Protein AF-A0A953AGN8-F1 (afdb_monomer)

Structure (mmCIF, N/CA/C/O backbone):
data_AF-A0A953AGN8-F1
#
_entry.id   AF-A0A953AGN8-F1
#
loop_
_atom_site.group_PDB
_atom_site.id
_atom_site.type_symbol
_atom_site.label_atom_id
_atom_site.label_alt_id
_atom_si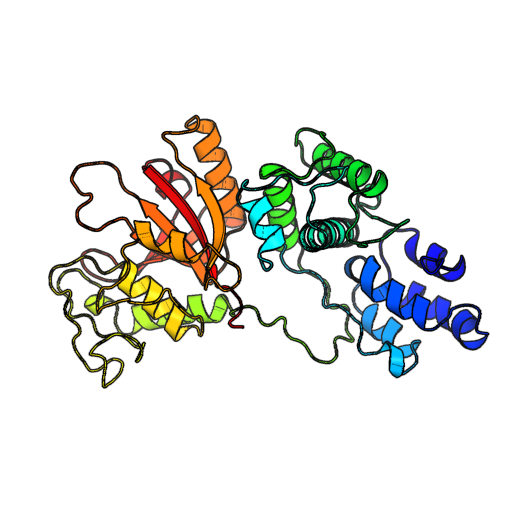te.label_comp_id
_atom_site.label_asym_id
_atom_site.label_entity_id
_atom_site.label_seq_id
_atom_site.pdbx_PDB_ins_code
_atom_site.Cartn_x
_atom_site.Cartn_y
_atom_site.Cartn_z
_atom_site.occupancy
_atom_site.B_iso_or_equiv
_atom_site.auth_seq_id
_atom_site.auth_comp_id
_atom_site.auth_asym_id
_atom_site.auth_atom_id
_atom_site.pdbx_PDB_model_num
ATOM 1 N N . MET A 1 1 ? 27.614 13.858 -16.419 1.00 34.38 1 MET A N 1
ATOM 2 C CA . MET A 1 1 ? 26.888 13.162 -17.506 1.00 34.38 1 MET A CA 1
ATOM 3 C C . MET A 1 1 ? 26.157 11.990 -16.873 1.00 34.38 1 MET A C 1
ATOM 5 O O . MET A 1 1 ? 26.824 11.285 -16.123 1.00 34.38 1 MET A O 1
ATOM 9 N N . PRO A 1 2 ? 24.846 11.779 -17.087 1.00 49.53 2 PRO A N 1
ATOM 10 C CA . PRO A 1 2 ? 24.235 10.515 -16.688 1.00 49.53 2 PRO A CA 1
ATOM 11 C C . PRO A 1 2 ? 25.002 9.386 -17.385 1.00 49.53 2 PRO A C 1
ATOM 13 O O . PRO A 1 2 ? 25.264 9.474 -18.588 1.00 49.53 2 PRO A O 1
ATOM 16 N N . THR A 1 3 ? 25.445 8.389 -16.622 1.00 54.91 3 THR A N 1
ATOM 17 C CA . THR A 1 3 ? 26.176 7.238 -17.157 1.00 54.91 3 THR A CA 1
ATOM 18 C C . THR A 1 3 ? 25.317 6.593 -18.239 1.00 54.91 3 THR A C 1
ATOM 20 O O . THR A 1 3 ? 24.208 6.138 -17.964 1.00 54.91 3 THR A O 1
ATOM 23 N N . ARG A 1 4 ? 25.786 6.622 -19.491 1.00 71.88 4 ARG A N 1
ATOM 24 C CA . ARG A 1 4 ? 25.093 5.956 -20.596 1.00 71.88 4 ARG A CA 1
ATOM 25 C C . ARG A 1 4 ? 25.187 4.450 -20.379 1.00 71.88 4 ARG A C 1
ATOM 27 O O . ARG A 1 4 ? 26.278 3.938 -20.166 1.00 71.88 4 ARG A O 1
ATOM 34 N N . ILE A 1 5 ? 24.048 3.777 -20.465 1.00 81.38 5 ILE A N 1
ATOM 35 C CA . ILE A 1 5 ? 23.957 2.318 -20.462 1.00 81.38 5 ILE A CA 1
ATOM 36 C C . ILE A 1 5 ? 24.435 1.795 -21.822 1.00 81.38 5 ILE A C 1
ATOM 38 O O . ILE A 1 5 ? 23.962 2.277 -22.862 1.00 81.38 5 ILE A O 1
ATOM 42 N N . SER A 1 6 ? 25.359 0.834 -21.805 1.00 84.00 6 SER A N 1
ATOM 43 C CA . SER A 1 6 ? 25.891 0.143 -22.985 1.00 84.00 6 SER A CA 1
ATOM 44 C C . SER A 1 6 ? 24.822 -0.658 -23.733 1.00 84.00 6 SER A C 1
ATOM 46 O O . SER A 1 6 ? 23.820 -1.093 -23.163 1.00 84.00 6 SER A O 1
ATOM 48 N N . ASP A 1 7 ? 25.053 -0.921 -25.022 1.00 84.12 7 ASP A N 1
ATOM 49 C CA . ASP A 1 7 ? 24.138 -1.728 -25.844 1.00 84.12 7 ASP A CA 1
ATOM 50 C C . ASP A 1 7 ? 23.975 -3.157 -25.309 1.00 84.12 7 ASP A C 1
ATOM 52 O O . ASP A 1 7 ? 22.917 -3.765 -25.467 1.00 84.12 7 ASP A O 1
ATOM 56 N N . ALA A 1 8 ? 25.006 -3.689 -24.643 1.00 83.50 8 ALA A N 1
ATOM 57 C CA . ALA A 1 8 ? 24.940 -4.982 -23.973 1.00 83.50 8 ALA A CA 1
ATOM 58 C C . ALA A 1 8 ? 23.869 -4.990 -22.877 1.00 83.50 8 ALA A C 1
ATOM 60 O O . ALA A 1 8 ? 23.022 -5.881 -22.857 1.00 83.50 8 ALA A O 1
ATOM 61 N N . VAL A 1 9 ? 23.861 -3.970 -22.017 1.00 84.88 9 VAL A N 1
ATOM 62 C CA . VAL A 1 9 ? 22.859 -3.842 -20.955 1.00 84.88 9 VAL A CA 1
ATOM 63 C C . VAL A 1 9 ? 21.486 -3.484 -21.533 1.00 84.88 9 VAL A C 1
ATOM 65 O O . VAL A 1 9 ? 20.491 -4.035 -21.080 1.00 84.88 9 VAL A O 1
ATOM 68 N N . ARG A 1 10 ? 21.399 -2.657 -22.586 1.00 85.31 10 ARG A N 1
ATOM 69 C CA . ARG A 1 10 ? 20.111 -2.370 -23.257 1.00 85.31 10 ARG A CA 1
ATOM 70 C C . ARG A 1 10 ? 19.438 -3.618 -23.817 1.00 85.31 10 ARG A C 1
ATOM 72 O O . ARG A 1 10 ? 18.224 -3.738 -23.710 1.00 85.31 10 ARG A O 1
ATOM 79 N N . ARG A 1 11 ? 20.201 -4.556 -24.390 1.00 84.38 11 ARG A N 1
ATOM 80 C CA . ARG A 1 11 ? 19.644 -5.837 -24.860 1.00 84.38 11 ARG A CA 1
ATOM 81 C C . ARG A 1 11 ? 19.001 -6.626 -23.721 1.00 84.38 11 ARG A C 1
ATOM 83 O O . ARG A 1 11 ? 17.912 -7.151 -23.908 1.00 84.38 11 ARG A O 1
ATOM 90 N N . ALA A 1 12 ? 19.620 -6.632 -22.540 1.00 82.31 12 ALA A N 1
ATOM 91 C CA . ALA A 1 12 ? 19.063 -7.273 -21.348 1.00 82.31 12 ALA A CA 1
ATOM 92 C C . ALA A 1 12 ? 17.796 -6.582 -20.798 1.00 82.31 12 ALA A C 1
ATOM 94 O O . ALA A 1 12 ? 17.136 -7.141 -19.933 1.00 82.31 12 ALA A O 1
ATOM 95 N N . LEU A 1 13 ? 17.460 -5.373 -21.268 1.00 84.75 13 LEU A N 1
ATOM 96 C CA . LEU A 1 13 ? 16.248 -4.639 -20.887 1.00 84.75 13 LEU A CA 1
ATOM 97 C C . LEU A 1 13 ? 15.088 -4.828 -21.880 1.00 84.75 13 LEU A C 1
ATOM 99 O O . LEU A 1 13 ? 13.997 -4.333 -21.617 1.00 84.75 13 LEU A O 1
ATOM 103 N N . SER A 1 14 ? 15.307 -5.494 -23.018 1.00 77.50 14 SER A N 1
ATOM 104 C CA . SER A 1 14 ? 14.412 -5.412 -24.185 1.00 77.50 14 SER A CA 1
ATOM 105 C C . SER A 1 14 ? 12.975 -5.894 -23.946 1.00 77.50 14 SER A C 1
ATOM 107 O O . SER A 1 14 ? 12.051 -5.262 -24.454 1.00 77.50 14 SER A O 1
ATOM 109 N N . ASP A 1 15 ? 12.779 -6.914 -23.108 1.00 82.69 15 ASP A N 1
ATOM 110 C CA . ASP A 1 15 ? 11.464 -7.529 -22.878 1.00 82.69 15 ASP A CA 1
ATOM 111 C C . ASP A 1 15 ? 10.816 -7.129 -21.539 1.00 82.69 15 ASP A C 1
ATOM 113 O O . ASP A 1 15 ? 9.882 -7.784 -21.071 1.00 82.69 15 ASP A O 1
ATOM 117 N N . ALA A 1 16 ? 11.315 -6.074 -20.879 1.00 88.06 16 ALA A N 1
ATOM 118 C CA . ALA A 1 16 ? 10.839 -5.622 -19.561 1.00 88.06 16 ALA A CA 1
ATOM 119 C C . ALA A 1 16 ? 10.870 -6.697 -18.451 1.00 88.06 16 ALA A C 1
ATOM 121 O O . ALA A 1 16 ? 10.263 -6.545 -17.390 1.00 88.06 16 ALA A O 1
ATOM 122 N N . LYS A 1 17 ? 11.600 -7.789 -18.673 1.00 91.44 17 LYS A N 1
ATOM 123 C CA . LYS A 1 17 ? 11.790 -8.890 -17.737 1.00 91.44 17 LYS A CA 1
ATOM 124 C C . LYS A 1 17 ? 13.250 -9.262 -17.766 1.00 91.44 17 LYS A C 1
ATOM 126 O O . LYS A 1 17 ? 13.725 -9.746 -18.774 1.00 91.44 17 LYS A O 1
ATOM 131 N N . ILE A 1 18 ? 13.940 -9.051 -16.655 1.00 91.88 18 ILE A N 1
ATOM 132 C CA . ILE A 1 18 ? 15.375 -9.307 -16.575 1.00 91.88 18 ILE A CA 1
ATOM 133 C C . ILE A 1 18 ? 15.577 -10.644 -15.870 1.00 91.88 18 ILE A C 1
ATOM 135 O O . ILE A 1 18 ? 15.400 -10.769 -14.657 1.00 91.88 18 ILE A O 1
ATOM 139 N N . THR A 1 19 ? 15.904 -11.666 -16.642 1.00 93.06 19 THR A N 1
ATOM 140 C CA . THR A 1 19 ? 16.103 -13.048 -16.212 1.00 93.06 19 THR A CA 1
ATOM 141 C C . THR A 1 19 ? 17.544 -13.309 -15.763 1.00 93.06 19 THR A C 1
ATOM 143 O O . THR A 1 19 ? 18.476 -12.595 -16.148 1.00 93.06 19 THR A O 1
ATOM 146 N N . PRO A 1 20 ? 17.792 -14.394 -15.004 1.00 92.31 20 PRO A N 1
ATOM 147 C CA . PRO A 1 20 ? 19.156 -14.845 -14.737 1.00 92.31 20 PRO A CA 1
ATOM 148 C C . PRO A 1 20 ? 19.976 -15.097 -16.012 1.00 92.31 20 PRO A C 1
ATOM 150 O O . PRO A 1 20 ? 21.194 -14.927 -15.993 1.00 92.31 20 PRO A O 1
ATOM 153 N N . ALA A 1 21 ? 19.339 -15.519 -17.109 1.00 93.00 21 ALA A N 1
ATOM 154 C CA . ALA A 1 21 ? 20.015 -15.801 -18.373 1.00 93.00 21 ALA A CA 1
ATOM 155 C C . ALA A 1 21 ? 20.532 -14.516 -19.035 1.00 93.00 21 ALA A C 1
ATOM 157 O O . ALA A 1 21 ? 21.704 -14.457 -19.407 1.00 93.00 21 ALA A O 1
ATOM 158 N N . GLU A 1 22 ? 19.704 -13.472 -19.101 1.00 92.75 22 GLU A N 1
ATOM 159 C CA . GLU A 1 22 ? 20.096 -12.166 -19.650 1.00 92.75 22 GLU A CA 1
ATOM 160 C C . GLU A 1 22 ? 21.213 -11.521 -18.833 1.00 92.75 22 GLU A C 1
ATOM 162 O O . GLU A 1 22 ? 22.174 -11.009 -19.403 1.00 92.75 22 GLU A O 1
ATOM 167 N N . ILE A 1 23 ? 21.153 -11.624 -17.502 1.00 91.75 23 ILE A N 1
ATOM 168 C CA . ILE A 1 23 ? 22.245 -11.163 -16.639 1.00 91.75 23 ILE A CA 1
ATOM 169 C C . ILE A 1 23 ? 23.529 -11.954 -16.909 1.00 91.75 23 ILE A C 1
ATOM 171 O O . ILE A 1 23 ? 24.594 -11.370 -17.098 1.00 91.75 23 ILE A O 1
ATOM 175 N N . ASN A 1 24 ? 23.460 -13.286 -16.969 1.00 92.38 24 ASN A N 1
ATOM 176 C CA . ASN A 1 24 ? 24.645 -14.107 -17.221 1.00 92.38 24 ASN A CA 1
ATOM 177 C C . ASN A 1 24 ? 25.259 -13.862 -18.607 1.00 92.38 24 ASN A C 1
ATOM 179 O O . ASN A 1 24 ? 26.478 -13.976 -18.746 1.00 92.38 24 ASN A O 1
ATOM 183 N N . ALA A 1 25 ? 24.462 -13.470 -19.604 1.00 92.31 25 ALA A N 1
ATOM 184 C CA . ALA A 1 25 ? 24.962 -13.086 -20.922 1.00 92.31 25 ALA A CA 1
ATOM 185 C C . ALA A 1 25 ? 25.889 -11.853 -20.871 1.00 92.31 25 ALA A C 1
ATOM 187 O O . ALA A 1 25 ? 26.777 -11.715 -21.715 1.00 92.31 25 ALA A O 1
ATOM 188 N N . LEU A 1 26 ? 25.764 -10.998 -19.847 1.00 91.44 26 LEU A N 1
ATOM 189 C CA . LEU A 1 26 ? 26.656 -9.852 -19.639 1.00 91.44 26 LEU A CA 1
ATOM 190 C C . LEU A 1 26 ? 28.055 -10.262 -19.160 1.00 91.44 26 LEU A C 1
ATOM 192 O O . LEU A 1 26 ? 28.992 -9.481 -19.311 1.00 91.44 26 LEU A O 1
ATOM 196 N N . ARG A 1 27 ? 28.241 -11.478 -18.621 1.00 91.44 27 ARG A N 1
ATOM 197 C CA . ARG A 1 27 ? 29.499 -11.920 -17.987 1.00 91.44 27 ARG A CA 1
ATOM 198 C C . ARG A 1 27 ? 30.718 -11.720 -18.886 1.00 91.44 27 ARG A C 1
ATOM 200 O O . ARG A 1 27 ? 31.722 -11.183 -18.435 1.00 91.44 27 ARG A O 1
ATOM 207 N N . GLY A 1 28 ? 30.619 -12.107 -20.159 1.00 89.81 28 GLY A N 1
ATOM 208 C CA . GLY A 1 28 ? 31.718 -11.938 -21.112 1.00 89.81 28 GLY A CA 1
ATOM 209 C C . GLY A 1 28 ? 32.065 -10.468 -21.363 1.00 89.81 28 GLY A C 1
ATOM 210 O O . GLY A 1 28 ? 33.241 -10.121 -21.422 1.00 89.81 28 GLY A O 1
ATOM 211 N N . ALA A 1 29 ? 31.052 -9.602 -21.464 1.00 89.75 29 ALA A N 1
ATOM 212 C CA . ALA A 1 29 ? 31.237 -8.164 -21.654 1.00 89.75 29 ALA A CA 1
ATOM 213 C C . ALA A 1 29 ? 31.835 -7.499 -20.401 1.00 89.75 29 ALA A C 1
ATOM 215 O O . ALA A 1 29 ? 32.721 -6.655 -20.516 1.00 89.75 29 ALA A O 1
ATOM 216 N N . VAL A 1 30 ? 31.433 -7.940 -19.204 1.00 89.25 30 VAL A N 1
ATOM 217 C CA . VAL A 1 30 ? 32.043 -7.517 -17.933 1.00 89.25 30 VAL A CA 1
ATOM 218 C C . VAL A 1 30 ? 33.518 -7.920 -17.880 1.00 89.25 30 VAL A C 1
ATOM 220 O O . VAL A 1 30 ? 34.369 -7.081 -17.600 1.00 89.25 30 VAL A O 1
ATOM 223 N N . SER A 1 31 ? 33.854 -9.173 -18.210 1.00 88.50 31 SER A N 1
ATOM 224 C CA . SER A 1 31 ? 35.247 -9.649 -18.215 1.00 88.50 31 SER A CA 1
ATOM 225 C C . SER A 1 31 ? 36.142 -8.902 -19.208 1.00 88.50 31 SER A C 1
ATOM 227 O O . SER A 1 31 ? 37.338 -8.776 -18.965 1.00 88.50 31 SER A O 1
ATOM 229 N N . ARG A 1 32 ? 35.576 -8.393 -20.310 1.00 91.12 32 ARG A N 1
ATOM 230 C CA . ARG A 1 32 ? 36.290 -7.567 -21.299 1.00 91.12 32 ARG A CA 1
ATOM 231 C C . ARG A 1 32 ? 36.296 -6.068 -20.968 1.00 91.12 32 ARG A C 1
ATOM 233 O O . ARG A 1 32 ? 36.909 -5.300 -21.700 1.00 91.12 32 ARG A O 1
ATOM 240 N N . GLY A 1 33 ? 35.629 -5.641 -19.893 1.00 87.62 33 GLY A N 1
ATOM 241 C CA . GLY A 1 33 ? 35.509 -4.227 -19.517 1.00 87.62 33 GLY A CA 1
ATOM 242 C C . GLY A 1 33 ? 34.559 -3.408 -20.401 1.00 87.62 33 GLY A C 1
ATOM 243 O O . GLY A 1 33 ? 34.562 -2.182 -20.327 1.00 87.62 33 GLY A O 1
ATOM 244 N N . GLU A 1 34 ? 33.745 -4.068 -21.228 1.00 89.81 34 GLU A N 1
ATOM 245 C CA . GLU A 1 34 ? 32.721 -3.438 -22.076 1.00 89.81 34 GLU A CA 1
ATOM 246 C C . GLU A 1 34 ? 31.493 -3.007 -21.264 1.00 89.81 34 GLU A C 1
ATOM 248 O O . GLU A 1 34 ? 30.816 -2.053 -21.640 1.00 89.81 34 GLU A O 1
ATOM 253 N N . VAL A 1 35 ? 31.218 -3.710 -20.159 1.00 89.75 35 VAL A N 1
ATOM 254 C CA . VAL A 1 35 ? 30.205 -3.343 -19.162 1.00 89.75 35 VAL A CA 1
ATOM 255 C C . VAL A 1 35 ? 30.922 -2.997 -17.873 1.00 89.75 35 VAL A C 1
ATOM 257 O O . VAL A 1 35 ? 31.590 -3.844 -17.272 1.00 89.75 35 VAL A O 1
ATOM 260 N N . LYS A 1 36 ? 30.785 -1.747 -17.443 1.00 88.06 36 LYS A N 1
ATOM 261 C CA . LYS A 1 36 ? 31.489 -1.253 -16.262 1.00 88.06 36 LYS A CA 1
ATOM 262 C C . LYS A 1 36 ? 30.723 -1.557 -14.967 1.00 88.06 36 LYS A C 1
ATOM 264 O O . LYS A 1 36 ? 29.495 -1.672 -14.991 1.00 88.06 36 LYS A O 1
ATOM 269 N N . PRO A 1 37 ? 31.399 -1.641 -13.806 1.00 84.44 37 PRO A N 1
ATOM 270 C CA . PRO A 1 37 ? 30.738 -1.875 -12.519 1.00 84.44 37 PRO A CA 1
ATOM 271 C C . PRO A 1 37 ? 29.619 -0.873 -12.196 1.00 84.44 37 PRO A C 1
ATOM 273 O O . PRO A 1 37 ? 28.595 -1.250 -11.627 1.00 84.44 37 PRO A O 1
ATOM 276 N N . GLU A 1 38 ? 29.773 0.393 -12.590 1.00 84.75 38 GLU A N 1
ATOM 277 C CA . GLU A 1 38 ? 28.743 1.420 -12.421 1.00 84.75 38 GLU A CA 1
ATOM 278 C C . GLU A 1 38 ? 27.472 1.154 -13.239 1.00 84.75 38 GLU A C 1
ATOM 280 O O . GLU A 1 38 ? 26.391 1.568 -12.824 1.00 84.75 38 GLU A O 1
ATOM 285 N N . GLU A 1 39 ? 27.564 0.440 -14.363 1.00 87.88 39 GLU A N 1
ATOM 286 C CA . GLU A 1 39 ? 26.395 0.049 -15.155 1.00 87.88 39 GLU A CA 1
ATOM 287 C C . GLU A 1 39 ? 25.625 -1.085 -14.479 1.00 87.88 39 GLU A C 1
ATOM 289 O O . GLU A 1 39 ? 24.398 -1.060 -14.464 1.00 87.88 39 GLU A O 1
ATOM 294 N N . LEU A 1 40 ? 26.327 -2.040 -13.859 1.00 87.19 40 LEU A N 1
ATOM 295 C CA . LEU A 1 40 ? 25.704 -3.107 -13.066 1.00 87.19 40 LEU A CA 1
ATOM 296 C C . LEU A 1 40 ? 24.996 -2.536 -11.830 1.00 87.19 40 LEU A C 1
ATOM 298 O O . LEU A 1 40 ? 23.884 -2.947 -11.495 1.00 87.19 40 LEU A O 1
ATOM 302 N N . LYS A 1 41 ? 25.607 -1.527 -11.198 1.00 85.50 41 LYS A N 1
ATOM 303 C CA . LYS A 1 41 ? 24.984 -0.753 -10.120 1.00 85.50 41 LYS A CA 1
ATOM 304 C C . LYS A 1 41 ? 23.709 -0.055 -10.605 1.00 85.50 41 LYS A C 1
ATOM 306 O O . LYS A 1 41 ? 22.656 -0.197 -9.988 1.00 85.50 41 LYS A O 1
ATOM 311 N N . LEU A 1 42 ? 23.792 0.656 -11.730 1.00 86.50 42 LEU A N 1
ATOM 312 C CA . LEU A 1 42 ? 22.662 1.374 -12.321 1.00 86.50 42 LEU A CA 1
ATOM 313 C C . LEU A 1 42 ? 21.519 0.429 -12.715 1.00 86.50 42 LEU A C 1
ATOM 315 O O . LEU A 1 42 ? 20.351 0.763 -12.508 1.00 86.50 42 LEU A O 1
ATOM 319 N N . LEU A 1 43 ? 21.856 -0.753 -13.246 1.00 87.69 43 LEU A N 1
ATOM 320 C CA . LEU A 1 43 ? 20.902 -1.807 -13.580 1.00 87.69 43 LEU A CA 1
ATOM 321 C C . LEU A 1 43 ? 20.067 -2.174 -12.352 1.00 87.69 43 LEU A C 1
ATOM 323 O O . LEU A 1 43 ? 18.842 -2.212 -12.418 1.00 87.69 43 LEU A O 1
ATOM 327 N N . SER A 1 44 ? 20.719 -2.345 -11.206 1.00 86.12 44 SER A N 1
ATOM 328 C CA . SER A 1 44 ? 20.013 -2.626 -9.966 1.00 86.12 44 SER A CA 1
ATOM 329 C C . SER A 1 44 ? 19.202 -1.441 -9.433 1.00 86.12 44 SER A C 1
ATOM 331 O O . SER A 1 44 ? 18.065 -1.636 -9.010 1.00 86.12 44 SER A O 1
ATOM 333 N N . GLU A 1 45 ? 19.764 -0.230 -9.414 1.00 87.00 45 GLU A N 1
ATOM 334 C CA . GLU A 1 45 ? 19.123 0.942 -8.793 1.00 87.00 45 GLU A CA 1
ATOM 335 C C . GLU A 1 45 ? 17.899 1.440 -9.570 1.00 87.00 45 GLU A C 1
ATOM 337 O O . GLU A 1 45 ? 16.963 1.968 -8.970 1.00 87.00 45 GLU A O 1
ATOM 342 N N . ARG A 1 46 ? 17.908 1.300 -10.901 1.00 90.75 46 ARG A N 1
ATOM 343 C CA . ARG A 1 46 ? 16.867 1.857 -11.778 1.00 90.75 46 ARG A CA 1
ATOM 344 C C . ARG A 1 46 ? 15.943 0.814 -12.394 1.00 90.75 46 ARG A C 1
ATOM 346 O O . ARG A 1 46 ? 14.802 1.145 -12.711 1.00 90.75 46 ARG A O 1
ATOM 353 N N . TYR A 1 47 ? 16.422 -0.416 -12.560 1.00 92.31 47 TYR A N 1
ATOM 354 C CA . TYR A 1 47 ? 15.708 -1.481 -13.271 1.00 92.31 47 TYR A CA 1
ATOM 355 C C . TYR A 1 47 ? 15.523 -2.742 -12.426 1.00 92.31 47 TYR A C 1
ATOM 357 O O . TYR A 1 47 ? 14.944 -3.707 -12.914 1.00 92.31 47 TYR A O 1
ATOM 365 N N . GLY A 1 48 ? 15.963 -2.747 -11.162 1.00 90.62 48 GLY A N 1
ATOM 366 C CA . GLY A 1 48 ? 15.868 -3.914 -10.281 1.00 90.62 48 GLY A CA 1
ATOM 367 C C . GLY A 1 48 ? 14.444 -4.452 -10.117 1.00 90.62 48 GLY A C 1
ATOM 368 O O . GLY A 1 48 ? 14.259 -5.644 -9.912 1.00 90.62 48 GLY A O 1
ATOM 369 N N . ASP A 1 49 ? 13.421 -3.611 -10.280 1.00 93.12 49 ASP A N 1
ATOM 370 C CA . ASP A 1 49 ? 12.021 -4.045 -10.225 1.00 93.12 49 ASP A CA 1
ATOM 371 C C . ASP A 1 49 ? 11.550 -4.805 -11.483 1.00 93.12 49 ASP A C 1
ATOM 373 O O . ASP A 1 49 ? 10.508 -5.452 -11.437 1.00 93.12 49 ASP A O 1
ATOM 377 N N . LEU A 1 50 ? 12.339 -4.818 -12.567 1.00 94.38 50 LEU A N 1
ATOM 378 C CA . LEU A 1 50 ? 12.126 -5.690 -13.733 1.00 94.38 50 LEU A CA 1
ATOM 379 C C . LEU A 1 50 ? 12.703 -7.107 -13.525 1.00 94.38 50 LEU A C 1
ATOM 381 O O . LEU A 1 50 ? 12.515 -7.990 -14.368 1.00 94.38 50 LEU A O 1
ATOM 385 N N . PHE A 1 51 ? 13.438 -7.341 -12.430 1.00 92.75 51 PHE A N 1
ATOM 386 C CA . PHE A 1 51 ? 14.149 -8.597 -12.193 1.00 92.75 51 PHE A CA 1
ATOM 387 C C . PHE A 1 51 ? 13.188 -9.754 -11.935 1.00 92.75 51 PHE A C 1
ATOM 389 O O . PHE A 1 51 ? 12.267 -9.675 -11.123 1.00 92.75 51 PHE A O 1
ATOM 396 N N . GLN A 1 52 ? 13.471 -10.875 -12.587 1.00 91.56 52 GLN A N 1
ATOM 397 C CA . GLN A 1 52 ? 12.812 -12.149 -12.346 1.00 91.56 52 GLN A CA 1
ATOM 398 C C . GLN A 1 52 ? 13.486 -12.908 -11.197 1.00 91.56 52 GLN A C 1
ATOM 400 O O . GLN A 1 52 ? 14.556 -12.536 -10.697 1.00 91.56 52 GLN A O 1
ATOM 405 N N . ALA A 1 53 ? 12.858 -14.004 -10.767 1.00 90.31 53 ALA A N 1
ATOM 406 C CA . ALA A 1 53 ? 13.403 -14.859 -9.720 1.00 90.31 53 ALA A CA 1
ATOM 407 C C . ALA A 1 53 ? 14.854 -15.279 -10.036 1.00 90.31 53 ALA A C 1
ATOM 409 O O . ALA A 1 53 ? 15.171 -15.716 -11.142 1.00 90.31 53 ALA A O 1
ATOM 410 N N . GLY A 1 54 ? 15.750 -15.108 -9.062 1.00 88.12 54 GLY A N 1
ATOM 411 C CA . GLY A 1 54 ? 17.180 -15.404 -9.192 1.00 88.12 54 GLY A CA 1
ATOM 412 C C . GLY A 1 54 ? 18.030 -14.394 -9.981 1.00 88.12 54 GLY A C 1
ATOM 413 O O . GLY A 1 54 ? 19.255 -14.539 -9.983 1.00 88.12 54 GLY A O 1
ATOM 414 N N . ALA A 1 55 ? 17.449 -13.382 -10.638 1.00 90.06 55 ALA A N 1
ATOM 415 C CA . ALA A 1 55 ? 18.220 -12.433 -11.449 1.00 90.06 55 ALA A CA 1
ATOM 416 C C . ALA A 1 55 ? 19.146 -11.551 -10.597 1.00 90.06 55 ALA A C 1
ATOM 418 O O . ALA A 1 55 ? 20.279 -11.283 -10.993 1.00 90.06 55 ALA A O 1
ATOM 419 N N . GLY A 1 56 ? 18.723 -11.195 -9.381 1.00 87.88 56 GLY A N 1
ATOM 420 C CA . GLY A 1 56 ? 19.568 -10.478 -8.428 1.00 87.88 56 GLY A CA 1
ATOM 421 C C . GLY A 1 56 ? 20.783 -11.301 -7.994 1.00 87.88 56 GLY A C 1
ATOM 422 O O . GLY A 1 56 ? 21.907 -10.807 -8.004 1.00 87.88 56 GLY A O 1
ATOM 423 N N . LYS A 1 57 ? 20.597 -12.603 -7.735 1.00 87.38 57 LYS A N 1
ATOM 424 C CA . LYS A 1 57 ? 21.707 -13.531 -7.449 1.00 87.38 57 LYS A CA 1
ATOM 425 C C . LYS A 1 57 ? 22.680 -13.628 -8.629 1.00 87.38 57 LYS A C 1
ATOM 427 O O . LYS A 1 57 ? 23.893 -13.656 -8.421 1.00 87.38 57 LYS A O 1
ATOM 432 N N . ALA A 1 58 ? 22.161 -13.685 -9.857 1.00 90.56 58 ALA A N 1
ATOM 433 C CA . ALA A 1 58 ? 22.991 -13.680 -11.059 1.00 90.56 58 ALA A CA 1
ATOM 434 C C . ALA A 1 58 ? 23.784 -12.370 -11.186 1.00 90.56 58 ALA A C 1
ATOM 436 O O . ALA A 1 58 ? 24.970 -12.415 -11.514 1.00 90.56 58 ALA A O 1
ATOM 437 N N . LEU A 1 59 ? 23.168 -11.229 -10.852 1.00 89.12 59 LEU A N 1
ATOM 438 C CA . LEU A 1 59 ? 23.826 -9.925 -10.889 1.00 89.12 59 LEU A CA 1
ATOM 439 C C . LEU A 1 59 ? 24.975 -9.871 -9.885 1.00 89.12 59 LEU A C 1
ATOM 441 O O . LEU A 1 59 ? 26.086 -9.490 -10.254 1.00 89.12 59 LEU A O 1
ATOM 445 N N . THR A 1 60 ? 24.753 -10.322 -8.648 1.00 87.44 60 THR A N 1
ATOM 446 C CA . THR A 1 60 ? 25.812 -10.433 -7.633 1.00 87.44 60 THR A CA 1
ATOM 447 C C . THR A 1 60 ? 26.979 -11.289 -8.138 1.00 87.44 60 THR A C 1
ATOM 449 O O . THR A 1 60 ? 28.134 -10.920 -7.959 1.00 87.44 60 THR A O 1
ATOM 452 N N . ALA A 1 61 ? 26.699 -12.396 -8.834 1.00 88.88 61 ALA A N 1
ATOM 453 C CA . ALA A 1 61 ? 27.718 -13.325 -9.330 1.00 88.88 61 ALA A CA 1
ATOM 454 C C . ALA A 1 61 ? 28.562 -12.808 -10.515 1.00 88.88 61 ALA A C 1
ATOM 456 O O . ALA A 1 61 ? 29.571 -13.434 -10.856 1.00 88.88 61 ALA A O 1
ATOM 457 N N . ILE A 1 62 ? 28.143 -11.731 -11.186 1.00 89.25 62 ILE A N 1
ATOM 458 C CA . ILE A 1 62 ? 28.931 -11.061 -12.240 1.00 89.25 62 ILE A CA 1
ATOM 459 C C . ILE A 1 62 ? 29.480 -9.704 -11.794 1.00 89.25 62 ILE A C 1
ATOM 461 O O . ILE A 1 62 ? 30.340 -9.144 -12.466 1.00 89.25 62 ILE A O 1
ATOM 465 N N . SER A 1 63 ? 28.978 -9.168 -10.682 1.00 86.81 63 SER A N 1
ATOM 466 C CA . SER A 1 63 ? 29.384 -7.870 -10.157 1.00 86.81 63 SER A CA 1
ATOM 467 C C . SER A 1 63 ? 30.660 -7.997 -9.323 1.00 86.81 63 SER A C 1
ATOM 469 O O . SER A 1 63 ? 30.813 -8.979 -8.593 1.00 86.81 63 SER A O 1
ATOM 471 N N . PRO A 1 64 ? 31.571 -7.012 -9.365 1.00 82.56 64 PRO A N 1
ATOM 472 C CA . PRO A 1 64 ? 32.671 -6.955 -8.410 1.00 82.56 64 PRO A CA 1
ATOM 473 C C . PRO A 1 64 ? 32.143 -6.664 -6.989 1.00 82.56 64 PRO A C 1
ATOM 475 O O . PRO A 1 64 ? 31.073 -6.063 -6.857 1.00 82.56 64 PRO A O 1
ATOM 478 N N . PRO A 1 65 ? 32.885 -7.021 -5.920 1.00 79.88 65 PRO A N 1
ATOM 479 C CA . PRO A 1 65 ? 32.432 -6.865 -4.530 1.00 79.88 65 PRO A CA 1
ATOM 480 C C . PRO A 1 65 ? 31.936 -5.458 -4.168 1.00 79.88 65 PRO A C 1
ATOM 482 O O . PRO A 1 65 ? 30.970 -5.303 -3.428 1.00 79.88 65 PRO A O 1
ATOM 485 N N . GLN A 1 66 ? 32.548 -4.416 -4.737 1.00 73.12 66 GLN A N 1
ATOM 486 C CA . GLN A 1 66 ? 32.188 -3.015 -4.491 1.00 73.12 66 GLN A CA 1
ATOM 487 C C . GLN A 1 66 ? 30.803 -2.636 -5.049 1.00 73.12 66 GLN A C 1
ATOM 489 O O . GLN A 1 66 ? 30.256 -1.602 -4.677 1.00 73.12 66 GLN A O 1
ATOM 494 N N . ALA A 1 67 ? 30.231 -3.462 -5.930 1.00 68.12 67 ALA A N 1
ATOM 495 C CA . ALA A 1 67 ? 28.893 -3.291 -6.490 1.00 68.12 67 ALA A CA 1
ATOM 496 C C . ALA A 1 67 ? 27.831 -4.183 -5.805 1.00 68.12 67 ALA A C 1
ATOM 498 O O . ALA A 1 67 ? 26.654 -4.087 -6.142 1.00 68.12 67 ALA A O 1
ATOM 499 N N . HIS A 1 68 ? 28.205 -5.030 -4.832 1.00 68.38 68 HIS A N 1
ATOM 500 C CA . HIS A 1 68 ? 27.278 -5.961 -4.158 1.00 68.38 68 HIS A CA 1
ATOM 501 C C . HIS A 1 68 ? 26.332 -5.285 -3.154 1.00 68.38 68 HIS A C 1
ATOM 503 O O . HIS A 1 68 ? 25.274 -5.829 -2.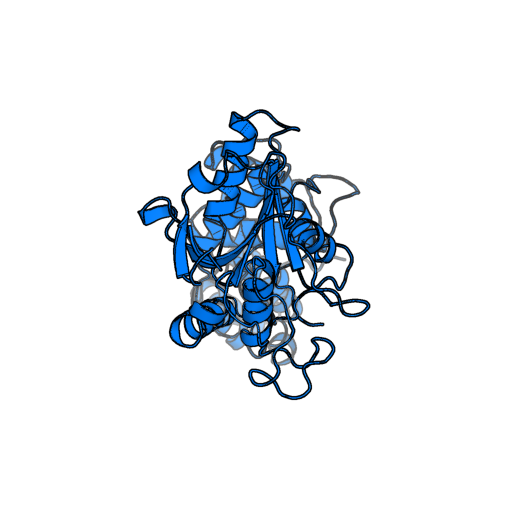855 1.00 68.38 68 HIS A O 1
ATOM 509 N N . THR A 1 69 ? 26.674 -4.099 -2.647 1.00 57.78 69 THR A N 1
ATOM 510 C CA . THR A 1 69 ? 25.933 -3.395 -1.581 1.00 57.78 69 THR A CA 1
ATOM 511 C C . THR A 1 69 ? 24.770 -2.527 -2.073 1.00 57.78 69 THR A C 1
ATOM 513 O O . THR A 1 69 ? 24.156 -1.825 -1.275 1.00 57.78 69 THR A O 1
ATOM 516 N N . VAL A 1 70 ? 24.449 -2.549 -3.371 1.00 57.34 70 VAL A N 1
ATOM 517 C CA . VAL A 1 70 ? 23.522 -1.578 -3.988 1.00 57.34 70 VAL A CA 1
ATOM 518 C C . VAL A 1 70 ? 22.235 -2.215 -4.527 1.00 57.34 70 VAL A C 1
ATOM 520 O O . VAL A 1 70 ? 21.454 -1.565 -5.223 1.00 57.34 70 VAL A O 1
ATOM 523 N N . MET A 1 71 ? 21.972 -3.487 -4.217 1.00 67.44 71 MET A N 1
ATOM 524 C CA . MET A 1 71 ? 20.737 -4.106 -4.684 1.00 67.44 71 MET A CA 1
ATOM 525 C C . MET A 1 71 ? 19.541 -3.686 -3.839 1.00 67.44 71 MET A C 1
ATOM 527 O O . MET A 1 71 ? 19.355 -4.170 -2.722 1.00 67.44 71 MET A O 1
ATOM 531 N N . LEU A 1 72 ? 18.723 -2.782 -4.388 1.00 74.50 72 LEU A N 1
ATOM 532 C CA . LEU A 1 72 ? 17.455 -2.407 -3.775 1.00 74.50 72 LEU A CA 1
ATOM 533 C C . LEU A 1 72 ? 16.560 -3.650 -3.665 1.00 74.50 72 LEU A C 1
ATOM 535 O O . LEU A 1 72 ? 16.427 -4.394 -4.641 1.00 74.50 72 LEU A O 1
ATOM 539 N N . PRO A 1 73 ? 15.917 -3.887 -2.507 1.00 78.69 73 PRO A N 1
ATOM 540 C CA . PRO A 1 73 ? 14.926 -4.942 -2.414 1.00 78.69 73 PRO A CA 1
ATOM 541 C C . PRO A 1 73 ? 13.778 -4.643 -3.392 1.00 78.69 73 PRO A C 1
ATOM 543 O O . PRO A 1 73 ? 13.399 -3.470 -3.532 1.00 78.69 73 PRO A O 1
ATOM 546 N N . PRO A 1 74 ? 13.197 -5.672 -4.038 1.00 84.19 74 PRO A N 1
ATOM 547 C CA . PRO A 1 74 ? 12.030 -5.494 -4.892 1.00 84.19 74 PRO A CA 1
ATOM 548 C C . PRO A 1 74 ? 10.931 -4.712 -4.178 1.00 84.19 74 PRO A C 1
ATOM 550 O O . PRO A 1 74 ? 10.635 -4.978 -3.008 1.00 84.19 74 PRO A O 1
ATOM 553 N N . LEU A 1 75 ? 10.317 -3.757 -4.873 1.00 88.19 75 LEU A N 1
ATOM 554 C CA . LEU A 1 75 ? 9.226 -2.968 -4.319 1.00 88.19 75 LEU A CA 1
ATOM 555 C C . LEU A 1 75 ? 8.040 -3.891 -4.023 1.00 88.19 75 LEU A C 1
ATOM 557 O O . LEU A 1 75 ? 7.584 -4.620 -4.900 1.00 88.19 75 LEU A O 1
ATOM 561 N N . ARG A 1 76 ? 7.530 -3.885 -2.792 1.00 85.56 76 ARG A N 1
ATOM 562 C CA . ARG A 1 76 ? 6.372 -4.713 -2.404 1.00 85.56 76 ARG A CA 1
ATOM 563 C C . ARG A 1 76 ? 5.080 -3.912 -2.311 1.00 85.56 76 ARG A C 1
ATOM 565 O O . ARG A 1 76 ? 4.025 -4.451 -2.597 1.00 85.56 76 ARG A O 1
ATOM 572 N N . SER A 1 77 ? 5.192 -2.651 -1.916 1.00 87.31 77 SER A N 1
ATOM 573 C CA . SER A 1 77 ? 4.090 -1.731 -1.650 1.00 87.31 77 SER A CA 1
ATOM 574 C C . SER A 1 77 ? 4.579 -0.310 -1.927 1.00 87.31 77 SER A C 1
ATOM 576 O O . SER A 1 77 ? 5.734 0.024 -1.644 1.00 87.31 77 SER A O 1
ATOM 578 N N . ILE A 1 78 ? 3.709 0.504 -2.510 1.00 90.50 78 ILE A N 1
ATOM 579 C CA . ILE A 1 78 ? 3.879 1.936 -2.753 1.00 90.50 78 ILE A CA 1
ATOM 580 C C . ILE A 1 78 ? 3.648 2.697 -1.444 1.00 90.50 78 ILE A C 1
ATOM 582 O O . ILE A 1 78 ? 4.406 3.612 -1.126 1.00 90.50 78 ILE A O 1
ATOM 586 N N . GLY A 1 79 ? 2.642 2.297 -0.6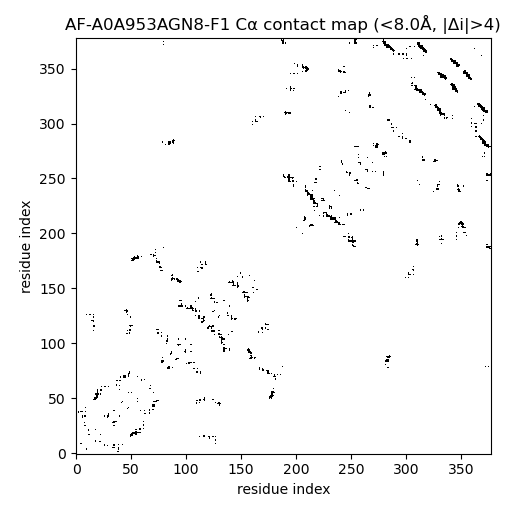57 1.00 84.31 79 GLY A N 1
ATOM 587 C CA . GLY A 1 79 ? 2.197 3.012 0.547 1.00 84.31 79 GLY A CA 1
ATOM 588 C C . GLY A 1 79 ? 3.132 2.936 1.752 1.00 84.31 79 GLY A C 1
ATOM 589 O O . GLY A 1 79 ? 2.812 3.468 2.813 1.00 84.31 79 GLY A O 1
ATOM 590 N N . ASP A 1 80 ? 4.285 2.283 1.612 1.00 80.69 80 ASP A N 1
ATOM 591 C CA . ASP A 1 80 ? 5.272 2.137 2.686 1.00 80.69 80 ASP A CA 1
ATOM 592 C C . ASP A 1 80 ? 6.196 3.360 2.814 1.00 80.69 80 ASP A C 1
ATOM 594 O O . ASP A 1 80 ? 6.901 3.494 3.815 1.00 80.69 80 ASP A O 1
ATOM 598 N N . THR A 1 81 ? 6.187 4.274 1.833 1.00 79.38 81 THR A N 1
ATOM 599 C CA . THR A 1 81 ? 6.906 5.554 1.909 1.00 79.38 81 THR A CA 1
ATOM 600 C C . THR A 1 81 ? 5.938 6.720 2.061 1.00 79.38 81 THR A C 1
ATOM 602 O O . THR A 1 81 ? 4.859 6.766 1.468 1.00 79.38 81 THR A O 1
ATOM 605 N N . ARG A 1 82 ? 6.345 7.721 2.845 1.00 83.81 82 ARG A N 1
ATOM 606 C CA . ARG A 1 82 ? 5.517 8.899 3.126 1.00 83.81 82 ARG A CA 1
ATOM 607 C C . ARG A 1 82 ? 5.259 9.736 1.873 1.00 83.81 82 ARG A C 1
ATOM 609 O O . ARG A 1 82 ? 4.139 10.183 1.655 1.00 83.81 82 ARG A O 1
ATOM 616 N N . ALA A 1 83 ? 6.284 9.899 1.035 1.00 84.56 83 ALA A N 1
ATOM 617 C CA . ALA A 1 83 ? 6.193 10.670 -0.199 1.00 84.56 83 ALA A CA 1
ATOM 618 C C . ALA A 1 83 ? 5.186 10.062 -1.192 1.00 84.56 83 ALA A C 1
ATOM 620 O O . ALA A 1 83 ? 4.459 10.797 -1.857 1.00 84.56 83 ALA A O 1
ATOM 621 N N . ALA A 1 84 ? 5.112 8.730 -1.286 1.00 87.12 84 ALA A N 1
ATOM 622 C CA . ALA A 1 84 ? 4.144 8.062 -2.150 1.00 87.12 84 ALA A CA 1
ATOM 623 C C . ALA A 1 84 ? 2.739 7.991 -1.524 1.00 87.12 84 ALA A C 1
ATOM 625 O O . ALA A 1 84 ? 1.740 8.087 -2.238 1.00 87.12 84 ALA A O 1
ATOM 626 N N . ALA A 1 85 ? 2.643 7.915 -0.194 1.00 89.38 85 ALA A N 1
ATOM 627 C CA . ALA A 1 85 ? 1.368 7.951 0.517 1.00 89.38 85 ALA A CA 1
ATOM 628 C C . ALA A 1 85 ? 0.602 9.279 0.364 1.00 89.38 85 ALA A C 1
ATOM 630 O O . ALA A 1 85 ? -0.628 9.283 0.372 1.00 89.38 85 ALA A O 1
ATOM 631 N N . GLU A 1 86 ? 1.286 10.407 0.142 1.00 90.88 86 GLU A N 1
ATOM 632 C CA . GLU A 1 86 ? 0.616 11.667 -0.230 1.00 90.88 86 GLU A CA 1
ATOM 633 C C . GLU A 1 86 ? -0.181 11.543 -1.538 1.00 90.88 86 GLU A C 1
ATOM 635 O O . GLU A 1 86 ? -1.205 12.200 -1.704 1.00 90.88 86 GLU A O 1
ATOM 640 N N . VAL A 1 87 ? 0.259 10.679 -2.456 1.00 94.19 87 VAL A N 1
ATOM 641 C CA . VAL A 1 87 ? -0.450 10.424 -3.714 1.00 94.19 87 VAL A CA 1
ATOM 642 C C . VAL A 1 87 ? -1.615 9.460 -3.487 1.00 94.19 87 VAL A C 1
ATOM 644 O O . VAL A 1 87 ? -2.730 9.744 -3.914 1.00 94.19 87 VAL A O 1
ATOM 647 N N . LEU A 1 88 ? -1.401 8.373 -2.731 1.00 92.69 88 LEU A N 1
ATOM 648 C CA . LEU A 1 88 ? -2.470 7.433 -2.343 1.00 92.69 88 LEU A CA 1
ATOM 649 C C . LEU A 1 88 ? -3.603 8.121 -1.566 1.00 92.69 88 LEU A C 1
ATOM 651 O O . LEU A 1 88 ? -4.777 7.800 -1.753 1.00 92.69 88 LEU A O 1
ATOM 655 N N . SER A 1 89 ? -3.263 9.109 -0.735 1.00 90.69 89 SER A N 1
ATOM 656 C CA . SER A 1 89 ? -4.244 9.877 0.036 1.00 90.69 89 SER A CA 1
ATOM 657 C C . SER A 1 89 ? -4.950 10.971 -0.760 1.00 90.69 89 SER A C 1
ATOM 659 O O . SER A 1 89 ? -5.885 11.579 -0.245 1.00 90.69 89 SER A O 1
ATOM 661 N N . GLY A 1 90 ? -4.525 11.224 -2.001 1.00 90.69 90 GLY A N 1
ATOM 662 C CA . GLY A 1 90 ? -5.061 12.290 -2.845 1.00 90.69 90 GLY A CA 1
ATOM 663 C C . GLY A 1 90 ? -4.587 13.693 -2.460 1.00 90.69 90 GLY A C 1
ATOM 664 O O . GLY A 1 90 ? -5.026 14.670 -3.060 1.00 90.69 90 GLY A O 1
ATOM 665 N N . ALA A 1 91 ? -3.662 13.816 -1.504 1.00 90.19 91 ALA A N 1
ATOM 666 C CA . ALA A 1 91 ? -3.037 15.089 -1.151 1.00 90.19 91 ALA A CA 1
ATOM 667 C C . ALA A 1 91 ? -2.102 15.613 -2.257 1.00 90.19 91 ALA A C 1
ATOM 669 O O . ALA A 1 91 ? -1.725 16.787 -2.254 1.00 90.19 91 ALA A O 1
ATOM 670 N N . ARG A 1 92 ? -1.709 14.746 -3.199 1.00 92.06 92 ARG A N 1
ATOM 671 C CA . ARG A 1 92 ? -0.801 15.069 -4.297 1.00 92.06 92 ARG A CA 1
ATOM 672 C C . ARG A 1 92 ? -1.155 14.305 -5.571 1.00 92.06 92 ARG A C 1
ATOM 674 O O . ARG A 1 92 ? -1.471 13.124 -5.523 1.00 92.06 92 ARG A O 1
ATOM 681 N N . THR A 1 93 ? -0.961 14.965 -6.708 1.00 95.75 93 THR A N 1
ATOM 682 C CA . THR A 1 93 ? -0.923 14.344 -8.040 1.00 95.75 93 THR A CA 1
ATOM 683 C C . THR A 1 93 ? 0.492 14.466 -8.603 1.00 95.75 93 THR A C 1
ATOM 685 O O . THR A 1 93 ? 1.126 15.514 -8.450 1.00 95.75 93 THR A O 1
ATOM 688 N N . LEU A 1 94 ? 1.007 13.410 -9.238 1.00 97.00 94 LEU A N 1
ATOM 689 C CA . LEU A 1 94 ? 2.300 13.445 -9.933 1.00 97.00 94 LEU A CA 1
ATOM 690 C C . LEU A 1 94 ? 2.098 13.627 -11.436 1.00 97.00 94 LEU A C 1
ATOM 692 O O . LEU A 1 94 ? 1.253 12.977 -12.044 1.00 97.00 94 LEU A O 1
ATOM 696 N N . GLY A 1 95 ? 2.915 14.473 -12.050 1.00 96.56 95 GLY A N 1
ATOM 697 C CA . GLY A 1 95 ? 2.890 14.716 -13.489 1.00 96.56 95 GLY A CA 1
ATOM 698 C C . GLY A 1 95 ? 4.179 15.357 -13.988 1.00 96.56 95 GLY A C 1
ATOM 699 O O . GLY A 1 95 ? 5.112 15.600 -13.211 1.00 96.56 95 GLY A O 1
ATOM 700 N N . GLN A 1 96 ? 4.224 15.635 -15.293 1.00 93.75 96 GLN A N 1
ATOM 701 C CA . GLN A 1 96 ? 5.343 16.337 -15.919 1.00 93.75 96 GLN A CA 1
ATOM 702 C C . GLN A 1 96 ? 5.472 17.769 -15.378 1.00 93.75 96 GLN A C 1
ATOM 704 O O . GLN A 1 96 ? 4.477 18.455 -15.159 1.00 93.75 96 GLN A O 1
ATOM 709 N N . GLY A 1 97 ? 6.711 18.241 -15.219 1.00 85.00 97 GLY A N 1
ATOM 710 C CA . GLY A 1 97 ? 7.014 19.608 -14.788 1.00 85.00 97 GLY A CA 1
ATOM 711 C C . GLY A 1 97 ? 7.724 19.686 -13.435 1.00 85.00 97 GLY A C 1
ATOM 712 O O . GLY A 1 97 ? 8.194 18.690 -12.886 1.00 85.00 97 GLY A O 1
ATOM 713 N N . ARG A 1 98 ? 7.852 20.908 -12.906 1.00 68.56 98 ARG A N 1
ATOM 714 C CA . ARG A 1 98 ? 8.502 21.174 -11.614 1.00 68.56 98 ARG A CA 1
ATOM 715 C C . ARG A 1 98 ? 7.442 21.102 -10.512 1.00 68.56 98 ARG A C 1
ATOM 717 O O . ARG A 1 98 ? 6.613 21.995 -10.422 1.00 68.56 98 ARG A O 1
ATOM 724 N N . GLY A 1 99 ? 7.452 20.050 -9.696 1.00 79.75 99 GLY A N 1
ATOM 725 C CA . GLY A 1 99 ? 6.519 19.933 -8.564 1.00 79.75 99 GLY A CA 1
ATOM 726 C C . GLY A 1 99 ? 6.373 18.525 -7.991 1.00 79.75 99 GLY A C 1
ATOM 727 O O . GLY A 1 99 ? 6.069 18.374 -6.810 1.00 79.75 99 GLY A O 1
ATOM 728 N N . SER A 1 100 ? 6.648 17.497 -8.796 1.00 91.75 100 SER A N 1
ATOM 729 C CA . SER A 1 100 ? 6.628 16.102 -8.353 1.00 91.75 100 SER A CA 1
ATOM 730 C C . SER A 1 100 ? 7.873 15.788 -7.496 1.00 91.75 100 SER A C 1
ATOM 732 O O . SER A 1 100 ? 8.992 15.925 -7.999 1.00 91.75 100 SER A O 1
ATOM 734 N N . PRO A 1 101 ? 7.733 15.374 -6.218 1.00 92.44 101 PRO A N 1
ATOM 735 C CA . PRO A 1 101 ? 8.874 15.014 -5.378 1.00 92.44 101 PRO A CA 1
ATOM 736 C C . PRO A 1 101 ? 9.612 13.799 -5.945 1.00 92.44 101 PRO A C 1
ATOM 738 O O . PRO A 1 101 ? 8.990 12.768 -6.203 1.00 92.44 101 PRO A O 1
ATOM 741 N N . LYS A 1 102 ? 10.940 13.884 -6.098 1.00 93.12 102 LYS A N 1
ATOM 742 C CA . LYS A 1 102 ? 11.736 12.824 -6.747 1.00 93.12 102 LYS A CA 1
ATOM 743 C C . LYS A 1 102 ? 11.576 11.449 -6.095 1.00 93.12 102 LYS A C 1
ATOM 745 O O . LYS A 1 102 ? 11.554 10.440 -6.791 1.00 93.12 102 LYS A O 1
ATOM 750 N N . GLU A 1 103 ? 11.451 11.404 -4.769 1.00 91.50 103 GLU A N 1
ATOM 751 C CA . GLU A 1 103 ? 11.235 10.161 -4.017 1.00 91.50 103 GLU A CA 1
ATOM 752 C C . GLU A 1 103 ? 9.887 9.505 -4.361 1.00 91.50 103 GLU A C 1
ATOM 754 O O . GLU A 1 103 ? 9.830 8.300 -4.621 1.00 91.50 103 GLU A O 1
ATOM 759 N N . ALA A 1 104 ? 8.814 10.302 -4.432 1.00 94.00 104 ALA A N 1
ATOM 760 C CA . ALA A 1 104 ? 7.494 9.824 -4.836 1.00 94.00 104 ALA A CA 1
ATOM 761 C C . ALA A 1 104 ? 7.529 9.325 -6.286 1.00 94.00 104 ALA A C 1
ATOM 763 O O . ALA A 1 104 ? 7.149 8.188 -6.552 1.00 94.00 104 ALA A O 1
ATOM 764 N N . VAL A 1 105 ? 8.074 10.131 -7.207 1.00 96.81 105 VAL A N 1
ATOM 765 C CA . VAL A 1 105 ? 8.210 9.760 -8.626 1.00 96.81 105 VAL A CA 1
ATOM 766 C C . VAL A 1 105 ? 8.968 8.448 -8.772 1.00 96.81 105 VAL A C 1
ATOM 768 O O . VAL A 1 105 ? 8.483 7.539 -9.440 1.00 96.81 105 VAL A O 1
ATOM 771 N N . ARG A 1 106 ? 10.114 8.306 -8.097 1.00 95.38 106 ARG A N 1
ATOM 772 C CA . ARG A 1 106 ? 10.900 7.072 -8.135 1.00 95.38 106 ARG A CA 1
ATOM 773 C C . ARG A 1 106 ? 10.088 5.883 -7.636 1.00 95.38 106 ARG A C 1
ATOM 775 O O . ARG A 1 106 ? 10.133 4.832 -8.261 1.00 95.38 106 ARG A O 1
ATOM 782 N N . THR A 1 107 ? 9.332 6.031 -6.548 1.00 95.25 107 THR A N 1
ATOM 783 C CA . THR A 1 107 ? 8.491 4.945 -6.015 1.00 95.25 107 THR A CA 1
ATOM 784 C C . THR A 1 107 ? 7.459 4.476 -7.045 1.00 95.25 107 THR A C 1
ATOM 786 O O . THR A 1 107 ? 7.333 3.276 -7.279 1.00 95.25 107 THR A O 1
ATOM 789 N N . PHE A 1 108 ? 6.784 5.397 -7.734 1.00 97.69 108 PHE A N 1
ATOM 790 C CA . PHE A 1 108 ? 5.812 5.039 -8.772 1.00 97.69 108 PHE A CA 1
ATOM 791 C C . PHE A 1 108 ? 6.450 4.504 -10.061 1.00 97.69 108 PHE A C 1
ATOM 793 O O . PHE A 1 108 ? 5.924 3.576 -10.666 1.00 97.69 108 PHE A O 1
ATOM 800 N N . GLN A 1 109 ? 7.614 5.013 -10.466 1.00 98.00 109 GLN A N 1
ATOM 801 C CA . GLN A 1 109 ? 8.384 4.446 -11.579 1.00 98.00 109 GLN A CA 1
ATOM 802 C C . GLN A 1 109 ? 8.838 3.007 -11.284 1.00 98.00 109 GLN A C 1
ATOM 804 O O . GLN A 1 109 ? 8.772 2.134 -12.150 1.00 98.00 109 GLN A O 1
ATOM 809 N N . ARG A 1 110 ? 9.259 2.739 -10.042 1.00 96.62 110 ARG A N 1
ATOM 810 C CA . ARG A 1 110 ? 9.553 1.382 -9.567 1.00 96.62 110 ARG A CA 1
ATOM 811 C C . ARG A 1 110 ? 8.313 0.491 -9.615 1.00 96.62 110 ARG A C 1
ATOM 813 O O . ARG A 1 110 ? 8.424 -0.648 -10.056 1.00 96.62 110 ARG A O 1
ATOM 820 N N . ALA A 1 111 ? 7.145 1.003 -9.221 1.00 97.31 111 ALA A N 1
ATOM 821 C CA . ALA A 1 111 ? 5.881 0.271 -9.309 1.00 97.31 111 ALA A CA 1
ATOM 822 C C . ALA A 1 111 ? 5.496 -0.063 -10.759 1.00 97.31 111 ALA A C 1
ATOM 824 O O . ALA A 1 111 ? 5.138 -1.201 -11.038 1.00 97.31 111 ALA A O 1
ATOM 825 N N . LEU A 1 112 ? 5.648 0.878 -11.697 1.00 98.44 112 LEU A N 1
ATOM 826 C CA . LEU A 1 112 ? 5.433 0.629 -13.127 1.00 98.44 112 LEU A CA 1
ATOM 827 C C . LEU A 1 112 ? 6.329 -0.499 -13.651 1.00 98.44 112 LEU A C 1
ATOM 829 O O . LEU A 1 112 ? 5.829 -1.442 -14.255 1.00 98.44 112 LEU A O 1
ATOM 833 N N . ASN A 1 113 ? 7.631 -0.448 -13.356 1.00 97.62 113 ASN A N 1
ATOM 834 C CA . ASN A 1 113 ? 8.569 -1.508 -13.731 1.00 97.62 113 ASN A CA 1
ATOM 835 C C . ASN A 1 113 ? 8.203 -2.855 -13.085 1.00 97.62 113 ASN A C 1
ATOM 837 O O . ASN A 1 113 ? 8.155 -3.881 -13.761 1.00 97.62 113 ASN A O 1
ATOM 841 N N . ALA A 1 114 ? 7.892 -2.854 -11.788 1.00 96.25 114 ALA A N 1
ATOM 842 C CA . ALA A 1 114 ? 7.458 -4.044 -11.068 1.00 96.25 114 ALA A CA 1
ATOM 843 C C . ALA A 1 114 ? 6.225 -4.688 -11.713 1.00 96.25 114 ALA A C 1
ATOM 845 O O . ALA A 1 114 ? 6.227 -5.888 -11.983 1.00 96.25 114 ALA A O 1
ATOM 846 N N . LEU A 1 115 ? 5.183 -3.901 -11.973 1.00 97.50 115 LEU A N 1
ATOM 847 C CA . LEU A 1 115 ? 3.942 -4.384 -12.566 1.00 97.50 115 LEU A CA 1
ATOM 848 C C . LEU A 1 115 ? 4.142 -4.828 -14.016 1.00 97.50 115 LEU A C 1
ATOM 850 O O . LEU A 1 115 ? 3.645 -5.890 -14.383 1.00 97.50 115 LEU A O 1
ATOM 854 N N . ALA A 1 116 ? 4.937 -4.098 -14.805 1.00 97.44 116 ALA A N 1
ATOM 855 C CA . ALA A 1 116 ? 5.307 -4.495 -16.162 1.00 97.44 116 ALA A CA 1
ATOM 856 C C . ALA A 1 116 ? 5.877 -5.920 -16.193 1.00 97.44 116 ALA A C 1
ATOM 858 O O . ALA A 1 116 ? 5.401 -6.788 -16.929 1.00 97.44 116 ALA A O 1
ATOM 859 N N . ALA A 1 117 ? 6.854 -6.188 -15.326 1.00 95.62 117 ALA A N 1
ATOM 860 C CA . ALA A 1 117 ? 7.505 -7.486 -15.238 1.00 95.62 117 ALA A CA 1
ATOM 861 C C . ALA A 1 117 ? 6.582 -8.582 -14.683 1.00 95.62 117 ALA A C 1
ATOM 863 O O . ALA A 1 117 ? 6.558 -9.694 -15.215 1.00 95.62 117 ALA A O 1
ATOM 864 N N . ARG A 1 118 ? 5.822 -8.293 -13.621 1.00 94.44 118 ARG A N 1
ATOM 865 C CA . ARG A 1 118 ? 4.986 -9.289 -12.923 1.00 94.44 118 ARG A CA 1
ATOM 866 C C . ARG A 1 118 ? 3.712 -9.646 -13.678 1.00 94.44 118 ARG A C 1
ATOM 868 O O . ARG A 1 118 ? 3.252 -10.777 -13.573 1.00 94.44 118 ARG A O 1
ATOM 875 N N . MET A 1 119 ? 3.170 -8.706 -14.446 1.00 95.50 119 MET A N 1
ATOM 876 C CA . MET A 1 119 ? 1.915 -8.866 -15.188 1.00 95.50 119 MET A CA 1
ATOM 877 C C . MET A 1 119 ? 2.119 -9.029 -16.697 1.00 95.50 119 MET A C 1
ATOM 879 O O . MET A 1 119 ? 1.142 -9.105 -17.440 1.00 95.50 119 MET A O 1
ATOM 883 N N . ASN A 1 120 ? 3.374 -9.104 -17.160 1.00 94.69 120 ASN A N 1
ATOM 884 C CA . ASN A 1 120 ? 3.718 -9.228 -18.577 1.00 94.69 120 ASN A CA 1
ATOM 885 C C . ASN A 1 120 ? 3.169 -8.069 -19.438 1.00 94.69 120 ASN A C 1
ATOM 887 O O . ASN A 1 120 ? 2.561 -8.312 -20.476 1.00 94.69 120 ASN A O 1
ATOM 891 N N . GLN A 1 121 ? 3.383 -6.831 -18.984 1.00 96.56 121 GLN A N 1
ATOM 892 C CA . GLN A 1 121 ? 2.921 -5.585 -19.619 1.00 96.56 121 GLN A CA 1
ATOM 893 C C . GLN A 1 121 ? 4.129 -4.700 -19.981 1.00 96.56 121 GLN A C 1
ATOM 895 O O . GLN A 1 121 ? 4.446 -3.745 -19.262 1.00 96.56 121 GLN A O 1
ATOM 900 N N . PRO A 1 122 ? 4.893 -5.039 -21.036 1.00 95.25 122 PRO A N 1
ATOM 901 C CA . PRO A 1 122 ? 6.146 -4.355 -21.363 1.00 95.25 122 PRO A CA 1
ATOM 902 C C . PRO A 1 122 ? 5.971 -2.859 -21.661 1.00 95.25 122 PRO A C 1
ATOM 904 O O . PRO A 1 122 ? 6.898 -2.074 -21.469 1.00 95.25 122 PRO A O 1
ATOM 907 N N . GLU A 1 123 ? 4.786 -2.424 -22.081 1.00 95.75 123 GLU A N 1
ATOM 908 C CA . GLU A 1 123 ? 4.489 -1.030 -22.391 1.00 95.75 123 GLU A CA 1
ATOM 909 C C . GLU A 1 123 ? 4.461 -0.106 -21.161 1.00 95.75 123 GLU A C 1
ATOM 911 O O . GLU A 1 123 ? 4.611 1.112 -21.328 1.00 95.75 123 GLU A O 1
ATOM 916 N N . TRP A 1 124 ? 4.330 -0.674 -19.952 1.00 97.56 124 TRP A N 1
ATOM 917 C CA . TRP A 1 124 ? 4.429 0.041 -18.670 1.00 97.56 124 TRP A CA 1
ATOM 918 C C . TRP A 1 124 ? 5.883 0.221 -18.214 1.00 97.56 124 TRP A C 1
ATOM 920 O O . TRP A 1 124 ? 6.152 1.045 -17.341 1.00 97.56 124 TRP A O 1
ATOM 930 N N . ALA A 1 125 ? 6.831 -0.526 -18.788 1.00 96.81 125 ALA A N 1
ATOM 931 C CA . ALA A 1 125 ? 8.225 -0.478 -18.372 1.00 96.81 125 ALA A CA 1
ATOM 932 C C . ALA A 1 125 ? 8.947 0.781 -18.869 1.00 96.81 125 ALA A C 1
ATOM 934 O O . ALA A 1 125 ? 8.739 1.273 -19.983 1.00 96.81 125 ALA A O 1
ATOM 935 N N . LEU A 1 126 ? 9.854 1.268 -18.029 1.00 95.75 126 LEU A N 1
ATOM 936 C CA . LEU A 1 126 ? 10.683 2.446 -18.263 1.00 95.75 126 LEU A CA 1
ATOM 937 C C . LEU A 1 126 ? 12.073 2.004 -18.726 1.00 95.75 126 LEU A C 1
ATOM 939 O O . LEU A 1 126 ? 13.040 2.069 -17.970 1.00 95.75 126 LEU A O 1
ATOM 943 N N . LEU A 1 127 ? 12.169 1.479 -19.946 1.00 92.50 127 LEU A N 1
ATOM 944 C CA . LEU A 1 127 ? 13.396 0.866 -20.473 1.00 92.50 127 LEU A CA 1
ATOM 945 C C . LEU A 1 127 ? 14.482 1.886 -20.857 1.00 92.50 127 LEU A C 1
ATOM 947 O O . LEU A 1 127 ? 15.648 1.517 -20.993 1.00 92.50 127 LEU A O 1
ATOM 951 N N . GLY A 1 128 ? 14.115 3.155 -21.050 1.00 90.44 128 GLY A N 1
ATOM 952 C CA . GLY A 1 128 ? 15.031 4.231 -21.415 1.00 90.44 128 GLY A CA 1
ATOM 953 C C . GLY A 1 128 ? 15.764 4.822 -20.213 1.00 90.44 128 GLY A C 1
ATOM 954 O O . GLY A 1 128 ? 16.998 4.836 -20.183 1.00 90.44 128 GLY A O 1
ATOM 955 N N . ALA A 1 129 ? 15.011 5.345 -19.244 1.00 89.88 129 ALA A N 1
ATOM 956 C CA . ALA A 1 129 ? 15.565 6.031 -18.078 1.00 89.88 129 ALA A CA 1
ATOM 957 C C . ALA A 1 129 ? 15.562 5.188 -16.792 1.00 89.88 129 ALA A C 1
ATOM 959 O O . ALA A 1 129 ? 16.353 5.479 -15.885 1.00 89.88 129 ALA A O 1
ATOM 960 N N . GLY A 1 130 ? 14.715 4.157 -16.713 1.00 93.44 130 GLY A N 1
ATOM 961 C CA . GLY A 1 130 ? 14.433 3.411 -15.487 1.00 93.44 130 GLY A CA 1
ATOM 962 C C . GLY A 1 130 ? 13.769 4.274 -14.410 1.00 93.44 130 GLY A C 1
ATOM 963 O O . GLY A 1 130 ? 13.235 5.347 -14.685 1.00 93.44 130 GLY A O 1
ATOM 964 N N . ALA A 1 131 ? 13.804 3.813 -13.159 1.00 94.81 131 ALA A N 1
ATOM 965 C CA . ALA A 1 131 ? 13.274 4.557 -12.018 1.00 94.81 131 ALA A CA 1
ATOM 966 C C . ALA A 1 131 ? 14.257 5.627 -11.510 1.00 94.81 131 ALA A C 1
ATOM 968 O O . ALA A 1 131 ? 14.929 5.474 -10.487 1.00 94.81 131 ALA A O 1
ATOM 969 N N . ASP A 1 132 ? 14.379 6.720 -12.253 1.00 93.88 132 ASP A N 1
ATOM 970 C CA . ASP A 1 132 ? 15.348 7.783 -11.998 1.00 93.88 132 ASP A CA 1
ATOM 971 C C . ASP A 1 132 ? 14.880 8.864 -11.008 1.00 93.88 132 ASP A C 1
ATOM 973 O O . ASP A 1 132 ? 15.711 9.504 -10.351 1.00 93.88 132 ASP A O 1
ATOM 977 N N . GLY A 1 133 ? 13.571 8.976 -10.795 1.00 94.69 133 GLY A N 1
ATOM 978 C CA . GLY A 1 133 ? 12.913 9.980 -9.964 1.00 94.69 133 GLY A CA 1
ATOM 979 C C . GLY A 1 133 ? 12.505 11.253 -10.708 1.00 94.69 133 GLY A C 1
ATOM 980 O O . GLY A 1 133 ? 12.021 12.180 -10.062 1.00 94.69 133 GLY A O 1
ATOM 981 N N . ASP A 1 134 ? 12.673 11.319 -12.030 1.00 95.44 134 ASP A N 1
ATOM 982 C CA . ASP A 1 134 ? 12.276 12.462 -12.852 1.00 95.44 134 ASP A CA 1
ATOM 983 C C . ASP A 1 134 ? 11.035 12.107 -13.695 1.00 95.44 134 ASP A C 1
ATOM 985 O O . ASP A 1 134 ? 11.033 11.169 -14.490 1.00 95.44 134 ASP A O 1
ATOM 989 N N . TYR A 1 135 ? 9.943 12.866 -13.538 1.00 97.12 135 TYR A N 1
ATOM 990 C CA . TYR A 1 135 ? 8.681 12.580 -14.236 1.00 97.12 135 TYR A CA 1
ATOM 991 C C . TYR A 1 135 ? 8.726 13.119 -15.675 1.00 97.12 135 TYR A C 1
ATOM 993 O O . TYR A 1 135 ? 8.244 14.214 -15.977 1.00 97.12 135 TYR A O 1
ATOM 1001 N N . GLY A 1 136 ? 9.366 12.360 -16.563 1.00 96.06 136 GLY A N 1
ATOM 1002 C CA . GLY A 1 136 ? 9.546 12.702 -17.973 1.00 96.06 136 GLY A CA 1
ATOM 1003 C C . GLY A 1 136 ? 8.447 12.169 -18.908 1.00 96.06 136 GLY A C 1
ATOM 1004 O O . GLY A 1 136 ? 7.477 11.553 -18.463 1.00 96.06 136 GLY A O 1
ATOM 1005 N N . PRO A 1 137 ? 8.598 12.379 -20.233 1.00 96.62 137 PRO A N 1
ATOM 1006 C CA . PRO A 1 137 ? 7.685 11.841 -21.249 1.00 96.62 137 PRO A CA 1
ATOM 1007 C C . PRO A 1 137 ? 7.545 10.315 -21.223 1.00 96.62 137 PRO A C 1
ATOM 1009 O O . PRO A 1 137 ? 6.458 9.803 -21.466 1.00 96.62 137 PRO A O 1
ATOM 1012 N N . GLU A 1 138 ? 8.619 9.585 -20.900 1.00 96.12 138 GLU A N 1
ATOM 1013 C CA . GLU A 1 138 ? 8.570 8.122 -20.784 1.00 96.12 138 GLU A CA 1
ATOM 1014 C C . GLU A 1 138 ? 7.645 7.682 -19.642 1.00 96.12 138 GLU A C 1
ATOM 1016 O O . GLU A 1 138 ? 6.771 6.844 -19.856 1.00 96.12 138 GLU A O 1
ATOM 1021 N N . THR A 1 139 ? 7.777 8.298 -18.461 1.00 98.25 139 THR A N 1
ATOM 1022 C CA . THR A 1 139 ? 6.889 8.034 -17.321 1.00 98.25 139 THR A CA 1
ATOM 1023 C C . THR A 1 139 ? 5.443 8.385 -17.654 1.00 98.25 139 THR A C 1
ATOM 1025 O O . THR A 1 139 ? 4.567 7.558 -17.434 1.00 98.25 139 THR A O 1
ATOM 1028 N N . ALA A 1 140 ? 5.185 9.553 -18.253 1.00 98.38 140 ALA A N 1
ATOM 1029 C CA . ALA A 1 140 ? 3.833 9.939 -18.664 1.00 98.38 140 ALA A CA 1
ATOM 1030 C C . ALA A 1 140 ? 3.208 8.923 -19.636 1.00 98.38 140 ALA A C 1
ATOM 1032 O O . ALA A 1 140 ? 2.084 8.485 -19.414 1.00 98.38 140 ALA A O 1
ATOM 1033 N N . ARG A 1 141 ? 3.955 8.475 -20.657 1.00 98.38 141 ARG A N 1
ATOM 1034 C CA . ARG A 1 141 ? 3.499 7.450 -21.611 1.00 98.38 141 ARG A CA 1
ATOM 1035 C C . ARG A 1 141 ? 3.166 6.127 -20.915 1.00 98.38 141 ARG A C 1
ATOM 1037 O O . ARG A 1 141 ? 2.125 5.541 -21.204 1.00 98.38 141 ARG A O 1
ATOM 1044 N N . ALA A 1 142 ? 4.039 5.657 -20.025 1.00 98.62 142 ALA A N 1
ATOM 1045 C CA . ALA A 1 142 ? 3.823 4.420 -19.277 1.00 98.62 142 ALA A CA 1
ATOM 1046 C C . ALA A 1 142 ? 2.591 4.516 -18.361 1.00 98.62 142 ALA A C 1
ATOM 1048 O O . ALA A 1 142 ? 1.793 3.584 -18.310 1.00 98.62 142 ALA A O 1
ATOM 1049 N N . VAL A 1 143 ? 2.385 5.663 -17.706 1.00 98.75 143 VAL A N 1
ATOM 1050 C CA . VAL A 1 143 ? 1.191 5.927 -16.886 1.00 98.75 143 VAL A CA 1
ATOM 1051 C C . VAL A 1 143 ? -0.075 5.956 -17.738 1.00 98.75 143 VAL A C 1
ATOM 1053 O O . VAL A 1 143 ? -1.052 5.314 -17.371 1.00 98.75 143 VAL A O 1
ATOM 1056 N N . THR A 1 144 ? -0.064 6.617 -18.899 1.00 98.81 144 THR A N 1
ATOM 1057 C CA . THR A 1 144 ? -1.195 6.599 -19.843 1.00 98.81 144 THR A CA 1
ATOM 1058 C C . THR A 1 144 ? -1.532 5.172 -20.288 1.00 98.81 144 THR A C 1
ATOM 1060 O O . THR A 1 144 ? -2.704 4.804 -20.332 1.00 98.81 144 THR A O 1
ATOM 1063 N N . ALA A 1 145 ? -0.523 4.347 -20.593 1.00 98.69 145 ALA A N 1
ATOM 1064 C CA . ALA A 1 145 ? -0.729 2.947 -20.964 1.00 98.69 145 ALA A CA 1
ATOM 1065 C C . ALA A 1 145 ? -1.341 2.135 -19.810 1.00 98.69 145 ALA A C 1
ATOM 1067 O O . ALA A 1 145 ? -2.335 1.439 -20.011 1.00 98.69 145 ALA A O 1
ATOM 1068 N N . PHE A 1 146 ? -0.809 2.301 -18.597 1.00 98.75 146 PHE A N 1
ATOM 1069 C CA . PHE A 1 146 ? -1.358 1.694 -17.388 1.00 98.75 146 PHE A CA 1
ATOM 1070 C C . PHE A 1 146 ? -2.819 2.103 -17.150 1.00 98.75 146 PHE A C 1
ATOM 1072 O O . PHE A 1 146 ? -3.664 1.251 -16.881 1.00 98.75 146 PHE A O 1
ATOM 1079 N N . GLN A 1 147 ? -3.134 3.395 -17.270 1.00 98.75 147 GLN A N 1
ATOM 1080 C CA . GLN A 1 147 ? -4.487 3.922 -17.080 1.00 98.75 147 GLN A CA 1
ATOM 1081 C C . GLN A 1 147 ? -5.468 3.324 -18.090 1.00 98.75 147 GLN A C 1
ATOM 1083 O O . GLN A 1 147 ? -6.507 2.806 -17.683 1.00 98.75 147 GLN A O 1
ATOM 1088 N N . ASN A 1 148 ? -5.107 3.305 -19.377 1.00 98.56 148 ASN A N 1
ATOM 1089 C CA . ASN A 1 148 ? -5.915 2.684 -20.428 1.00 98.56 148 ASN A CA 1
ATOM 1090 C C . ASN A 1 148 ? -6.189 1.202 -20.141 1.00 98.56 148 ASN A C 1
ATOM 1092 O O . ASN A 1 148 ? -7.336 0.764 -20.206 1.00 98.56 148 ASN A O 1
ATOM 1096 N N . ALA A 1 149 ? -5.152 0.442 -19.779 1.00 98.31 149 ALA A N 1
ATOM 1097 C CA . ALA A 1 149 ? -5.273 -0.985 -19.488 1.00 98.31 149 ALA A CA 1
ATOM 1098 C C . ALA A 1 149 ? -6.155 -1.282 -18.260 1.00 98.31 149 ALA A C 1
ATOM 1100 O O . ALA A 1 149 ? -6.704 -2.375 -18.144 1.00 98.31 149 ALA A O 1
ATOM 1101 N N . ASN A 1 150 ? -6.313 -0.311 -17.356 1.00 97.69 150 ASN A N 1
ATOM 1102 C CA . ASN A 1 150 ? -7.085 -0.446 -16.121 1.00 97.69 150 ASN A CA 1
ATOM 1103 C C . ASN A 1 150 ? -8.414 0.330 -16.129 1.00 97.69 150 ASN A C 1
ATOM 1105 O O . ASN A 1 150 ? -9.049 0.447 -15.082 1.00 97.69 150 ASN A O 1
ATOM 1109 N N . GLY A 1 151 ? -8.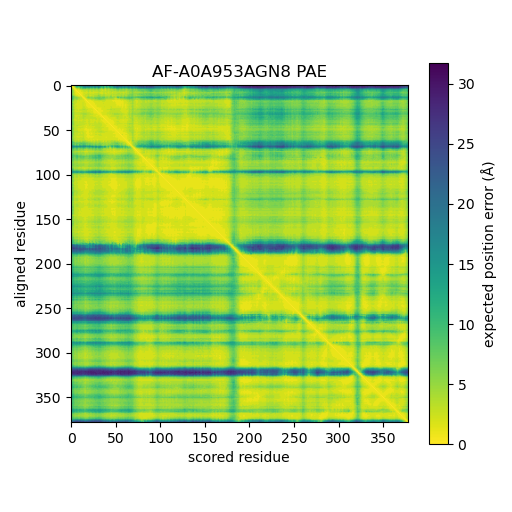844 0.857 -17.281 1.00 97.12 151 GLY A N 1
ATOM 1110 C CA . GLY A 1 151 ? -10.116 1.577 -17.412 1.00 97.12 151 GLY A CA 1
ATOM 1111 C C . GLY A 1 151 ? -10.168 2.912 -16.659 1.00 97.12 151 GLY A C 1
ATOM 1112 O O . GLY A 1 151 ? -11.247 3.365 -16.283 1.00 97.12 151 GLY A O 1
ATOM 1113 N N . LEU A 1 152 ? -9.014 3.534 -16.414 1.00 97.00 152 LEU A N 1
ATOM 1114 C CA . LEU A 1 152 ? -8.895 4.843 -15.772 1.00 97.00 152 LEU A CA 1
ATOM 1115 C C . LEU A 1 152 ? -8.779 5.959 -16.825 1.00 97.00 152 LEU A C 1
ATOM 1117 O O . LEU A 1 152 ? -8.299 5.705 -17.933 1.00 97.00 152 LEU A O 1
ATOM 1121 N N . PRO A 1 153 ? -9.141 7.215 -16.495 1.00 97.25 153 PRO A N 1
ATOM 1122 C CA . PRO A 1 153 ? -8.870 8.356 -17.365 1.00 97.25 153 PRO A CA 1
ATOM 1123 C C . PRO A 1 153 ? -7.378 8.459 -17.707 1.00 97.25 153 PRO A C 1
ATOM 1125 O O . PRO A 1 153 ? -6.531 8.586 -16.824 1.00 97.25 153 PRO A O 1
ATOM 1128 N N . ALA A 1 154 ? -7.054 8.422 -18.999 1.00 97.81 154 ALA A N 1
ATOM 1129 C CA . ALA A 1 154 ? -5.685 8.328 -19.503 1.00 97.81 154 ALA A CA 1
ATOM 1130 C C . ALA A 1 154 ? -4.967 9.692 -19.544 1.00 97.81 154 ALA A C 1
ATOM 1132 O O . ALA A 1 154 ? -4.545 10.174 -20.594 1.00 97.81 154 ALA A O 1
ATOM 1133 N N . THR A 1 155 ? -4.856 10.340 -18.386 1.00 98.06 155 THR A N 1
ATOM 1134 C CA . THR A 1 155 ? -4.294 11.691 -18.231 1.00 98.06 155 THR A CA 1
ATOM 1135 C C . THR A 1 155 ? -2.768 11.729 -18.329 1.00 98.06 155 THR A C 1
ATOM 1137 O O . THR A 1 155 ? -2.192 12.799 -18.522 1.00 98.06 155 THR A O 1
ATOM 1140 N N . GLY A 1 156 ? -2.098 10.584 -18.147 1.00 97.94 156 GLY A N 1
ATOM 1141 C CA . GLY A 1 156 ? -0.640 10.510 -18.017 1.00 97.94 156 GLY A CA 1
ATOM 1142 C C . GLY A 1 156 ? -0.107 11.096 -16.705 1.00 97.94 156 GLY A C 1
ATOM 1143 O O . GLY A 1 156 ? 1.110 11.209 -16.541 1.00 97.94 156 GLY A O 1
ATOM 1144 N N . GLN A 1 157 ? -0.995 11.466 -15.776 1.00 98.19 157 GLN A N 1
ATOM 1145 C CA . GLN A 1 157 ? -0.689 11.884 -14.408 1.00 98.19 157 GLN A CA 1
ATOM 1146 C C . GLN A 1 157 ? -1.055 10.768 -13.430 1.00 98.19 157 GLN A C 1
ATOM 1148 O O . GLN A 1 157 ? -2.015 10.041 -13.657 1.00 98.19 157 GLN A O 1
ATOM 1153 N N . ILE A 1 158 ? -0.328 10.652 -12.322 1.00 98.31 158 ILE A N 1
ATOM 1154 C CA . ILE A 1 158 ? -0.669 9.725 -11.240 1.00 98.31 158 ILE A CA 1
ATOM 1155 C C . ILE A 1 158 ? -1.471 10.498 -10.200 1.00 98.31 158 ILE A C 1
ATOM 1157 O O . ILE A 1 158 ? -0.904 11.194 -9.354 1.00 98.31 158 ILE A O 1
ATOM 1161 N N . ASP A 1 159 ? -2.790 10.400 -10.310 1.00 96.06 159 ASP A N 1
ATOM 1162 C CA . ASP A 1 159 ? -3.742 10.860 -9.304 1.00 96.06 159 ASP A CA 1
ATOM 1163 C C . ASP A 1 159 ? -4.025 9.768 -8.258 1.00 96.06 159 ASP A C 1
ATOM 1165 O O . ASP A 1 159 ? -3.455 8.672 -8.296 1.00 96.06 159 ASP A O 1
ATOM 1169 N N . GLN A 1 160 ? -4.925 10.072 -7.320 1.00 94.69 160 GLN A N 1
ATOM 1170 C CA . GLN A 1 160 ? -5.292 9.157 -6.245 1.00 94.69 160 GLN A CA 1
ATOM 1171 C C . GLN A 1 160 ? -5.778 7.799 -6.767 1.00 94.69 160 GLN A C 1
ATOM 1173 O O . GLN A 1 160 ? -5.315 6.759 -6.307 1.00 94.69 160 GLN A O 1
ATOM 1178 N N . MET A 1 161 ? -6.696 7.792 -7.737 1.00 94.69 161 MET A N 1
ATOM 1179 C CA . MET A 1 161 ? -7.290 6.552 -8.244 1.00 94.69 161 MET A CA 1
ATOM 1180 C C . MET A 1 161 ? -6.273 5.716 -9.018 1.00 94.69 161 MET A C 1
ATOM 1182 O O . MET A 1 161 ? -6.235 4.496 -8.862 1.00 94.69 161 MET A O 1
ATOM 1186 N N . THR A 1 162 ? -5.398 6.366 -9.788 1.00 97.94 162 THR A N 1
ATOM 1187 C CA . THR A 1 162 ? -4.269 5.710 -10.453 1.00 97.94 162 THR A CA 1
ATOM 1188 C C . THR A 1 162 ? -3.329 5.082 -9.426 1.00 97.94 162 THR A C 1
ATOM 1190 O O . THR A 1 162 ? -2.965 3.915 -9.565 1.00 97.94 162 THR A O 1
ATOM 1193 N N . ALA A 1 163 ? -2.981 5.813 -8.364 1.00 97.44 163 ALA A N 1
ATOM 1194 C CA . ALA A 1 163 ? -2.101 5.317 -7.312 1.00 97.44 163 ALA A CA 1
ATOM 1195 C C . ALA A 1 163 ? -2.703 4.140 -6.534 1.00 97.44 163 ALA A C 1
ATOM 1197 O O . ALA A 1 163 ? -2.022 3.133 -6.344 1.00 97.44 163 ALA A O 1
ATOM 1198 N N . LEU A 1 164 ? -3.974 4.235 -6.129 1.00 95.88 164 LEU A N 1
ATOM 1199 C CA . LEU A 1 164 ? -4.684 3.154 -5.438 1.00 95.88 164 LEU A CA 1
ATOM 1200 C C . LEU A 1 164 ? -4.769 1.904 -6.317 1.00 95.88 164 LEU A C 1
ATOM 1202 O O . LEU A 1 164 ? -4.553 0.798 -5.828 1.00 95.88 164 LEU A O 1
ATOM 1206 N N . LYS A 1 165 ? -5.006 2.071 -7.626 1.00 96.81 165 LYS A N 1
ATOM 1207 C CA . LYS A 1 165 ? -5.033 0.940 -8.556 1.00 96.81 165 LYS A CA 1
ATOM 1208 C C . LYS A 1 165 ? -3.663 0.280 -8.717 1.00 96.81 165 LYS A C 1
ATOM 1210 O O . LYS A 1 165 ? -3.584 -0.945 -8.769 1.00 96.81 165 LYS A O 1
ATOM 1215 N N . MET A 1 166 ? -2.588 1.067 -8.785 1.00 97.81 166 MET A N 1
ATOM 1216 C CA . MET A 1 166 ? -1.223 0.528 -8.810 1.00 97.81 166 MET A CA 1
ATOM 1217 C C . MET A 1 166 ? -0.897 -0.232 -7.519 1.00 97.81 166 MET A C 1
ATOM 1219 O O . MET A 1 166 ? -0.334 -1.320 -7.593 1.00 97.81 166 MET A O 1
ATOM 1223 N N . GLU A 1 167 ? -1.267 0.308 -6.354 1.00 95.31 167 GLU A N 1
ATOM 1224 C CA . GLU A 1 167 ? -1.056 -0.349 -5.057 1.00 95.31 167 GLU A CA 1
ATOM 1225 C C . GLU A 1 167 ? -1.831 -1.671 -4.963 1.00 95.31 167 GLU A C 1
ATOM 1227 O O . GLU A 1 167 ? -1.245 -2.685 -4.594 1.00 95.31 167 GLU A O 1
ATOM 1232 N N . GLU A 1 168 ? -3.104 -1.696 -5.374 1.00 94.44 168 GLU A N 1
ATOM 1233 C CA . GLU A 1 168 ? -3.910 -2.924 -5.442 1.00 94.44 168 GLU A CA 1
ATOM 1234 C C . GLU A 1 168 ? -3.189 -4.010 -6.255 1.00 94.44 168 GLU A C 1
ATOM 1236 O O . GLU A 1 168 ? -2.965 -5.120 -5.771 1.00 94.44 168 GLU A O 1
ATOM 1241 N N . LEU A 1 169 ? -2.762 -3.677 -7.477 1.00 95.81 169 LEU A N 1
ATOM 1242 C CA . LEU A 1 169 ? -2.089 -4.635 -8.353 1.00 95.81 169 LEU A CA 1
ATOM 1243 C C . LEU A 1 169 ? -0.731 -5.083 -7.804 1.00 95.81 169 LEU A C 1
ATOM 1245 O O . LEU A 1 169 ? -0.347 -6.235 -8.007 1.00 95.81 169 LEU A O 1
ATOM 1249 N N . MET A 1 170 ? -0.008 -4.203 -7.106 1.00 93.00 170 MET A N 1
ATOM 1250 C CA . MET A 1 170 ? 1.256 -4.543 -6.446 1.00 93.00 170 MET A CA 1
ATOM 1251 C C . MET A 1 170 ? 1.055 -5.562 -5.322 1.00 93.00 170 MET A C 1
ATOM 1253 O O . MET A 1 170 ? 1.909 -6.434 -5.144 1.00 93.00 170 MET A O 1
ATOM 1257 N N . MET A 1 171 ? -0.061 -5.473 -4.592 1.00 87.94 171 MET A N 1
ATOM 1258 C CA . MET A 1 171 ? -0.425 -6.445 -3.558 1.00 87.94 171 MET A CA 1
ATOM 1259 C C . MET A 1 171 ? -0.853 -7.789 -4.157 1.00 87.94 171 MET A C 1
ATOM 1261 O O . MET A 1 171 ? -0.454 -8.834 -3.645 1.00 87.94 171 MET A O 1
ATOM 1265 N N . ASP A 1 172 ? -1.593 -7.769 -5.266 1.00 91.12 172 ASP A N 1
ATOM 1266 C CA . ASP A 1 172 ? -2.036 -8.981 -5.972 1.00 91.12 172 ASP A CA 1
ATOM 1267 C C . ASP A 1 172 ? -0.906 -9.758 -6.640 1.00 91.12 172 ASP A C 1
ATOM 1269 O O . ASP A 1 172 ? -0.973 -10.978 -6.793 1.00 91.12 172 ASP A O 1
ATOM 1273 N N . HIS A 1 173 ? 0.123 -9.037 -7.078 1.00 92.06 173 HIS A N 1
ATOM 1274 C CA . HIS A 1 173 ? 1.244 -9.581 -7.826 1.00 92.06 173 HIS A CA 1
ATOM 1275 C C . HIS A 1 173 ? 2.511 -9.404 -6.984 1.00 92.06 173 HIS A C 1
ATOM 1277 O O . HIS A 1 173 ? 3.275 -8.446 -7.183 1.00 92.06 173 HIS A O 1
ATOM 1283 N N . PRO A 1 174 ? 2.746 -10.302 -6.008 1.00 86.69 174 PRO A N 1
ATOM 1284 C CA . PRO A 1 174 ? 3.839 -10.159 -5.064 1.00 86.69 174 PRO A CA 1
ATOM 1285 C C . PRO A 1 174 ? 5.195 -10.213 -5.766 1.00 86.69 174 PRO A C 1
ATOM 1287 O O . PRO A 1 174 ? 5.382 -10.852 -6.803 1.00 86.69 174 PRO A O 1
ATOM 1290 N N . ALA A 1 175 ? 6.174 -9.533 -5.172 1.00 85.75 175 ALA A N 1
ATOM 1291 C CA . ALA A 1 175 ? 7.517 -9.480 -5.724 1.00 85.75 175 ALA A CA 1
ATOM 1292 C C . ALA A 1 175 ? 8.166 -10.877 -5.816 1.00 85.75 175 ALA A C 1
ATOM 1294 O O . ALA A 1 175 ? 8.100 -11.641 -4.845 1.00 85.75 175 ALA A O 1
ATOM 1295 N N . PRO A 1 176 ? 8.856 -11.198 -6.928 1.00 84.31 176 PRO A N 1
ATOM 1296 C CA . PRO A 1 176 ? 9.543 -12.472 -7.076 1.00 84.31 176 PRO A CA 1
ATOM 1297 C C . PRO A 1 176 ? 10.736 -12.585 -6.119 1.00 84.31 176 PRO A C 1
ATOM 1299 O O . PRO A 1 176 ? 11.334 -11.594 -5.691 1.00 84.31 176 PRO A O 1
ATOM 1302 N N . GLY A 1 177 ? 11.136 -13.822 -5.818 1.00 79.69 177 GLY A N 1
ATOM 1303 C CA . GLY A 1 177 ? 12.365 -14.119 -5.081 1.00 79.69 177 GLY A CA 1
ATOM 1304 C C . GLY A 1 177 ? 13.611 -13.844 -5.924 1.00 79.69 177 GLY A C 1
ATOM 1305 O O . GLY A 1 177 ? 14.256 -14.774 -6.402 1.00 79.69 177 GLY A O 1
ATOM 1306 N N . VAL A 1 178 ? 13.962 -12.572 -6.135 1.00 75.50 178 VAL A N 1
ATOM 1307 C CA . VAL A 1 178 ? 15.093 -12.181 -7.002 1.00 75.50 178 VAL A CA 1
ATOM 1308 C C . VAL A 1 178 ? 16.450 -12.709 -6.504 1.00 75.50 178 VAL A C 1
ATOM 1310 O O . VAL A 1 178 ? 17.350 -12.920 -7.316 1.00 75.50 178 VAL A O 1
ATOM 1313 N N . GLY A 1 179 ? 16.581 -12.999 -5.198 1.00 62.12 179 GLY A N 1
ATOM 1314 C CA . GLY A 1 179 ? 17.810 -13.491 -4.555 1.00 62.12 179 GLY A CA 1
ATOM 1315 C C . GLY A 1 179 ? 18.943 -12.453 -4.555 1.00 62.12 179 GLY A C 1
ATOM 1316 O O . GLY A 1 179 ? 18.981 -11.594 -5.419 1.00 62.12 179 GLY A O 1
ATOM 1317 N N . GLY A 1 180 ? 19.865 -12.504 -3.587 1.00 55.84 180 GLY A N 1
ATOM 1318 C CA . GLY A 1 180 ? 21.036 -11.605 -3.537 1.00 55.84 180 GLY A CA 1
ATOM 1319 C C . GLY A 1 180 ? 20.862 -10.296 -2.750 1.00 55.84 180 GLY A C 1
ATOM 1320 O O . GLY A 1 180 ? 21.752 -9.453 -2.785 1.00 55.84 180 GLY A O 1
ATOM 1321 N N . VAL A 1 181 ? 19.758 -10.114 -2.015 1.00 53.75 181 VAL A N 1
ATOM 1322 C CA . VAL A 1 181 ? 19.630 -9.004 -1.053 1.00 53.75 181 VAL A CA 1
ATOM 1323 C C . VAL A 1 181 ? 20.486 -9.331 0.171 1.00 53.75 181 VAL A C 1
ATOM 1325 O O . VAL A 1 181 ? 20.080 -10.111 1.031 1.00 53.75 181 VAL A O 1
ATOM 1328 N N . ILE A 1 182 ? 21.687 -8.764 0.238 1.00 43.09 182 ILE A N 1
ATOM 1329 C CA . ILE A 1 182 ? 22.518 -8.801 1.441 1.00 43.09 182 ILE A CA 1
ATOM 1330 C C . ILE A 1 182 ? 22.136 -7.570 2.275 1.00 43.09 182 ILE A C 1
ATOM 1332 O O . ILE A 1 182 ? 22.529 -6.458 1.942 1.00 43.09 182 ILE A O 1
ATOM 1336 N N . GLY A 1 183 ? 21.361 -7.756 3.352 1.00 44.53 183 GLY A N 1
ATOM 1337 C CA . GLY A 1 183 ? 21.425 -6.832 4.494 1.00 44.53 183 GLY A CA 1
ATOM 1338 C C . GLY A 1 183 ? 20.290 -5.837 4.778 1.00 44.53 183 GLY A C 1
ATOM 1339 O O . GLY A 1 183 ? 20.505 -4.991 5.636 1.00 44.53 183 GLY A O 1
ATOM 1340 N N . ALA A 1 184 ? 19.090 -5.911 4.193 1.00 44.22 184 ALA A N 1
ATOM 1341 C CA . ALA A 1 184 ? 17.971 -5.126 4.739 1.00 44.22 184 ALA A CA 1
ATOM 1342 C C . ALA A 1 184 ? 16.604 -5.766 4.478 1.00 44.22 184 ALA A C 1
ATOM 1344 O O . ALA A 1 184 ? 16.042 -5.666 3.386 1.00 44.22 184 ALA A O 1
ATOM 1345 N N . THR A 1 185 ? 16.018 -6.368 5.512 1.00 51.38 185 THR A N 1
ATOM 1346 C CA . THR A 1 185 ? 14.561 -6.316 5.671 1.00 51.38 185 THR A CA 1
ATOM 1347 C C . THR A 1 185 ? 14.201 -4.830 5.680 1.00 51.38 185 THR A C 1
ATOM 1349 O O . THR A 1 185 ? 14.808 -4.079 6.445 1.00 51.38 185 THR A O 1
ATOM 1352 N N . LEU A 1 186 ? 13.299 -4.371 4.803 1.00 49.62 186 LEU A N 1
ATOM 1353 C CA . LEU A 1 186 ? 12.822 -2.984 4.868 1.00 49.62 186 LEU A CA 1
ATOM 1354 C C . LEU A 1 186 ? 12.369 -2.717 6.314 1.00 49.62 186 LEU A C 1
ATOM 1356 O O . LEU A 1 186 ? 11.614 -3.542 6.833 1.00 49.62 186 LEU A O 1
ATOM 1360 N N . PRO A 1 187 ? 12.809 -1.631 6.975 1.00 58.22 187 PRO A N 1
ATOM 1361 C CA . PRO A 1 187 ? 12.474 -1.378 8.372 1.00 58.22 187 PRO A CA 1
ATOM 1362 C C . PRO A 1 187 ? 11.025 -0.886 8.536 1.00 58.22 187 PRO A C 1
ATOM 1364 O O . PRO A 1 187 ? 10.763 0.043 9.278 1.00 58.22 187 PRO A O 1
ATOM 1367 N N . VAL A 1 188 ? 10.059 -1.468 7.826 1.00 60.25 188 VAL A N 1
ATOM 1368 C CA . VAL A 1 188 ? 8.632 -1.195 8.042 1.00 60.25 188 VAL A CA 1
ATOM 1369 C C . VAL A 1 188 ? 8.146 -1.928 9.290 1.00 60.25 188 VAL A C 1
ATOM 1371 O O . VAL A 1 188 ? 8.582 -3.061 9.514 1.00 60.25 188 VAL A O 1
ATOM 1374 N N . PRO A 1 189 ? 7.257 -1.329 10.110 1.00 69.25 189 PRO A N 1
ATOM 1375 C CA . PRO A 1 189 ? 6.588 -2.075 11.163 1.00 69.25 189 PRO A CA 1
ATOM 1376 C C . PRO A 1 189 ? 5.936 -3.312 10.557 1.00 69.25 189 PRO A C 1
ATOM 1378 O O . PRO A 1 189 ? 5.251 -3.234 9.533 1.00 69.25 189 PRO A O 1
ATOM 1381 N N . ASP A 1 190 ? 6.190 -4.461 11.170 1.00 81.44 190 ASP A N 1
ATOM 1382 C CA . ASP A 1 190 ? 5.640 -5.725 10.707 1.00 81.44 190 ASP A CA 1
ATOM 1383 C C . ASP A 1 190 ? 4.142 -5.742 11.017 1.00 81.44 190 ASP A C 1
ATOM 1385 O O . ASP A 1 190 ? 3.712 -6.045 12.131 1.00 81.44 190 ASP A O 1
ATOM 1389 N N . GLY A 1 191 ? 3.337 -5.379 10.020 1.00 86.56 191 GLY A N 1
ATOM 1390 C CA . GLY A 1 191 ? 1.888 -5.314 10.153 1.00 86.56 191 GLY A CA 1
ATOM 1391 C C . GLY A 1 191 ? 1.261 -6.635 10.614 1.00 86.56 191 GLY A C 1
ATOM 1392 O O . GLY A 1 191 ? 0.271 -6.623 11.346 1.00 86.56 191 GLY A O 1
ATOM 1393 N N . ASN A 1 192 ? 1.883 -7.780 10.302 1.00 90.50 192 ASN A N 1
ATOM 1394 C CA . ASN A 1 192 ? 1.425 -9.077 10.801 1.00 90.50 192 ASN A CA 1
ATOM 1395 C C . ASN A 1 192 ? 1.651 -9.224 12.309 1.00 90.50 192 ASN A C 1
ATOM 1397 O O . ASN A 1 192 ? 0.814 -9.820 12.983 1.00 90.50 192 ASN A O 1
ATOM 1401 N N . ARG A 1 193 ? 2.725 -8.648 12.868 1.00 92.50 193 ARG A N 1
ATOM 1402 C CA . ARG A 1 193 ? 2.925 -8.615 14.330 1.00 92.50 193 ARG A CA 1
ATOM 1403 C C . ARG A 1 193 ? 1.891 -7.746 15.023 1.00 92.50 193 ARG A C 1
ATOM 1405 O O . ARG A 1 193 ? 1.407 -8.134 16.077 1.00 92.50 193 ARG A O 1
ATOM 1412 N N . ILE A 1 194 ? 1.517 -6.613 14.432 1.00 95.50 194 ILE A N 1
ATOM 1413 C CA . ILE A 1 194 ? 0.452 -5.744 14.961 1.00 95.50 194 ILE A CA 1
ATOM 1414 C C . ILE A 1 194 ? -0.897 -6.462 14.924 1.00 95.50 194 ILE A C 1
ATOM 1416 O O . ILE A 1 194 ? -1.619 -6.483 15.920 1.00 95.50 194 ILE A O 1
ATOM 1420 N N . ALA A 1 195 ? -1.222 -7.109 13.805 1.00 97.00 195 ALA A N 1
ATOM 1421 C CA . ALA A 1 195 ? -2.425 -7.921 13.696 1.00 97.00 195 ALA A CA 1
ATOM 1422 C C . ALA A 1 195 ? -2.438 -9.075 14.709 1.00 97.00 195 ALA A C 1
ATOM 1424 O O . ALA A 1 195 ? -3.467 -9.328 15.335 1.00 97.00 195 ALA A O 1
ATOM 1425 N N . GLN A 1 196 ? -1.303 -9.751 14.906 1.00 97.38 196 GLN A N 1
ATOM 1426 C CA . GLN A 1 196 ? -1.174 -10.811 15.902 1.00 97.38 196 GLN A CA 1
ATOM 1427 C C . GLN A 1 196 ? -1.333 -10.270 17.325 1.00 97.38 196 GLN A C 1
ATOM 1429 O O . GLN A 1 196 ? -2.102 -10.829 18.096 1.00 97.38 196 GLN A O 1
ATOM 1434 N N . ALA A 1 197 ? -0.710 -9.138 17.651 1.00 97.44 197 ALA A N 1
ATOM 1435 C CA . ALA A 1 197 ? -0.864 -8.494 18.949 1.00 97.44 197 ALA A CA 1
ATOM 1436 C C . ALA A 1 197 ? -2.330 -8.129 19.239 1.00 97.44 197 ALA A C 1
ATOM 1438 O O . ALA A 1 197 ? -2.815 -8.346 20.348 1.00 97.44 197 ALA A O 1
ATOM 1439 N N . ALA A 1 198 ? -3.074 -7.650 18.237 1.00 98.25 198 ALA A N 1
ATOM 1440 C CA . ALA A 1 198 ? -4.509 -7.407 18.374 1.00 98.25 198 ALA A CA 1
ATOM 1441 C C . ALA A 1 198 ? -5.295 -8.702 18.669 1.00 98.25 198 ALA A C 1
ATOM 1443 O O . ALA A 1 198 ? -6.199 -8.698 19.507 1.00 98.25 198 ALA A O 1
ATOM 1444 N N . ARG A 1 199 ? -4.942 -9.821 18.016 1.00 98.50 199 ARG A N 1
ATOM 1445 C CA . ARG A 1 199 ? -5.531 -11.146 18.291 1.00 98.50 199 ARG A CA 1
ATOM 1446 C C . ARG A 1 199 ? -5.209 -11.618 19.710 1.00 98.50 199 ARG A C 1
ATOM 1448 O O . ARG A 1 199 ? -6.110 -12.094 20.395 1.00 98.50 199 ARG A O 1
ATOM 1455 N N . ASP A 1 200 ? -3.975 -11.432 20.165 1.00 98.12 200 ASP A N 1
ATOM 1456 C CA . ASP A 1 200 ? -3.524 -11.846 21.497 1.00 98.12 200 ASP A CA 1
ATOM 1457 C C . ASP A 1 200 ? -4.219 -11.039 22.605 1.00 98.12 200 ASP A C 1
ATOM 1459 O O . ASP A 1 200 ? -4.664 -11.610 23.604 1.00 98.12 200 ASP A O 1
ATOM 1463 N N . LEU A 1 201 ? -4.397 -9.725 22.408 1.00 97.62 201 LEU A N 1
ATOM 1464 C CA . LEU A 1 201 ? -5.171 -8.871 23.317 1.00 97.62 201 LEU A CA 1
ATOM 1465 C C . LEU A 1 201 ? -6.632 -9.326 23.420 1.00 97.62 201 LEU A C 1
ATOM 1467 O O . LEU A 1 201 ? -7.178 -9.378 24.519 1.00 97.62 201 LEU A O 1
ATOM 1471 N N . ILE A 1 202 ? -7.263 -9.705 22.305 1.00 98.12 202 ILE A N 1
ATOM 1472 C CA . ILE A 1 202 ? -8.622 -10.270 22.321 1.00 98.12 202 ILE A CA 1
ATOM 1473 C C . ILE A 1 202 ? -8.630 -11.611 23.066 1.00 98.12 202 ILE A C 1
ATOM 1475 O O . ILE A 1 202 ? -9.444 -11.812 23.963 1.00 98.12 202 ILE A O 1
ATOM 1479 N N . ALA A 1 203 ? -7.708 -12.517 22.742 1.00 97.88 203 ALA A N 1
ATOM 1480 C CA . ALA A 1 203 ? -7.677 -13.857 23.323 1.00 97.88 203 ALA A CA 1
ATOM 1481 C C . ALA A 1 203 ? -7.483 -13.848 24.847 1.00 97.88 203 ALA A C 1
ATOM 1483 O O . ALA A 1 203 ? -8.027 -14.700 25.546 1.00 97.88 203 ALA A O 1
ATOM 1484 N N . THR A 1 204 ? -6.715 -12.889 25.363 1.00 95.94 204 THR A N 1
ATOM 1485 C CA . THR A 1 204 ? -6.329 -12.855 26.780 1.00 95.94 204 THR A CA 1
ATOM 1486 C C . THR A 1 204 ? -7.118 -11.843 27.605 1.00 95.94 204 THR A C 1
ATOM 1488 O O . THR A 1 204 ? -7.262 -12.027 28.812 1.00 95.94 204 THR A O 1
ATOM 1491 N N . ARG A 1 205 ? -7.605 -10.762 26.983 1.00 94.56 205 ARG A N 1
ATOM 1492 C CA . ARG A 1 205 ? -8.090 -9.563 27.685 1.00 94.56 205 ARG A CA 1
ATOM 1493 C C . ARG A 1 205 ? -9.294 -8.899 27.009 1.00 94.56 205 ARG A C 1
ATOM 1495 O O . ARG A 1 205 ? -9.547 -7.721 27.236 1.00 94.56 205 ARG A O 1
ATOM 1502 N N . ALA A 1 206 ? -10.074 -9.621 26.197 1.00 95.75 206 ALA A N 1
ATOM 1503 C CA . ALA A 1 206 ? -11.210 -9.035 25.473 1.00 95.75 206 ALA A CA 1
ATOM 1504 C C . ALA A 1 206 ? -12.193 -8.250 26.365 1.00 95.75 206 ALA A C 1
ATOM 1506 O O . ALA A 1 206 ? -12.631 -7.168 25.970 1.00 95.75 206 ALA A O 1
ATOM 1507 N N . ALA A 1 207 ? -12.520 -8.769 27.554 1.00 94.94 207 ALA A N 1
ATOM 1508 C CA . ALA A 1 207 ? -13.455 -8.133 28.486 1.00 94.94 207 ALA A CA 1
ATOM 1509 C C . ALA A 1 207 ? -12.926 -6.806 29.066 1.00 94.94 207 ALA A C 1
ATOM 1511 O O . ALA A 1 207 ? -13.714 -5.898 29.327 1.00 94.94 207 ALA A O 1
ATOM 1512 N N . ASP A 1 208 ? -11.604 -6.646 29.197 1.00 93.81 208 ASP A N 1
ATOM 1513 C CA . ASP A 1 208 ? -10.981 -5.406 29.688 1.00 93.81 208 ASP A CA 1
ATOM 1514 C C . ASP A 1 208 ? -11.267 -4.220 28.756 1.00 93.81 208 ASP A C 1
ATOM 1516 O O . ASP A 1 208 ? -11.328 -3.070 29.194 1.00 93.81 208 ASP A O 1
ATOM 1520 N N . TYR A 1 209 ? -11.466 -4.506 27.466 1.00 94.00 209 TYR A N 1
ATOM 1521 C CA . TYR A 1 209 ? -11.777 -3.520 26.434 1.00 94.00 209 TYR A CA 1
ATOM 1522 C C . TYR A 1 209 ? -13.285 -3.299 26.226 1.00 94.00 209 TYR A C 1
ATOM 1524 O O . TYR A 1 209 ? -13.663 -2.481 25.391 1.00 94.00 209 TYR A O 1
ATOM 1532 N N . GLY A 1 210 ? -14.151 -3.980 26.984 1.00 92.94 210 GLY A N 1
ATOM 1533 C CA . GLY A 1 210 ? -15.569 -3.630 27.092 1.00 92.94 210 GLY A CA 1
ATOM 1534 C C . GLY A 1 210 ? -15.778 -2.322 27.853 1.00 92.94 210 GLY A C 1
ATOM 1535 O O . GLY A 1 210 ? -14.905 -1.889 28.605 1.00 92.94 210 GLY A O 1
ATOM 1536 N N . VAL A 1 211 ? -16.948 -1.694 27.726 1.00 90.19 211 VAL A N 1
ATOM 1537 C CA . VAL A 1 211 ? -17.276 -0.431 28.415 1.00 90.19 211 VAL A CA 1
ATOM 1538 C C . VAL A 1 211 ? -17.150 -0.579 29.932 1.00 90.19 211 VAL A C 1
ATOM 1540 O O . VAL A 1 211 ? -16.516 0.256 30.575 1.00 90.19 211 VAL A O 1
ATOM 1543 N N . SER A 1 212 ? -17.649 -1.674 30.506 1.00 90.12 212 SER A N 1
ATOM 1544 C CA . SER A 1 212 ? -17.572 -1.942 31.950 1.00 90.12 212 SER A CA 1
ATOM 1545 C C . SER A 1 212 ? -16.195 -2.410 32.439 1.00 90.12 212 SER A C 1
ATOM 1547 O O . SER A 1 212 ? -15.961 -2.431 33.644 1.00 90.12 212 SER A O 1
ATOM 1549 N N . GLY A 1 213 ? -15.295 -2.819 31.539 1.00 85.56 213 GLY A N 1
ATOM 1550 C CA . GLY A 1 213 ? -13.975 -3.346 31.894 1.00 85.56 213 GLY A CA 1
ATOM 1551 C C . GLY A 1 213 ? -13.036 -2.278 32.461 1.00 85.56 213 GLY A C 1
ATOM 1552 O O . GLY A 1 213 ? -13.167 -1.091 32.150 1.00 85.56 213 GLY A O 1
ATOM 1553 N N . THR A 1 214 ? -12.060 -2.697 33.270 1.00 88.38 214 THR A N 1
ATOM 1554 C CA . THR A 1 214 ? -10.941 -1.836 33.689 1.00 88.38 214 THR A CA 1
ATOM 1555 C C . THR A 1 214 ? -9.873 -1.850 32.601 1.00 88.38 214 THR A C 1
ATOM 1557 O O . THR A 1 214 ? -9.460 -2.933 32.180 1.00 88.38 214 THR A O 1
ATOM 1560 N N . TRP A 1 215 ? -9.369 -0.693 32.173 1.00 90.75 215 TRP A N 1
ATOM 1561 C CA . TRP A 1 215 ? -8.266 -0.667 31.214 1.00 90.75 215 TRP A CA 1
ATOM 1562 C C . TRP A 1 215 ? -6.917 -0.811 31.924 1.00 90.75 215 TRP A C 1
ATOM 1564 O O . TRP A 1 215 ? -6.624 -0.120 32.898 1.00 90.75 215 TRP A O 1
ATOM 1574 N N . ARG A 1 216 ? -6.070 -1.697 31.395 1.00 91.62 216 ARG A N 1
ATOM 1575 C CA . ARG A 1 216 ? -4.641 -1.795 31.734 1.00 91.62 216 ARG A CA 1
ATOM 1576 C C . ARG A 1 216 ? -3.882 -1.862 30.424 1.00 91.62 216 ARG A C 1
ATOM 1578 O O . ARG A 1 216 ? -4.251 -2.669 29.571 1.00 91.62 216 ARG A O 1
ATOM 1585 N N . SER A 1 217 ? -2.836 -1.069 30.262 1.00 92.06 217 SER A N 1
ATOM 1586 C CA . SER A 1 217 ? -2.106 -1.011 28.995 1.00 92.06 217 SER A CA 1
ATOM 1587 C C . SER A 1 217 ? -0.815 -1.839 29.049 1.00 92.06 217 SER A C 1
ATOM 1589 O O . SER A 1 217 ? -0.127 -1.820 30.077 1.00 92.06 217 SER A O 1
ATOM 1591 N N . PRO A 1 218 ? -0.428 -2.533 27.962 1.00 93.12 218 PRO A N 1
ATOM 1592 C CA . PRO A 1 218 ? 0.919 -3.072 27.800 1.00 93.12 218 PRO A CA 1
ATOM 1593 C C . PRO A 1 218 ? 1.975 -1.977 27.577 1.00 93.12 218 PRO A C 1
ATOM 1595 O O . PRO A 1 218 ? 3.163 -2.266 27.684 1.00 93.12 218 PRO A O 1
ATOM 1598 N N . ASN A 1 219 ? 1.576 -0.740 27.265 1.00 91.56 219 ASN A N 1
ATOM 1599 C CA . ASN A 1 219 ? 2.489 0.346 26.930 1.00 91.56 219 ASN A CA 1
ATOM 1600 C C . ASN A 1 219 ? 2.975 1.092 28.191 1.00 91.56 219 ASN A C 1
ATOM 1602 O O . ASN A 1 219 ? 2.199 1.853 28.776 1.00 91.56 219 ASN A O 1
ATOM 1606 N N . PRO A 1 220 ? 4.252 0.953 28.600 1.00 89.31 220 PRO A N 1
ATOM 1607 C CA . PRO A 1 220 ? 4.804 1.617 29.780 1.00 89.31 220 PRO A CA 1
ATOM 1608 C C . PRO A 1 220 ? 4.910 3.138 29.610 1.00 89.31 220 PRO A C 1
ATOM 1610 O O . PRO A 1 220 ? 5.090 3.850 30.590 1.00 89.31 220 PRO A O 1
ATOM 1613 N N . ASN A 1 221 ? 4.798 3.652 28.379 1.00 86.88 221 ASN A N 1
ATOM 1614 C CA . ASN A 1 221 ? 4.844 5.089 28.109 1.00 86.88 221 ASN A CA 1
ATOM 1615 C C . ASN A 1 221 ? 3.501 5.784 28.374 1.00 86.88 221 ASN A C 1
ATOM 1617 O O . ASN A 1 221 ? 3.403 7.001 28.214 1.00 86.88 221 ASN A O 1
ATOM 1621 N N . VAL A 1 222 ? 2.457 5.034 28.741 1.00 86.75 222 VAL A N 1
ATOM 1622 C CA . VAL A 1 222 ? 1.196 5.624 29.191 1.00 86.75 222 VAL A CA 1
ATOM 1623 C C . VAL A 1 222 ? 1.412 6.245 30.576 1.00 86.75 222 VAL A C 1
ATOM 1625 O O . VAL A 1 222 ? 1.922 5.567 31.473 1.00 86.75 222 VAL A O 1
ATOM 1628 N N . PRO A 1 223 ? 1.024 7.515 30.789 1.00 85.31 223 PRO A N 1
ATOM 1629 C CA . PRO A 1 223 ? 1.134 8.154 32.094 1.00 85.31 223 PRO A CA 1
ATOM 1630 C C . PRO A 1 223 ? 0.474 7.322 33.200 1.00 85.31 223 PRO A C 1
ATOM 1632 O O . PRO A 1 223 ? -0.611 6.777 33.023 1.00 85.31 223 PRO A O 1
ATOM 1635 N N . HIS A 1 224 ? 1.160 7.210 34.339 1.00 85.25 224 HIS A N 1
ATOM 1636 C CA . HIS A 1 224 ? 0.772 6.384 35.492 1.00 85.25 224 HIS A CA 1
ATOM 1637 C C . HIS A 1 224 ? 0.819 4.853 35.290 1.00 85.25 224 HIS A C 1
ATOM 1639 O O . HIS A 1 224 ? 0.529 4.124 36.236 1.00 85.25 224 HIS A O 1
ATOM 1645 N N . ASN A 1 225 ? 1.271 4.336 34.140 1.00 89.94 225 ASN A N 1
ATOM 1646 C CA . ASN A 1 225 ? 1.421 2.893 33.903 1.00 89.94 225 ASN A CA 1
ATOM 1647 C C . ASN 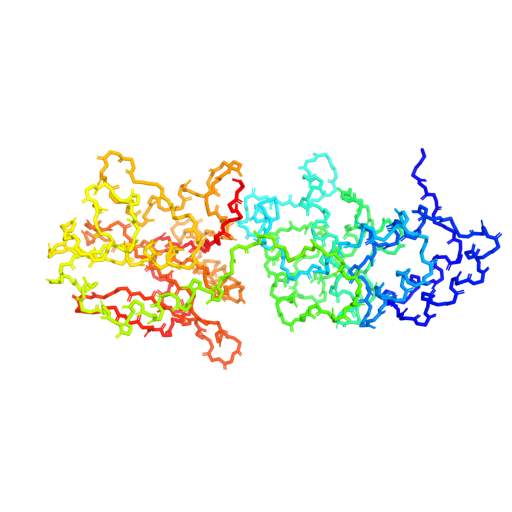A 1 225 ? 2.774 2.338 34.373 1.00 89.94 225 ASN A C 1
ATOM 1649 O O . ASN A 1 225 ? 3.580 1.852 33.579 1.00 89.94 225 ASN A O 1
ATOM 1653 N N . ALA A 1 226 ? 3.033 2.419 35.681 1.00 85.06 226 ALA A N 1
ATOM 1654 C CA . ALA A 1 226 ? 4.308 1.995 36.264 1.00 85.06 226 ALA A CA 1
ATOM 1655 C C . ALA A 1 226 ? 4.600 0.496 36.064 1.00 85.06 226 ALA A C 1
ATOM 1657 O O . ALA A 1 226 ? 5.764 0.110 35.959 1.00 85.06 226 ALA A O 1
ATOM 1658 N N . VAL A 1 227 ? 3.558 -0.345 36.010 1.00 91.12 227 VAL A N 1
ATOM 1659 C CA . VAL A 1 227 ? 3.687 -1.789 35.782 1.00 91.12 227 VAL A CA 1
ATOM 1660 C C . VAL A 1 227 ? 2.745 -2.217 34.646 1.00 91.12 227 VAL A C 1
ATOM 1662 O O . VAL A 1 227 ? 1.535 -2.356 34.872 1.00 91.12 227 VAL A O 1
ATOM 1665 N N . PRO A 1 228 ? 3.276 -2.454 33.429 1.00 92.12 228 PRO A N 1
ATOM 1666 C CA . PRO A 1 228 ? 2.478 -2.827 32.266 1.00 92.12 228 PRO A CA 1
ATOM 1667 C C . PRO A 1 228 ? 1.547 -4.009 32.524 1.00 92.12 228 PRO A C 1
ATOM 1669 O O . PRO A 1 228 ? 1.919 -4.985 33.175 1.00 92.12 228 PRO A O 1
ATOM 1672 N N . ASN A 1 229 ? 0.330 -3.922 31.989 1.00 91.75 229 ASN A N 1
ATOM 1673 C CA . ASN A 1 229 ? -0.761 -4.886 32.166 1.00 91.75 229 ASN A CA 1
ATOM 1674 C C . ASN A 1 229 ? -1.228 -5.106 33.620 1.00 91.75 229 ASN A C 1
ATOM 1676 O O . ASN A 1 229 ? -2.133 -5.909 33.835 1.00 91.75 229 ASN A O 1
ATOM 1680 N N . GLN A 1 230 ? -0.674 -4.401 34.613 1.00 90.88 230 GLN A N 1
ATOM 1681 C CA . GLN A 1 230 ? -1.027 -4.580 36.026 1.00 90.88 230 GLN A CA 1
ATOM 1682 C C . GLN A 1 230 ? -1.625 -3.334 36.666 1.00 90.88 230 GLN A C 1
ATOM 1684 O O . GLN A 1 230 ? -2.401 -3.473 37.605 1.00 90.88 230 GLN A O 1
ATOM 1689 N N . THR A 1 231 ? -1.339 -2.131 36.182 1.00 89.69 231 THR A N 1
ATOM 1690 C CA . THR A 1 231 ? -1.947 -0.910 36.726 1.00 89.69 231 THR A CA 1
ATOM 1691 C C . THR A 1 231 ? -3.289 -0.619 36.033 1.00 89.69 231 THR A C 1
ATOM 1693 O O . THR A 1 231 ? -3.312 -0.548 34.805 1.00 89.69 231 THR A O 1
ATOM 1696 N N . PRO A 1 232 ? -4.417 -0.467 36.761 1.00 89.56 232 PRO A N 1
ATOM 1697 C CA . PRO A 1 232 ? -5.647 0.095 36.197 1.00 89.56 232 PRO A CA 1
ATOM 1698 C C . PRO A 1 232 ? -5.451 1.585 35.889 1.00 89.56 232 PRO A C 1
ATOM 1700 O O . PRO A 1 232 ? -5.034 2.338 36.767 1.00 89.56 232 PRO A O 1
ATOM 1703 N N . LEU A 1 233 ? -5.747 2.008 34.659 1.00 87.12 233 LEU A N 1
ATOM 1704 C CA . LEU A 1 233 ? -5.473 3.363 34.150 1.00 87.12 233 LEU A CA 1
ATOM 1705 C C . LEU A 1 233 ? -6.753 4.188 33.921 1.00 87.12 233 LEU A C 1
ATOM 1707 O O . LEU A 1 233 ? -6.753 5.149 33.154 1.00 87.12 233 LEU A O 1
ATOM 1711 N N . GLY A 1 234 ? -7.847 3.814 34.589 1.00 81.75 234 GLY A N 1
ATOM 1712 C CA . GLY A 1 234 ? -9.167 4.415 34.401 1.00 81.75 234 GLY A CA 1
ATOM 1713 C C . GLY A 1 234 ? -9.831 3.984 33.090 1.00 81.75 234 GLY A C 1
ATOM 1714 O O . GLY A 1 234 ? -9.375 3.059 32.425 1.00 81.75 234 GLY A O 1
ATOM 1715 N N . ALA A 1 235 ? -10.905 4.675 32.704 1.00 83.94 235 ALA A N 1
ATOM 1716 C CA . ALA A 1 235 ? -11.791 4.360 31.572 1.00 83.94 235 ALA A CA 1
ATOM 1717 C C . ALA A 1 235 ? -12.843 3.263 31.827 1.00 83.94 235 ALA A C 1
ATOM 1719 O O . ALA A 1 235 ? -13.486 2.804 30.878 1.00 83.94 235 ALA A O 1
ATOM 1720 N N . GLU A 1 236 ? -13.095 2.885 33.084 1.00 84.44 236 GLU A N 1
ATOM 1721 C CA . GLU A 1 236 ? -14.328 2.175 33.432 1.00 84.44 236 GLU A CA 1
ATOM 1722 C C . GLU A 1 236 ? -15.547 3.007 33.002 1.00 84.44 236 GLU A C 1
ATOM 1724 O O . GLU A 1 236 ? -15.583 4.229 33.168 1.00 84.44 236 GLU A O 1
ATOM 1729 N N . ASN A 1 237 ? -16.553 2.339 32.440 1.00 87.56 237 ASN A N 1
ATOM 1730 C CA . ASN A 1 237 ? -17.767 2.946 31.891 1.00 87.56 237 ASN A CA 1
ATOM 1731 C C . ASN A 1 237 ? -17.519 3.912 30.718 1.00 87.56 237 ASN A C 1
ATOM 1733 O O . ASN A 1 237 ? -18.311 4.824 30.487 1.00 87.56 237 ASN A O 1
ATOM 1737 N N . ARG A 1 238 ? -16.430 3.708 29.964 1.00 86.31 238 ARG A N 1
ATOM 1738 C CA . ARG A 1 238 ? -16.120 4.438 28.724 1.00 86.31 238 ARG A CA 1
ATOM 1739 C C . ARG A 1 238 ? -15.786 3.488 27.586 1.00 86.31 238 ARG A C 1
ATOM 1741 O O . ARG A 1 238 ? -15.304 2.377 27.825 1.00 86.31 238 ARG A O 1
ATOM 1748 N N . TRP A 1 239 ? -16.000 3.942 26.355 1.00 87.50 239 TRP A N 1
ATOM 1749 C CA . TRP A 1 239 ? -15.568 3.224 25.160 1.00 87.50 239 TRP A CA 1
ATOM 1750 C C . TRP A 1 239 ? -14.041 3.159 25.074 1.00 87.50 239 TRP A C 1
ATOM 1752 O O . TRP A 1 239 ? -13.339 4.130 25.350 1.00 87.50 239 TRP A O 1
ATOM 1762 N N . LYS A 1 240 ? -13.518 1.989 24.688 1.00 89.31 240 LYS A N 1
ATOM 1763 C CA . LYS A 1 240 ? -12.073 1.693 24.691 1.00 89.31 240 LYS A CA 1
ATOM 1764 C C . LYS A 1 240 ? -11.528 1.293 23.320 1.00 89.31 240 LYS A C 1
ATOM 1766 O O . LYS A 1 240 ? -10.442 0.727 23.236 1.00 89.31 240 LYS A O 1
ATOM 1771 N N . CYS A 1 241 ? -12.259 1.568 22.240 1.00 90.62 241 CYS A N 1
ATOM 1772 C CA . CYS A 1 241 ? -11.849 1.218 20.872 1.00 90.62 241 CYS A CA 1
ATOM 1773 C C . CYS A 1 241 ? -10.505 1.831 20.497 1.00 90.62 241 CYS A C 1
ATOM 1775 O O . CYS A 1 241 ? -9.628 1.150 19.970 1.00 90.62 241 CYS A O 1
ATOM 1777 N N . ASN A 1 242 ? -10.314 3.089 20.868 1.00 89.50 242 ASN A N 1
ATOM 1778 C CA . ASN A 1 242 ? -9.068 3.785 20.641 1.00 89.50 242 ASN A CA 1
ATOM 1779 C C . ASN A 1 242 ? -7.953 3.149 21.508 1.00 89.50 242 ASN A C 1
ATOM 1781 O O . ASN A 1 242 ? -6.908 2.764 20.970 1.00 89.50 242 ASN A O 1
ATOM 1785 N N . LEU A 1 243 ? -8.191 2.943 22.818 1.00 90.88 243 LEU A N 1
ATOM 1786 C CA . LEU A 1 243 ? -7.231 2.306 23.745 1.00 90.88 243 LEU A CA 1
ATOM 1787 C C . LEU A 1 243 ? -6.718 0.976 23.186 1.00 90.88 243 LEU A C 1
ATOM 1789 O O . LEU A 1 243 ? -5.513 0.761 23.081 1.00 90.88 243 LEU A O 1
ATOM 1793 N N . PHE A 1 244 ? -7.653 0.128 22.752 1.00 94.38 244 PHE A N 1
ATOM 1794 C CA . PHE A 1 244 ? -7.370 -1.157 22.126 1.00 94.38 244 PHE A CA 1
ATOM 1795 C C . PHE A 1 244 ? -6.460 -1.013 20.903 1.00 94.38 244 PHE A C 1
ATOM 1797 O O . PHE A 1 244 ? -5.457 -1.715 20.794 1.00 94.38 244 PHE A O 1
ATOM 1804 N N . GLY A 1 245 ? -6.779 -0.081 19.999 1.00 94.38 245 GLY A N 1
ATOM 1805 C CA . GLY A 1 245 ? -5.978 0.155 18.801 1.00 94.38 245 GLY A CA 1
ATOM 1806 C C . GLY A 1 245 ? -4.535 0.554 19.117 1.00 94.38 245 GLY A C 1
ATOM 1807 O O . GLY A 1 245 ? -3.605 0.028 18.511 1.00 94.38 245 GLY A O 1
ATOM 1808 N N . MET A 1 246 ? -4.319 1.442 20.090 1.00 92.69 246 MET A N 1
ATOM 1809 C CA . MET A 1 246 ? -2.960 1.881 20.443 1.00 92.69 246 MET A CA 1
ATOM 1810 C C . MET A 1 246 ? -2.176 0.822 21.207 1.00 92.69 246 MET A C 1
ATOM 1812 O O . MET A 1 246 ? -0.969 0.700 21.000 1.00 92.69 246 MET A O 1
ATOM 1816 N N . ASP A 1 247 ? -2.845 0.048 22.061 1.00 94.44 247 ASP A N 1
ATOM 1817 C CA . ASP A 1 247 ? -2.232 -1.086 22.747 1.00 94.44 247 ASP A CA 1
ATOM 1818 C C . ASP A 1 247 ? -1.791 -2.154 21.737 1.00 94.44 247 ASP A C 1
ATOM 1820 O O . ASP A 1 247 ? -0.679 -2.669 21.844 1.00 94.44 247 ASP A O 1
ATOM 1824 N N . ALA A 1 248 ? -2.612 -2.430 20.716 1.00 96.00 248 ALA A N 1
ATOM 1825 C CA . ALA A 1 248 ? -2.271 -3.343 19.628 1.00 96.00 248 ALA A CA 1
ATOM 1826 C C . ALA A 1 248 ? -1.091 -2.834 18.784 1.00 96.00 248 ALA A C 1
ATOM 1828 O O . ALA A 1 248 ? -0.171 -3.603 18.500 1.00 96.00 248 ALA A O 1
ATOM 1829 N N . LEU A 1 249 ? -1.072 -1.541 18.425 1.00 94.06 249 LEU A N 1
ATOM 1830 C CA . LEU A 1 249 ? 0.076 -0.922 17.750 1.00 94.06 249 LEU A CA 1
ATOM 1831 C C . LEU A 1 249 ? 1.355 -1.087 18.576 1.00 94.06 249 LEU A C 1
ATOM 1833 O O . LEU A 1 249 ? 2.363 -1.563 18.054 1.00 94.06 249 LEU A O 1
ATOM 1837 N N . TYR A 1 250 ? 1.303 -0.735 19.862 1.00 93.25 250 TYR A N 1
ATOM 1838 C CA . TYR A 1 250 ? 2.451 -0.829 20.759 1.00 93.25 250 TYR A CA 1
ATOM 1839 C C . TYR A 1 250 ? 2.953 -2.268 20.912 1.00 93.25 250 TYR A C 1
ATOM 1841 O O . TYR A 1 250 ? 4.134 -2.540 20.707 1.00 93.25 250 TYR A O 1
ATOM 1849 N N . ALA A 1 251 ? 2.058 -3.203 21.238 1.00 94.19 251 ALA A N 1
ATOM 1850 C CA . ALA A 1 251 ? 2.405 -4.607 21.436 1.00 94.19 251 ALA A CA 1
ATOM 1851 C C . ALA A 1 251 ? 2.926 -5.267 20.145 1.00 94.19 251 ALA A C 1
ATOM 1853 O O . ALA A 1 251 ? 3.777 -6.152 20.205 1.00 94.19 251 ALA A O 1
ATOM 1854 N N . GLY A 1 252 ? 2.482 -4.791 18.978 1.00 92.25 252 GLY A N 1
ATOM 1855 C CA . GLY A 1 252 ? 3.013 -5.183 17.672 1.00 92.25 252 GLY A CA 1
ATOM 1856 C C . GLY A 1 252 ? 4.365 -4.564 17.301 1.00 92.25 252 GLY A C 1
ATOM 1857 O O . GLY A 1 252 ? 4.905 -4.888 16.243 1.00 92.25 252 GLY A O 1
ATOM 1858 N N . GLY A 1 253 ? 4.923 -3.690 18.146 1.00 90.44 253 GLY A N 1
ATOM 1859 C CA . GLY A 1 253 ? 6.221 -3.041 17.947 1.00 90.44 253 GLY A CA 1
ATOM 1860 C C . GLY A 1 253 ? 6.176 -1.715 17.181 1.00 90.44 253 GLY A C 1
ATOM 1861 O O . GLY A 1 253 ? 7.233 -1.195 16.825 1.00 90.44 253 GLY A O 1
ATOM 1862 N N . ALA A 1 254 ? 4.992 -1.156 16.917 1.00 90.00 254 ALA A N 1
ATOM 1863 C CA . ALA A 1 254 ? 4.861 0.199 16.388 1.00 90.00 254 ALA A CA 1
ATOM 1864 C C . ALA A 1 254 ? 4.927 1.246 17.511 1.00 90.00 254 ALA A C 1
ATOM 1866 O O . ALA A 1 254 ? 4.749 0.950 18.693 1.00 90.00 254 ALA A O 1
ATOM 1867 N N . GLN A 1 255 ? 5.156 2.502 17.133 1.00 87.06 255 GLN A N 1
ATOM 1868 C CA . GLN A 1 255 ? 5.056 3.636 18.046 1.00 87.06 255 GLN A CA 1
ATOM 1869 C C . GLN A 1 255 ? 3.658 4.247 17.908 1.00 87.06 255 GLN A C 1
ATOM 1871 O O . GLN A 1 255 ? 3.414 4.937 16.922 1.00 87.06 255 GLN A O 1
ATOM 1876 N N . PRO A 1 256 ? 2.704 3.996 18.822 1.00 87.44 256 PRO A N 1
ATOM 1877 C CA . PRO A 1 256 ? 1.421 4.684 18.757 1.00 87.44 256 PRO A CA 1
ATOM 1878 C C . PRO A 1 256 ? 1.597 6.201 18.982 1.00 87.44 256 PRO A C 1
ATOM 1880 O O . PRO A 1 256 ? 2.562 6.615 19.633 1.00 87.44 256 PRO A O 1
ATOM 1883 N N . PRO A 1 257 ? 0.665 7.036 18.482 1.00 85.12 257 PRO A N 1
ATOM 1884 C CA . PRO A 1 257 ? 0.454 8.411 18.926 1.00 85.12 257 PRO A CA 1
ATOM 1885 C C . PRO A 1 257 ? 0.755 8.659 20.413 1.00 85.12 257 PRO A C 1
ATOM 1887 O O . PRO A 1 257 ? 0.345 7.894 21.284 1.00 85.12 257 PRO A O 1
ATOM 1890 N N . HIS A 1 258 ? 1.476 9.746 20.698 1.00 75.88 258 HIS A N 1
ATOM 1891 C CA . HIS A 1 258 ? 1.823 10.136 22.066 1.00 75.88 258 HIS A CA 1
ATOM 1892 C C . HIS A 1 258 ? 0.605 10.662 22.843 1.00 75.88 258 HIS A C 1
ATOM 1894 O O . HIS A 1 258 ? -0.313 11.229 22.246 1.00 75.88 258 HIS A O 1
ATOM 1900 N N . TYR A 1 259 ? 0.674 10.535 24.173 1.00 75.31 259 TYR A N 1
ATOM 1901 C CA . TYR A 1 259 ? -0.331 10.900 25.178 1.00 75.31 259 TYR A CA 1
ATOM 1902 C C . TYR A 1 259 ? 0.024 12.200 25.926 1.00 75.31 259 TYR A C 1
ATOM 1904 O O . TYR A 1 259 ? 0.363 12.147 27.117 1.00 75.31 259 TYR A O 1
ATOM 1912 N N . PRO A 1 260 ? 0.032 13.376 25.266 1.00 59.72 260 PRO A N 1
ATOM 1913 C CA . PRO A 1 260 ? 0.470 14.607 25.908 1.00 59.72 260 PRO A CA 1
ATOM 1914 C C . PRO A 1 260 ? -0.412 14.933 27.121 1.00 59.72 260 PRO A C 1
ATOM 1916 O O . PRO A 1 260 ? -1.639 14.963 27.039 1.00 59.72 260 PRO A O 1
ATOM 1919 N N . GLY A 1 261 ? 0.227 15.179 28.266 1.00 62.56 261 GLY A N 1
ATOM 1920 C CA . GLY A 1 261 ? -0.453 15.629 29.484 1.00 62.56 261 GLY A CA 1
ATOM 1921 C C . GLY A 1 261 ? -1.324 14.584 30.190 1.00 62.56 261 GLY A C 1
ATOM 1922 O O . GLY A 1 261 ? -2.125 14.973 31.033 1.00 62.56 261 GLY A O 1
ATOM 1923 N N . GLY A 1 262 ? -1.188 13.287 29.881 1.00 59.66 262 GLY A N 1
ATOM 1924 C CA . GLY A 1 262 ? -1.959 12.232 30.563 1.00 59.66 262 GLY A CA 1
ATOM 1925 C C . GLY A 1 262 ? -3.207 11.756 29.828 1.00 59.66 262 GLY A C 1
ATOM 1926 O O . GLY A 1 262 ? -3.778 10.743 30.221 1.00 59.66 262 GLY A O 1
ATOM 1927 N N . ASN A 1 263 ? -3.619 12.445 28.762 1.00 66.06 263 ASN A N 1
ATOM 1928 C CA . ASN A 1 263 ? -4.842 12.116 28.037 1.00 66.06 263 ASN A CA 1
ATOM 1929 C C . ASN A 1 263 ? -4.566 11.184 26.854 1.00 66.06 263 ASN A C 1
ATOM 1931 O O . ASN A 1 263 ? -3.579 11.328 26.132 1.00 66.06 263 ASN A O 1
ATOM 1935 N N . TYR A 1 264 ? -5.475 10.235 26.658 1.00 70.31 264 TYR A N 1
ATOM 1936 C CA . TYR A 1 264 ? -5.475 9.295 25.546 1.00 70.31 264 TYR A CA 1
ATOM 1937 C C . TYR A 1 264 ? -6.068 9.952 24.261 1.00 70.31 264 TYR A C 1
ATOM 1939 O O . TYR A 1 264 ? -7.097 10.615 24.400 1.00 70.31 264 TYR A O 1
ATOM 1947 N N . PRO A 1 265 ? -5.482 9.828 23.038 1.00 71.50 265 PRO A N 1
ATOM 1948 C CA . PRO A 1 265 ? -5.933 10.534 21.849 1.00 71.50 265 PRO A CA 1
ATOM 1949 C C . PRO A 1 265 ? -7.227 9.916 21.352 1.00 71.50 265 PRO A C 1
ATOM 1951 O O . PRO A 1 265 ? -7.297 8.736 21.024 1.00 71.50 265 PRO A O 1
ATOM 1954 N N . ILE A 1 266 ? -8.264 10.724 21.247 1.00 79.50 266 ILE A N 1
ATOM 1955 C CA . ILE A 1 266 ? -9.535 10.273 20.686 1.00 79.50 266 ILE A CA 1
ATOM 1956 C C . ILE A 1 266 ? -9.398 10.007 19.180 1.00 79.50 266 ILE A C 1
ATOM 1958 O O . ILE A 1 266 ? -8.494 10.530 18.525 1.00 79.50 266 ILE A O 1
ATOM 1962 N N . ALA A 1 267 ? -10.283 9.184 18.611 1.00 79.44 267 ALA A N 1
ATOM 1963 C CA . ALA A 1 267 ? -10.130 8.696 17.238 1.00 79.44 267 ALA A CA 1
ATOM 1964 C C . ALA A 1 267 ? -9.975 9.834 16.214 1.00 79.44 267 ALA A C 1
ATOM 1966 O O . ALA A 1 267 ? -9.122 9.752 15.335 1.00 79.44 267 ALA A O 1
ATOM 1967 N N . ILE A 1 268 ? -10.714 10.935 16.373 1.00 79.94 268 ILE A N 1
ATOM 1968 C CA . ILE A 1 268 ? -10.632 12.126 15.513 1.00 79.94 268 ILE A CA 1
ATOM 1969 C C . ILE A 1 268 ? -9.255 12.817 15.535 1.00 79.94 268 ILE A C 1
ATOM 1971 O O . ILE A 1 268 ? -8.884 13.492 14.573 1.00 79.94 268 ILE A O 1
ATOM 1975 N N . GLU A 1 269 ? -8.460 12.629 16.589 1.00 84.69 269 GLU A N 1
ATOM 1976 C CA . GLU A 1 269 ? -7.110 13.184 16.704 1.00 84.69 269 GLU A CA 1
ATOM 1977 C C . GLU A 1 269 ? -6.041 12.262 16.116 1.00 84.69 269 GLU A C 1
ATOM 1979 O O . GLU A 1 269 ? -5.020 12.755 15.636 1.00 84.69 269 GLU A O 1
ATOM 1984 N N . ILE A 1 270 ? -6.265 10.942 16.092 1.00 87.62 270 ILE A N 1
ATOM 1985 C CA . ILE A 1 270 ? -5.296 9.948 15.597 1.00 87.62 270 ILE A CA 1
ATOM 1986 C C . ILE A 1 270 ? -4.789 10.285 14.177 1.00 87.62 270 ILE A C 1
ATOM 1988 O O . ILE A 1 270 ? -3.572 10.260 13.964 1.00 87.62 270 ILE A O 1
ATOM 1992 N N . PRO A 1 271 ? -5.637 10.694 13.208 1.00 88.44 271 PRO A N 1
ATOM 1993 C CA . PRO A 1 271 ? -5.169 11.121 11.891 1.00 88.44 271 PRO A CA 1
ATOM 1994 C C . PRO A 1 271 ? -4.212 12.325 11.900 1.00 88.44 271 PRO A C 1
ATOM 1996 O O . PRO A 1 271 ? -3.477 12.514 10.932 1.00 88.44 271 PRO A O 1
ATOM 1999 N N . ASN A 1 272 ? -4.172 13.153 12.949 1.00 88.06 272 ASN A N 1
ATOM 2000 C CA . ASN A 1 272 ? -3.209 14.260 13.038 1.00 88.06 272 ASN A CA 1
ATOM 2001 C C . ASN A 1 272 ? -1.775 13.762 13.255 1.00 88.06 272 ASN A C 1
ATOM 2003 O O . ASN A 1 272 ? -0.831 14.399 12.789 1.00 88.06 272 ASN A O 1
ATOM 2007 N N . TYR A 1 273 ? -1.607 12.575 13.842 1.00 87.19 273 TYR A N 1
ATOM 2008 C CA . TYR A 1 273 ? -0.318 11.893 13.994 1.00 87.19 273 TYR A CA 1
ATOM 2009 C C . TYR A 1 273 ? 0.173 11.253 12.689 1.00 87.19 273 TYR A C 1
ATOM 2011 O O . TYR A 1 273 ? 1.152 10.508 12.682 1.00 87.19 273 TYR A O 1
ATOM 2019 N N . SER A 1 274 ? -0.485 11.570 11.570 1.00 88.31 274 SER A N 1
ATOM 2020 C CA . SER A 1 274 ? 0.014 11.330 10.226 1.00 88.31 274 SER A CA 1
ATOM 2021 C C . SER A 1 274 ? 0.592 12.583 9.559 1.00 88.31 274 SER A C 1
ATOM 2023 O O . SER A 1 274 ? 0.820 12.576 8.343 1.00 88.31 274 SER A O 1
ATOM 2025 N N . ARG A 1 275 ? 0.809 13.681 10.286 1.00 86.38 275 ARG A N 1
ATOM 2026 C CA . ARG A 1 275 ? 1.362 14.932 9.742 1.00 86.38 275 ARG A CA 1
ATOM 2027 C C . ARG A 1 275 ? 2.802 15.144 10.212 1.00 86.38 275 ARG A C 1
ATOM 2029 O O . ARG A 1 275 ? 3.113 14.910 11.372 1.00 86.38 275 ARG A O 1
ATOM 2036 N N . GLY A 1 276 ? 3.655 15.638 9.316 1.00 82.00 276 GLY A N 1
ATOM 2037 C CA . GLY A 1 276 ? 5.071 15.901 9.600 1.00 82.00 276 GLY A CA 1
ATOM 2038 C C . GLY A 1 276 ? 5.997 14.731 9.265 1.00 82.00 276 GLY A C 1
ATOM 2039 O O . GLY A 1 276 ? 5.552 13.610 9.052 1.00 82.00 276 GLY A O 1
ATOM 2040 N N . GLU A 1 277 ? 7.299 15.000 9.182 1.00 77.25 277 GLU A N 1
ATOM 2041 C CA . GLU A 1 277 ? 8.288 14.046 8.657 1.00 77.25 277 GLU A CA 1
ATOM 2042 C C . GLU A 1 277 ? 8.425 12.770 9.508 1.00 77.25 277 GLU A C 1
ATOM 2044 O O . GLU A 1 277 ? 8.533 11.676 8.958 1.00 77.25 277 GLU A O 1
ATOM 2049 N N . ASN A 1 278 ? 8.336 12.905 10.834 1.00 82.56 278 ASN A N 1
ATOM 2050 C CA . ASN A 1 278 ? 8.543 11.820 11.803 1.00 82.56 278 ASN A CA 1
ATOM 2051 C C . ASN A 1 278 ? 7.233 11.324 12.432 1.00 82.56 278 ASN A C 1
ATOM 2053 O O . ASN A 1 278 ? 7.232 10.798 13.542 1.00 82.56 278 ASN A O 1
ATOM 2057 N N . ALA A 1 279 ? 6.098 11.555 11.769 1.00 88.12 279 ALA A N 1
ATOM 2058 C CA . ALA A 1 279 ? 4.818 11.134 12.317 1.00 88.12 279 ALA A CA 1
ATOM 2059 C C . ALA A 1 279 ? 4.731 9.593 12.366 1.00 88.12 279 ALA A C 1
ATOM 2061 O O . ALA A 1 279 ? 5.082 8.945 11.375 1.00 88.12 279 ALA A O 1
ATOM 2062 N N . PRO A 1 280 ? 4.225 9.009 13.469 1.00 89.19 280 PRO A N 1
ATOM 2063 C CA . PRO A 1 280 ? 4.179 7.558 13.669 1.00 89.19 280 PRO A CA 1
ATOM 2064 C C . PRO A 1 280 ? 3.228 6.830 12.716 1.00 89.19 280 PRO A C 1
ATOM 2066 O O . PRO A 1 280 ? 3.288 5.608 12.589 1.00 89.19 280 PRO A O 1
ATOM 2069 N N . LEU A 1 281 ? 2.333 7.566 12.057 1.00 91.94 281 LEU A N 1
ATOM 2070 C CA . LEU A 1 281 ? 1.383 7.033 11.096 1.00 91.94 281 LEU A CA 1
ATOM 2071 C C . LEU A 1 281 ? 1.595 7.681 9.721 1.00 91.94 281 LEU A C 1
ATOM 2073 O O . LEU A 1 281 ? 1.987 8.841 9.579 1.00 91.94 281 LEU A O 1
ATOM 2077 N N . ILE A 1 282 ? 1.292 6.919 8.684 1.00 91.75 282 ILE A N 1
ATOM 2078 C CA . ILE A 1 282 ? 1.243 7.329 7.287 1.00 91.75 282 ILE A CA 1
ATOM 2079 C C . ILE A 1 282 ? -0.226 7.307 6.879 1.00 91.75 282 ILE A C 1
ATOM 2081 O O . ILE A 1 282 ? -0.903 6.301 7.064 1.00 91.75 282 ILE A O 1
ATOM 2085 N N . LYS A 1 283 ? -0.743 8.405 6.327 1.00 93.44 283 LYS A N 1
ATOM 2086 C CA . LYS A 1 283 ? -2.117 8.440 5.818 1.00 93.44 283 LYS A CA 1
ATOM 2087 C C . LYS A 1 283 ? -2.145 7.904 4.397 1.00 93.44 283 LYS A C 1
ATOM 2089 O O . LYS A 1 283 ? -1.556 8.518 3.514 1.00 93.44 283 LYS A O 1
ATOM 2094 N N . LEU A 1 284 ? -2.838 6.788 4.196 1.00 93.88 284 LEU A N 1
ATOM 2095 C CA . LEU A 1 284 ? -3.060 6.208 2.872 1.00 93.88 284 LEU A CA 1
ATOM 2096 C C . LEU A 1 284 ? -4.314 6.770 2.211 1.00 93.88 284 LEU A C 1
ATOM 2098 O O . LEU A 1 284 ? -4.388 6.797 0.993 1.00 93.88 284 LEU A O 1
ATOM 2102 N N . GLY A 1 285 ? -5.283 7.238 2.997 1.00 93.12 285 GLY A N 1
ATOM 2103 C CA . GLY A 1 285 ? -6.515 7.817 2.479 1.00 93.12 285 GLY A CA 1
ATOM 2104 C C . GLY A 1 285 ? -7.333 8.522 3.542 1.00 93.12 285 GLY A C 1
ATOM 2105 O O . GLY A 1 285 ? -7.293 8.156 4.718 1.00 93.12 285 GLY A O 1
ATOM 2106 N N . GLU A 1 286 ? -8.087 9.524 3.103 1.00 93.06 286 GLU A N 1
ATOM 2107 C CA . GLU A 1 286 ? -9.202 10.091 3.851 1.00 93.06 286 GLU A CA 1
ATOM 2108 C C . GLU A 1 286 ? -10.406 10.290 2.933 1.00 93.06 286 GLU A C 1
ATOM 2110 O O . GLU A 1 286 ? -10.264 10.667 1.768 1.00 93.06 286 GLU A O 1
ATOM 2115 N N . VAL A 1 287 ? -11.595 10.034 3.465 1.00 91.44 287 VAL A N 1
ATOM 2116 C CA . VAL A 1 287 ? -12.862 10.275 2.781 1.00 91.44 287 VAL A CA 1
ATOM 2117 C C . VAL A 1 287 ? -13.777 11.014 3.739 1.00 91.44 287 VAL A C 1
ATOM 2119 O O . VAL A 1 287 ? -13.968 10.590 4.874 1.00 91.44 287 VAL A O 1
ATOM 2122 N N . TRP A 1 288 ? -14.342 12.117 3.261 1.00 89.44 288 TRP A N 1
ATOM 2123 C CA . TRP A 1 288 ? -15.322 12.923 3.977 1.00 89.44 288 TRP A CA 1
ATOM 2124 C C . TRP A 1 288 ? -16.612 12.912 3.157 1.00 89.44 288 TRP A C 1
ATOM 2126 O O . TRP A 1 288 ? -16.720 13.716 2.226 1.00 89.44 288 TRP A O 1
ATOM 2136 N N . PRO A 1 289 ? -17.573 12.011 3.432 1.00 77.19 289 PRO A N 1
ATOM 2137 C CA . PRO A 1 289 ? -18.791 11.904 2.626 1.00 77.19 289 PRO A CA 1
ATOM 2138 C C . PRO A 1 289 ? -19.592 13.209 2.536 1.00 77.19 289 PRO A C 1
ATOM 2140 O O . PRO A 1 289 ?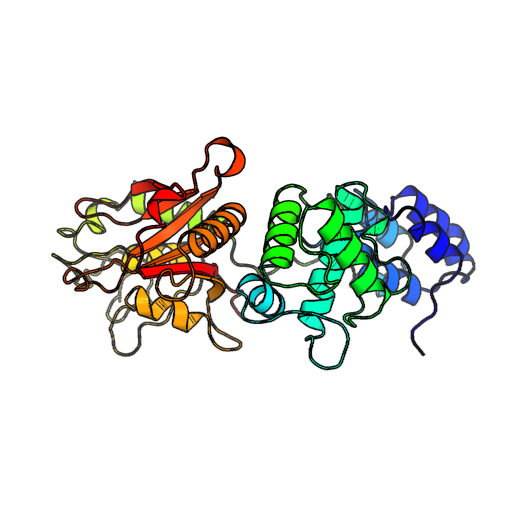 -20.194 13.476 1.509 1.00 77.19 289 PRO A O 1
ATOM 2143 N N . GLY A 1 290 ? -19.507 14.097 3.533 1.00 79.38 290 GLY A N 1
ATOM 2144 C CA . GLY A 1 290 ? -20.100 15.443 3.459 1.00 79.38 290 GLY A CA 1
ATOM 2145 C C . GLY A 1 290 ? -19.414 16.427 2.491 1.00 79.38 290 GLY A C 1
ATOM 2146 O O . GLY A 1 290 ? -19.892 17.547 2.333 1.00 79.38 290 GLY A O 1
ATOM 2147 N N . LYS A 1 291 ? -18.287 16.056 1.864 1.00 85.31 291 LYS A N 1
ATOM 2148 C CA . LYS A 1 291 ? -17.499 16.903 0.939 1.00 85.31 291 LYS A CA 1
ATOM 2149 C C . LYS A 1 291 ? -17.391 16.339 -0.484 1.00 85.31 291 LYS A C 1
ATOM 2151 O O . LYS A 1 291 ? -16.688 16.911 -1.311 1.00 85.31 291 LYS A O 1
ATOM 2156 N N . THR A 1 292 ? -18.020 15.204 -0.762 1.00 85.69 292 THR A N 1
ATOM 2157 C CA . THR A 1 292 ? -17.964 14.489 -2.047 1.00 85.69 292 THR A CA 1
ATOM 2158 C C . THR A 1 292 ? -19.327 13.831 -2.268 1.00 85.69 292 THR A C 1
ATOM 2160 O O . THR A 1 292 ? -20.138 13.775 -1.347 1.00 85.69 292 THR A O 1
ATOM 2163 N N . THR A 1 293 ? -19.630 13.356 -3.471 1.00 91.25 293 THR A N 1
ATOM 2164 C CA . THR A 1 293 ? -20.888 12.620 -3.685 1.00 91.25 293 THR A CA 1
ATOM 2165 C C . THR A 1 293 ? -20.860 11.257 -2.971 1.00 91.25 293 THR A C 1
ATOM 2167 O O . THR A 1 293 ? -19.776 10.693 -2.784 1.00 91.25 293 THR A O 1
ATOM 2170 N N . PRO A 1 294 ? -22.011 10.681 -2.574 1.00 90.75 294 PRO A N 1
ATOM 2171 C CA . PRO A 1 294 ? -22.057 9.339 -1.987 1.00 90.75 294 PRO A CA 1
ATOM 2172 C C . PRO A 1 294 ? -21.381 8.272 -2.858 1.00 90.75 294 PRO A C 1
ATOM 2174 O O . PRO A 1 294 ? -20.698 7.387 -2.342 1.00 90.75 294 PRO A O 1
ATOM 2177 N N . GLU A 1 295 ? -21.520 8.377 -4.179 1.00 91.75 295 GLU A N 1
ATOM 2178 C CA . GLU A 1 295 ? -20.908 7.480 -5.156 1.00 91.75 295 GLU A CA 1
ATOM 2179 C C . GLU A 1 295 ? -19.379 7.598 -5.147 1.00 91.75 295 GLU A C 1
ATOM 2181 O O . GLU A 1 295 ? -18.680 6.585 -5.084 1.00 91.75 295 GLU A O 1
ATOM 2186 N N . GLU A 1 296 ? -18.845 8.823 -5.145 1.00 90.56 296 GLU A N 1
ATOM 2187 C CA . GLU A 1 296 ? -17.402 9.069 -5.046 1.00 90.56 296 GLU A CA 1
ATOM 2188 C C . GLU A 1 296 ? -16.835 8.623 -3.696 1.00 90.56 296 GLU A C 1
ATOM 2190 O O . GLU A 1 296 ? -15.762 8.018 -3.651 1.00 90.56 296 GLU A O 1
ATOM 2195 N N . ALA A 1 297 ? -17.540 8.899 -2.593 1.00 91.75 297 ALA A N 1
ATOM 2196 C CA . ALA A 1 297 ? -17.144 8.445 -1.264 1.00 91.75 297 ALA A CA 1
ATOM 2197 C C . ALA A 1 297 ? -17.060 6.918 -1.228 1.00 91.75 297 ALA A C 1
ATOM 2199 O O . ALA A 1 297 ? -16.039 6.359 -0.826 1.00 91.75 297 ALA A O 1
ATOM 2200 N N . ARG A 1 298 ? -18.109 6.246 -1.713 1.00 94.12 298 ARG A N 1
ATOM 2201 C CA . ARG A 1 298 ? -18.174 4.788 -1.799 1.00 94.12 298 ARG A CA 1
ATOM 2202 C C . ARG A 1 298 ? -17.037 4.226 -2.647 1.00 94.12 298 ARG A C 1
ATOM 2204 O O . ARG A 1 298 ? -16.388 3.283 -2.208 1.00 94.12 298 ARG A O 1
ATOM 2211 N N . ALA A 1 299 ? -16.764 4.808 -3.815 1.00 92.62 299 ALA A N 1
ATOM 2212 C CA . ALA A 1 299 ? -15.681 4.368 -4.694 1.00 92.62 299 ALA A CA 1
ATOM 2213 C C . ALA A 1 299 ? -14.295 4.530 -4.046 1.00 92.62 299 ALA A C 1
ATOM 2215 O O . ALA A 1 299 ? -13.452 3.640 -4.153 1.00 92.62 299 ALA A O 1
ATOM 2216 N N . LYS A 1 300 ? -14.060 5.638 -3.330 1.00 92.56 300 LYS A N 1
ATOM 2217 C CA . LYS A 1 300 ? -12.797 5.877 -2.614 1.00 92.56 300 LYS A CA 1
ATOM 2218 C C . LYS A 1 300 ? -12.613 4.923 -1.437 1.00 92.56 300 LYS A C 1
ATOM 2220 O O . LYS A 1 300 ? -11.527 4.376 -1.273 1.00 92.56 300 LYS A O 1
ATOM 2225 N N . ILE A 1 301 ? -13.656 4.701 -0.636 1.00 95.00 301 ILE A N 1
ATOM 2226 C CA . ILE A 1 301 ? -13.604 3.746 0.481 1.00 95.00 301 ILE A CA 1
ATOM 2227 C C . ILE A 1 301 ? -13.362 2.333 -0.058 1.00 95.00 301 ILE A C 1
ATOM 2229 O O . ILE A 1 301 ? -12.474 1.648 0.437 1.00 95.00 301 ILE A O 1
ATOM 2233 N N . ASP A 1 302 ? -14.076 1.920 -1.107 1.00 95.88 302 ASP A N 1
ATOM 2234 C CA . ASP A 1 302 ? -13.875 0.623 -1.766 1.00 95.88 302 ASP A CA 1
ATOM 2235 C C . ASP A 1 302 ? -12.419 0.425 -2.221 1.00 95.88 302 ASP A C 1
ATOM 2237 O O . ASP A 1 302 ? -11.807 -0.606 -1.937 1.00 95.88 302 ASP A O 1
ATOM 2241 N N . ALA A 1 303 ? -11.828 1.439 -2.857 1.00 95.00 303 ALA A N 1
ATOM 2242 C CA . ALA A 1 303 ? -10.431 1.404 -3.278 1.00 95.00 303 ALA A CA 1
ATOM 2243 C C . ALA A 1 303 ? -9.449 1.331 -2.093 1.00 95.00 303 ALA A C 1
ATOM 2245 O O . ALA A 1 303 ? -8.445 0.626 -2.177 1.00 95.00 303 ALA A O 1
ATOM 2246 N N . LEU A 1 304 ? -9.740 2.006 -0.976 1.00 96.38 304 LEU A N 1
ATOM 2247 C CA . LEU A 1 304 ? -8.920 1.941 0.239 1.00 96.38 304 LEU A CA 1
ATOM 2248 C C . LEU A 1 304 ? -9.020 0.576 0.933 1.00 96.38 304 LEU A C 1
ATOM 2250 O O . LEU A 1 304 ? -8.002 0.039 1.363 1.00 96.38 304 LEU A O 1
ATOM 2254 N N . LEU A 1 305 ? -10.209 -0.026 1.002 1.00 96.81 305 LEU A N 1
ATOM 2255 C CA . LEU A 1 305 ? -10.391 -1.363 1.580 1.00 96.81 305 LEU A CA 1
ATOM 2256 C C . LEU A 1 305 ? -9.651 -2.440 0.777 1.00 96.81 305 LEU A C 1
ATOM 2258 O O . LEU A 1 305 ? -9.079 -3.351 1.370 1.00 96.81 305 LEU A O 1
ATOM 2262 N N . LYS A 1 306 ? -9.572 -2.306 -0.552 1.00 95.50 306 LYS A N 1
ATOM 2263 C CA . LYS A 1 306 ? -8.791 -3.211 -1.416 1.00 95.50 306 LYS A CA 1
ATOM 2264 C C . LYS A 1 306 ? -7.290 -3.209 -1.124 1.00 95.50 306 LYS A C 1
ATOM 2266 O O . LYS A 1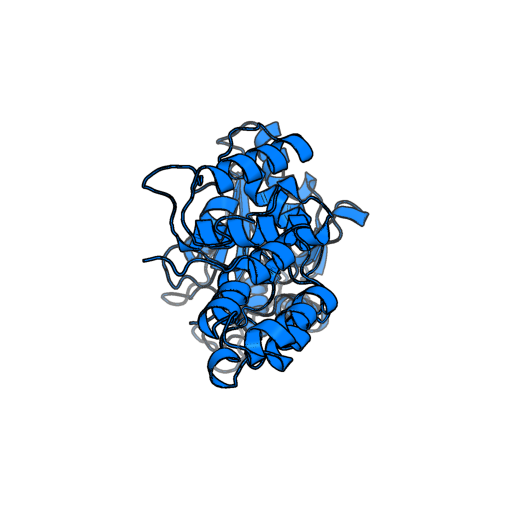 306 ? -6.644 -4.222 -1.369 1.00 95.50 306 LYS A O 1
ATOM 2271 N N . ILE A 1 307 ? -6.747 -2.103 -0.612 1.00 94.38 307 ILE A N 1
ATOM 2272 C CA . ILE A 1 307 ? -5.311 -1.959 -0.313 1.00 94.38 307 ILE A CA 1
ATOM 2273 C C . ILE A 1 307 ? -4.987 -2.020 1.185 1.00 94.38 307 ILE A C 1
ATOM 2275 O O . ILE A 1 307 ? -3.825 -1.889 1.577 1.00 94.38 307 ILE A O 1
ATOM 2279 N N . ALA A 1 308 ? -5.999 -2.174 2.041 1.00 95.50 308 ALA A N 1
ATOM 2280 C CA . ALA A 1 308 ? -5.792 -2.348 3.470 1.00 95.50 308 ALA A CA 1
ATOM 2281 C C . ALA A 1 308 ? -5.016 -3.646 3.727 1.00 95.50 308 ALA A C 1
ATOM 2283 O O . ALA A 1 308 ? -5.211 -4.650 3.044 1.00 95.50 308 ALA A O 1
ATOM 2284 N N . ARG A 1 309 ? -4.138 -3.672 4.722 1.00 93.50 309 ARG A N 1
ATOM 2285 C CA . ARG A 1 309 ? -3.398 -4.895 5.068 1.00 93.50 309 ARG A CA 1
ATOM 2286 C C . ARG A 1 309 ? -3.294 -5.077 6.579 1.00 93.50 309 ARG A C 1
ATOM 2288 O O . ARG A 1 309 ? -3.508 -4.109 7.308 1.00 93.50 309 ARG A O 1
ATOM 2295 N N . PRO A 1 310 ? -2.950 -6.286 7.064 1.00 95.81 310 PRO A N 1
ATOM 2296 C CA . PRO A 1 310 ? -2.704 -6.513 8.483 1.00 95.81 310 PRO A CA 1
ATOM 2297 C C . PRO A 1 310 ? -1.824 -5.420 9.103 1.00 95.81 310 PRO A C 1
ATOM 2299 O O . PRO A 1 310 ? -0.785 -5.068 8.544 1.00 95.81 310 PRO A O 1
ATOM 2302 N N . GLY A 1 311 ? -2.265 -4.873 10.234 1.00 95.12 311 GLY A N 1
ATOM 2303 C CA . GLY A 1 311 ? -1.598 -3.797 10.968 1.00 95.12 311 GLY A CA 1
ATOM 2304 C C . GLY A 1 311 ? -1.952 -2.372 10.533 1.00 95.12 311 GLY A C 1
ATOM 2305 O O . GLY A 1 311 ? -1.614 -1.440 11.263 1.00 95.12 311 GLY A O 1
ATOM 2306 N N . ASP A 1 312 ? -2.645 -2.178 9.404 1.00 96.38 312 ASP A N 1
ATOM 2307 C CA . ASP A 1 312 ? -3.232 -0.875 9.080 1.00 96.38 312 ASP A CA 1
ATOM 2308 C C . ASP A 1 312 ? -4.340 -0.527 10.095 1.00 96.38 312 ASP A C 1
ATOM 2310 O O . ASP A 1 312 ? -5.002 -1.395 10.673 1.00 96.38 312 ASP A O 1
ATOM 2314 N N . VAL A 1 313 ? -4.537 0.770 10.317 1.00 96.38 313 VAL A N 1
ATOM 2315 C CA . VAL A 1 313 ? -5.506 1.328 11.259 1.00 96.38 313 VAL A CA 1
ATOM 2316 C C . VAL A 1 313 ? -6.616 2.003 10.469 1.00 96.38 313 VAL A C 1
ATOM 2318 O O . VAL A 1 313 ? -6.357 2.919 9.686 1.00 96.38 313 VAL A O 1
ATOM 2321 N N . ILE A 1 314 ? -7.855 1.578 10.697 1.00 96.69 314 ILE A N 1
ATOM 2322 C CA . ILE A 1 314 ? -9.040 2.245 10.158 1.00 96.69 314 ILE A CA 1
ATOM 2323 C C . ILE A 1 314 ? -9.653 3.100 11.262 1.00 96.69 314 ILE A C 1
ATOM 2325 O O . ILE A 1 314 ? -9.968 2.596 12.342 1.00 96.69 314 ILE A O 1
ATOM 2329 N N . ILE A 1 315 ? -9.838 4.385 10.971 1.00 93.75 315 ILE A N 1
ATOM 2330 C CA . ILE A 1 315 ? -10.526 5.336 11.846 1.00 93.75 315 ILE A CA 1
ATOM 2331 C C . ILE A 1 315 ? -11.807 5.789 11.159 1.00 93.75 315 ILE A C 1
ATOM 2333 O O . ILE A 1 315 ? -11.777 6.160 9.985 1.00 93.75 315 ILE A O 1
ATOM 2337 N N . VAL A 1 316 ? -12.912 5.807 11.900 1.00 90.88 316 VAL A N 1
ATOM 2338 C CA . VAL A 1 316 ? -14.174 6.407 11.447 1.00 90.88 316 VAL A CA 1
ATOM 2339 C C . VAL A 1 316 ? -14.685 7.441 12.434 1.00 90.88 316 VAL A C 1
ATOM 2341 O O . VAL A 1 316 ? -14.392 7.348 13.627 1.00 90.88 316 VAL A O 1
ATOM 2344 N N . ASN A 1 317 ? -15.476 8.392 11.942 1.00 85.19 317 ASN A N 1
ATOM 2345 C CA . ASN A 1 317 ? -16.286 9.270 12.782 1.00 85.19 317 ASN A CA 1
ATOM 2346 C C . ASN A 1 317 ? -17.775 9.037 12.509 1.00 85.19 317 ASN A C 1
ATOM 2348 O O . ASN A 1 317 ? -18.189 9.128 11.355 1.00 85.19 317 ASN A O 1
ATOM 2352 N N . HIS A 1 318 ? -18.556 8.768 13.555 1.00 74.81 318 HIS A N 1
ATOM 2353 C CA . HIS A 1 318 ? -19.994 8.514 13.445 1.00 74.81 318 HIS A CA 1
ATOM 2354 C C . HIS A 1 318 ? -20.801 9.826 13.453 1.00 74.81 318 HIS A C 1
ATOM 2356 O O . HIS A 1 318 ? -20.437 10.742 14.192 1.00 74.81 318 HIS A O 1
ATOM 2362 N N . PRO A 1 319 ? -21.910 9.920 12.696 1.00 62.19 319 PRO A N 1
ATOM 2363 C CA . PRO A 1 319 ? -22.793 11.085 12.723 1.00 62.19 319 PRO A CA 1
ATOM 2364 C C . PRO A 1 319 ? -23.668 11.173 13.983 1.00 62.19 319 PRO A C 1
ATOM 2366 O O . PRO A 1 319 ? -24.160 10.160 14.475 1.00 62.19 319 PRO A O 1
ATOM 2369 N N . GLY A 1 320 ? -23.954 12.400 14.445 1.00 58.69 320 GLY A N 1
ATOM 2370 C CA . GLY A 1 320 ? -25.003 12.695 15.441 1.00 58.69 320 GLY A CA 1
ATOM 2371 C C . GLY A 1 320 ? -24.528 13.030 16.865 1.00 58.69 320 GLY A C 1
ATOM 2372 O O . GLY A 1 320 ? -23.343 13.129 17.146 1.00 58.69 320 GLY A O 1
ATOM 2373 N N . SER A 1 321 ? -25.468 13.232 17.799 1.00 45.25 321 SER A N 1
ATOM 23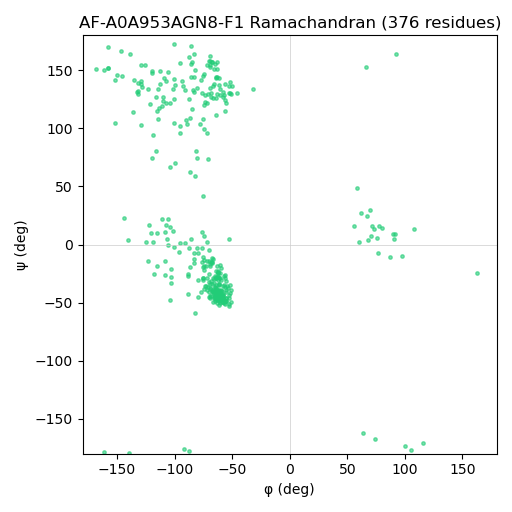74 C CA . SER A 1 321 ? -25.179 13.629 19.194 1.00 45.25 321 SER A CA 1
ATOM 2375 C C . SER A 1 321 ? -24.439 12.571 20.020 1.00 45.25 321 SER A C 1
ATOM 2377 O O . SER A 1 321 ? -23.887 12.904 21.065 1.00 45.25 321 SER A O 1
ATOM 2379 N N . ASP A 1 322 ? -24.359 11.334 19.524 1.00 45.97 322 ASP A N 1
ATOM 2380 C CA . ASP A 1 322 ? -23.590 10.228 20.117 1.00 45.97 322 ASP A CA 1
ATOM 2381 C C . ASP A 1 322 ? -22.064 10.380 19.905 1.00 45.97 322 ASP A C 1
ATOM 2383 O O . ASP A 1 322 ? -21.275 9.516 20.278 1.00 45.97 322 ASP A O 1
ATOM 2387 N N . THR A 1 323 ? -21.627 11.526 19.364 1.00 48.53 323 THR A N 1
ATOM 2388 C CA . THR A 1 323 ? -20.235 12.030 19.288 1.00 48.53 323 THR A CA 1
ATOM 2389 C C . THR A 1 323 ? -19.444 12.086 20.607 1.00 48.53 323 THR A C 1
ATOM 2391 O O . THR A 1 323 ? -18.305 12.558 20.599 1.00 48.53 323 THR A O 1
ATOM 2394 N N . SER A 1 324 ? -19.971 11.601 21.736 1.00 48.44 324 SER A N 1
ATOM 2395 C CA . SER A 1 324 ? -19.319 11.716 23.048 1.00 48.44 324 SER A CA 1
ATOM 2396 C C . SER A 1 324 ? -17.942 11.040 23.143 1.00 48.44 324 SER A C 1
ATOM 2398 O O . SER A 1 324 ? -17.175 11.408 24.028 1.00 48.44 324 SER A O 1
ATOM 2400 N N . ASP A 1 325 ? -17.588 10.123 22.231 1.00 54.88 325 ASP A N 1
ATOM 2401 C CA . ASP A 1 325 ? -16.329 9.354 22.295 1.00 54.88 325 ASP A CA 1
ATOM 2402 C C . ASP A 1 325 ? -15.377 9.526 21.088 1.00 54.88 325 ASP A C 1
ATOM 2404 O O . ASP A 1 325 ? -14.347 8.852 20.996 1.00 54.88 325 ASP A O 1
ATOM 2408 N N . GLY A 1 326 ? -15.654 10.480 20.189 1.00 65.56 326 GLY A N 1
ATOM 2409 C CA . GLY A 1 326 ? -14.657 10.973 19.228 1.00 65.56 326 GLY A CA 1
ATOM 2410 C C . GLY A 1 326 ? -14.235 9.998 18.120 1.00 65.56 326 GLY A C 1
ATOM 2411 O O . GLY A 1 326 ? -13.101 10.095 17.650 1.00 65.56 326 GLY A O 1
ATOM 2412 N N . GLY A 1 327 ? -15.123 9.088 17.702 1.00 81.81 327 GLY A N 1
ATOM 2413 C CA . GLY A 1 327 ? -14.931 8.144 16.592 1.00 81.81 327 GLY A CA 1
ATOM 2414 C C . GLY A 1 327 ? -14.543 6.727 17.033 1.00 81.81 327 GLY A C 1
ATOM 2415 O O . GLY A 1 327 ? -14.539 6.410 18.220 1.00 81.81 327 GLY A O 1
ATOM 2416 N N . HIS A 1 328 ? -14.223 5.850 16.076 1.00 89.25 328 HIS A N 1
ATOM 2417 C CA . HIS A 1 328 ? -13.916 4.442 16.353 1.00 89.25 328 HIS A CA 1
ATOM 2418 C C . HIS A 1 328 ? -12.652 3.963 15.643 1.00 89.25 328 HIS A C 1
ATOM 2420 O O . HIS A 1 328 ? -12.487 4.153 14.435 1.00 89.25 328 HIS A O 1
ATOM 2426 N N . T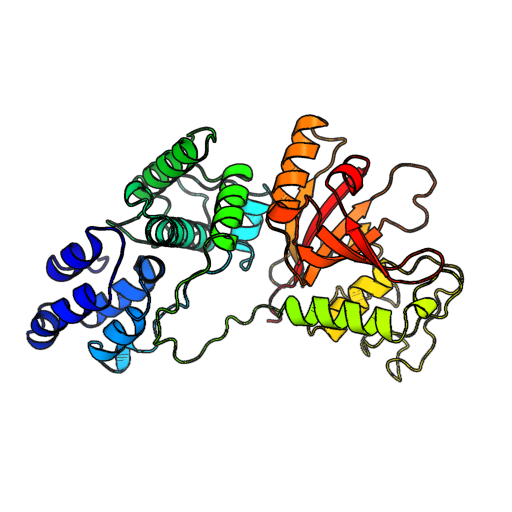HR A 1 329 ? -11.779 3.305 16.408 1.00 92.69 329 THR A N 1
ATOM 2427 C CA . THR A 1 329 ? -10.507 2.747 15.931 1.00 92.69 329 THR A CA 1
ATOM 2428 C C . THR A 1 329 ? -10.604 1.241 15.712 1.00 92.69 329 THR A C 1
ATOM 2430 O O . THR A 1 329 ? -11.070 0.498 16.578 1.00 92.69 329 THR A O 1
ATOM 2433 N N . ARG A 1 330 ? -10.099 0.784 14.564 1.00 95.75 330 ARG A N 1
ATOM 2434 C CA . ARG A 1 330 ? -10.017 -0.625 14.170 1.00 95.75 330 ARG A CA 1
ATOM 2435 C C . ARG A 1 330 ? -8.603 -0.966 13.705 1.00 95.75 330 ARG A C 1
ATOM 2437 O O . ARG A 1 330 ? -7.986 -0.176 12.994 1.00 95.75 330 ARG A O 1
ATOM 2444 N N . ILE A 1 331 ? -8.121 -2.154 14.059 1.00 98.00 331 ILE A N 1
ATOM 2445 C CA . ILE A 1 331 ? -6.869 -2.716 13.536 1.00 98.00 331 ILE A CA 1
ATOM 2446 C C . ILE A 1 331 ? -7.213 -3.782 12.508 1.00 98.00 331 ILE A C 1
ATOM 2448 O O . ILE A 1 331 ? -7.887 -4.760 12.835 1.00 98.00 331 ILE A O 1
ATOM 2452 N N . VAL A 1 332 ? -6.740 -3.614 11.277 1.00 98.44 332 VAL A N 1
ATOM 2453 C CA . VAL A 1 332 ? -6.897 -4.624 10.230 1.00 98.44 332 VAL A CA 1
ATOM 2454 C C . VAL A 1 332 ? -6.076 -5.852 10.617 1.00 98.44 332 VAL A C 1
ATOM 2456 O O . VAL A 1 332 ? -4.881 -5.750 10.892 1.00 98.44 332 VAL A O 1
ATOM 2459 N N . VAL A 1 333 ? -6.707 -7.025 10.651 1.00 98.12 333 VAL A N 1
ATOM 2460 C CA . VAL A 1 333 ? -6.054 -8.300 10.991 1.00 98.12 333 VAL A CA 1
ATOM 2461 C C . VAL A 1 333 ? -6.019 -9.295 9.837 1.00 98.12 333 VAL A C 1
ATOM 2463 O O . VAL A 1 333 ? -5.223 -10.234 9.884 1.00 98.12 333 VAL A O 1
ATOM 2466 N N . ALA A 1 334 ? -6.864 -9.104 8.826 1.00 96.44 334 ALA A N 1
ATOM 2467 C CA . ALA A 1 334 ? -6.805 -9.776 7.533 1.00 96.44 334 ALA A CA 1
ATOM 2468 C C . ALA A 1 334 ? -7.558 -8.940 6.487 1.00 96.44 334 ALA A C 1
ATOM 2470 O O . ALA A 1 334 ? -8.490 -8.212 6.824 1.00 96.44 334 ALA A O 1
ATOM 2471 N N . ASN A 1 335 ? -7.155 -9.050 5.223 1.00 95.62 335 ASN A N 1
ATOM 2472 C CA . ASN A 1 335 ? -7.902 -8.489 4.105 1.00 95.62 335 ASN A CA 1
ATOM 2473 C C . ASN A 1 335 ? -8.412 -9.640 3.230 1.00 95.62 335 ASN A C 1
ATOM 2475 O O . ASN A 1 335 ? -7.626 -10.273 2.528 1.00 95.62 335 ASN A O 1
ATOM 2479 N N . ASN A 1 336 ? -9.720 -9.885 3.284 1.00 95.06 336 ASN A N 1
ATOM 2480 C CA . ASN A 1 336 ? -10.423 -10.906 2.506 1.00 95.06 336 ASN A CA 1
ATOM 2481 C C . ASN A 1 336 ? -11.274 -10.250 1.399 1.00 95.06 336 ASN A C 1
ATOM 2483 O O . ASN A 1 336 ? -12.166 -10.861 0.813 1.00 95.06 336 ASN A O 1
ATOM 2487 N N . TYR A 1 337 ? -11.008 -8.983 1.073 1.00 94.12 337 TYR A N 1
ATOM 2488 C CA . TYR A 1 337 ? -11.929 -8.156 0.300 1.00 94.12 337 TYR A CA 1
ATOM 2489 C C . TYR A 1 337 ? -12.116 -8.667 -1.132 1.00 94.12 337 TYR A C 1
ATOM 2491 O O . TYR A 1 337 ? -13.190 -8.544 -1.711 1.00 94.12 337 TYR A O 1
ATOM 2499 N N . LYS A 1 338 ? -11.091 -9.317 -1.695 1.00 88.94 338 LYS A N 1
ATOM 2500 C CA . LYS A 1 338 ? -11.170 -9.974 -3.009 1.00 88.94 338 LYS A CA 1
ATOM 2501 C C . LYS A 1 338 ? -11.935 -11.287 -2.990 1.00 88.94 338 LYS A C 1
ATOM 2503 O O . LYS A 1 338 ? -12.480 -11.671 -4.020 1.00 88.94 338 LYS A O 1
ATOM 2508 N N . THR A 1 339 ? -11.933 -11.987 -1.860 1.00 92.25 339 THR A N 1
ATOM 2509 C CA . THR A 1 339 ? -12.559 -13.304 -1.733 1.00 92.25 339 THR A CA 1
ATOM 2510 C C . THR A 1 339 ? -14.025 -13.199 -1.343 1.00 92.25 339 THR A C 1
ATOM 2512 O O . THR A 1 339 ? -14.848 -13.900 -1.923 1.00 92.25 339 THR A O 1
ATOM 2515 N N . ASP A 1 340 ? -14.366 -12.321 -0.399 1.00 95.88 340 ASP A N 1
ATOM 2516 C CA . ASP A 1 340 ? -15.725 -12.216 0.149 1.00 95.88 340 ASP A CA 1
ATOM 2517 C C . ASP A 1 340 ? -16.203 -10.774 0.403 1.00 95.88 340 ASP A C 1
ATOM 2519 O O . ASP A 1 340 ? -17.310 -10.569 0.899 1.00 95.88 340 ASP A O 1
ATOM 2523 N N . GLY A 1 341 ? -15.408 -9.764 0.035 1.00 96.12 341 GLY A N 1
ATOM 2524 C CA . GLY A 1 341 ? -15.768 -8.358 0.233 1.00 96.12 341 GLY A CA 1
ATOM 2525 C C . GLY A 1 341 ? -15.592 -7.853 1.666 1.00 96.12 341 GLY A C 1
ATOM 2526 O O . GLY A 1 341 ? -16.139 -6.795 1.994 1.00 96.12 341 GLY A O 1
ATOM 2527 N N . THR A 1 342 ? -14.850 -8.574 2.516 1.00 97.50 342 THR A N 1
ATOM 2528 C CA . THR A 1 342 ? -14.608 -8.180 3.909 1.00 97.50 342 THR A CA 1
ATOM 2529 C C . THR A 1 342 ? -13.158 -7.802 4.212 1.00 97.50 342 THR A C 1
ATOM 2531 O O . THR A 1 342 ? -12.200 -8.329 3.647 1.00 97.50 342 THR A O 1
ATOM 2534 N N . VAL A 1 343 ? -12.985 -6.883 5.159 1.00 98.00 343 VAL A N 1
ATOM 2535 C CA . VAL A 1 343 ? -11.719 -6.634 5.853 1.00 98.00 343 VAL A CA 1
ATOM 2536 C C . VAL A 1 343 ? -11.924 -6.984 7.320 1.00 98.00 343 VAL A C 1
ATOM 2538 O O . VAL A 1 343 ? -12.698 -6.328 8.021 1.00 98.00 343 VAL A O 1
ATOM 2541 N N . ASP A 1 344 ? -11.229 -8.008 7.806 1.00 98.31 344 ASP A N 1
ATOM 2542 C CA . ASP A 1 344 ? -11.322 -8.403 9.205 1.00 98.31 344 ASP A CA 1
ATOM 2543 C C . ASP A 1 344 ? -10.620 -7.372 10.082 1.00 98.31 344 ASP A C 1
ATOM 2545 O O . ASP A 1 344 ? -9.419 -7.119 9.950 1.00 98.31 344 ASP A O 1
ATOM 2549 N N . CYS A 1 345 ? -11.375 -6.808 11.016 1.00 98.44 345 CYS A N 1
ATOM 2550 C CA . CYS A 1 345 ? -10.928 -5.763 11.916 1.00 98.44 345 CYS A CA 1
ATOM 2551 C C . CYS A 1 345 ? -11.062 -6.202 13.374 1.00 98.44 345 CYS A C 1
ATOM 2553 O O . CYS A 1 345 ? -12.169 -6.463 13.856 1.00 98.44 345 CYS A O 1
ATOM 2555 N N . ALA A 1 346 ? -9.944 -6.219 14.097 1.00 98.38 346 ALA A N 1
ATOM 2556 C CA . ALA A 1 346 ? -9.938 -6.295 15.550 1.00 98.38 346 ALA A CA 1
ATOM 2557 C C . ALA A 1 346 ? -10.315 -4.932 16.142 1.00 98.38 346 ALA A C 1
ATOM 2559 O O . ALA A 1 346 ? -9.766 -3.897 15.756 1.00 98.38 346 ALA A O 1
ATOM 2560 N N . GLN A 1 347 ? -11.266 -4.933 17.072 1.00 95.81 347 GLN A N 1
ATOM 2561 C CA . GLN A 1 347 ? -11.821 -3.714 17.651 1.00 95.81 347 GLN A CA 1
ATOM 2562 C C . GLN A 1 347 ? -12.458 -3.973 19.018 1.00 95.81 347 GLN A C 1
ATOM 2564 O O . GLN A 1 347 ? -12.971 -5.065 19.280 1.00 95.81 347 GLN A O 1
ATOM 2569 N N . ALA A 1 348 ? -12.476 -2.951 19.873 1.00 93.81 348 ALA A N 1
ATOM 2570 C CA . ALA A 1 348 ? -13.282 -2.979 21.091 1.00 93.81 348 ALA A CA 1
ATOM 2571 C C . ALA A 1 348 ? -14.783 -2.885 20.769 1.00 93.81 348 ALA A C 1
ATOM 2573 O O . ALA A 1 348 ? -15.176 -2.384 19.716 1.00 93.81 348 ALA A O 1
ATOM 2574 N N . SER A 1 349 ? -15.627 -3.341 21.691 1.00 91.69 349 SER A N 1
ATOM 2575 C CA . SER A 1 349 ? -17.084 -3.204 21.607 1.00 91.69 349 SER A CA 1
ATOM 2576 C C . SER A 1 349 ? -17.664 -2.868 22.983 1.00 91.69 349 SER A C 1
ATOM 2578 O O . SER A 1 349 ? -16.907 -2.719 23.940 1.00 91.69 349 SER A O 1
ATOM 2580 N N . SER A 1 350 ? -18.987 -2.724 23.094 1.00 91.12 350 SER A N 1
ATOM 2581 C CA . SER A 1 350 ? -19.630 -2.325 24.355 1.00 91.12 350 SER A CA 1
ATOM 2582 C C . SER A 1 350 ? -19.385 -3.327 25.486 1.00 91.12 350 SER A C 1
ATOM 2584 O O . SER A 1 350 ? -19.231 -2.939 26.638 1.00 91.12 350 SER A O 1
ATOM 2586 N N . ASP A 1 351 ? -19.306 -4.610 25.158 1.00 93.00 351 ASP A N 1
ATOM 2587 C CA . ASP A 1 351 ? -19.143 -5.733 26.079 1.00 93.00 351 ASP A CA 1
ATOM 2588 C C . ASP A 1 351 ? -17.711 -6.291 26.090 1.00 93.00 351 ASP A C 1
ATOM 2590 O O . ASP A 1 351 ? -17.139 -6.490 27.158 1.00 93.00 351 ASP A O 1
ATOM 2594 N N . ALA A 1 352 ? -17.119 -6.540 24.919 1.00 95.94 352 ALA A N 1
ATOM 2595 C CA . ALA A 1 352 ? -15.770 -7.094 24.800 1.00 95.94 352 ALA A CA 1
ATOM 2596 C C . ALA A 1 352 ? -15.167 -6.864 23.407 1.00 95.94 352 ALA A C 1
ATOM 2598 O O . ALA A 1 352 ? -15.889 -6.860 22.398 1.00 95.94 352 ALA A O 1
ATOM 2599 N N . ALA A 1 353 ? -13.837 -6.746 23.341 1.00 97.25 353 ALA A N 1
ATOM 2600 C CA . ALA A 1 353 ? -13.116 -6.697 22.072 1.00 97.25 353 ALA A CA 1
ATOM 2601 C C . ALA A 1 353 ? -13.260 -7.998 21.273 1.00 97.25 353 ALA A C 1
ATOM 2603 O O . ALA A 1 353 ? -13.328 -9.092 21.831 1.00 97.25 353 ALA A O 1
ATOM 2604 N N . ARG A 1 354 ? -13.328 -7.869 19.947 1.00 98.12 354 ARG A N 1
ATOM 2605 C CA . ARG A 1 354 ? -13.500 -8.988 19.013 1.00 98.12 354 ARG A CA 1
ATOM 2606 C C . ARG A 1 354 ? -13.006 -8.630 17.619 1.00 98.12 354 ARG A C 1
ATOM 2608 O O . ARG A 1 354 ? -12.745 -7.467 17.317 1.00 98.12 354 ARG A O 1
ATOM 2615 N N . ILE A 1 355 ? -12.935 -9.639 16.762 1.00 98.38 355 ILE A N 1
ATOM 2616 C CA . ILE A 1 355 ? -12.736 -9.462 15.324 1.00 98.38 355 ILE A CA 1
ATOM 2617 C C . ILE A 1 355 ? -14.110 -9.413 14.657 1.00 98.38 355 ILE A C 1
ATOM 2619 O O . ILE A 1 355 ? -14.991 -10.202 15.003 1.00 98.38 355 ILE A O 1
ATOM 2623 N N . ARG A 1 356 ? -14.298 -8.485 13.720 1.00 97.31 356 ARG A N 1
ATOM 2624 C CA . ARG A 1 356 ? -15.477 -8.421 12.847 1.00 97.31 356 ARG A CA 1
ATOM 2625 C C . ARG A 1 356 ? -15.024 -8.318 11.395 1.00 97.31 356 ARG A C 1
ATOM 2627 O O . ARG A 1 356 ? -14.105 -7.550 11.120 1.00 97.31 356 ARG A O 1
ATOM 2634 N N . GLY A 1 357 ? -15.682 -9.048 10.500 1.00 97.31 357 GLY A N 1
ATOM 2635 C CA . GLY A 1 357 ? -15.537 -8.853 9.059 1.00 97.31 357 GLY A CA 1
ATOM 2636 C C . GLY A 1 357 ? -16.299 -7.600 8.644 1.00 97.31 357 GLY A C 1
ATOM 2637 O O . GLY A 1 357 ? -17.529 -7.586 8.679 1.00 97.31 357 GLY A O 1
ATOM 2638 N N . GLU A 1 358 ? -15.577 -6.535 8.310 1.00 97.00 358 GLU A N 1
ATOM 2639 C CA . GLU A 1 358 ? -16.168 -5.260 7.905 1.00 97.00 358 GLU A CA 1
ATOM 2640 C C . GLU A 1 358 ? -16.354 -5.227 6.391 1.00 97.00 358 GLU A C 1
ATOM 2642 O O . GLU A 1 358 ? -15.434 -5.547 5.641 1.00 97.00 358 GLU A O 1
ATOM 2647 N N . THR A 1 359 ? -17.531 -4.812 5.930 1.00 97.00 359 THR A N 1
ATOM 2648 C CA . THR A 1 359 ? -17.817 -4.654 4.495 1.00 97.00 359 THR A CA 1
ATOM 2649 C C . THR A 1 359 ? -17.722 -3.185 4.101 1.00 97.00 359 THR A C 1
ATOM 2651 O O . THR A 1 359 ? -17.675 -2.304 4.956 1.00 97.00 359 THR A O 1
ATOM 2654 N N . LEU A 1 360 ? -17.800 -2.879 2.805 1.00 95.88 360 LEU A N 1
ATOM 2655 C CA . LEU A 1 360 ? -17.959 -1.496 2.341 1.00 95.88 360 LEU A CA 1
ATOM 2656 C C . LEU A 1 360 ? -19.120 -0.766 3.039 1.00 95.88 360 LEU A C 1
ATOM 2658 O O . LEU A 1 360 ? -18.998 0.403 3.401 1.00 95.88 360 LEU A O 1
ATOM 2662 N N . GLY A 1 361 ? -20.234 -1.471 3.266 1.00 93.25 361 GLY A N 1
ATOM 2663 C CA . GLY A 1 361 ? -21.412 -0.923 3.938 1.00 93.25 361 GLY A CA 1
ATOM 2664 C C . GLY A 1 361 ? -21.152 -0.496 5.384 1.00 93.25 361 GLY A C 1
ATOM 2665 O O . GLY A 1 361 ? -21.824 0.413 5.862 1.00 93.25 361 GLY A O 1
ATOM 2666 N N . SER A 1 362 ? -20.144 -1.078 6.045 1.00 91.75 362 SER A N 1
ATOM 2667 C CA . SER A 1 362 ? -19.731 -0.698 7.400 1.00 91.75 362 SER A CA 1
ATOM 2668 C C . SER A 1 362 ? -19.208 0.738 7.494 1.00 91.75 362 SER A C 1
ATOM 2670 O O . SER A 1 362 ? -19.127 1.272 8.593 1.00 91.75 362 SER A O 1
ATOM 2672 N N . PHE A 1 363 ? -18.827 1.355 6.369 1.00 92.25 363 PHE A N 1
ATOM 2673 C CA . PHE A 1 363 ? -18.101 2.629 6.349 1.00 92.25 363 PHE A CA 1
ATOM 2674 C C . PHE A 1 363 ? -18.793 3.734 5.544 1.00 92.25 363 PHE A C 1
ATOM 2676 O O . PHE A 1 363 ? -18.433 4.902 5.658 1.00 92.25 363 PHE A O 1
ATOM 2683 N N . THR A 1 364 ? -19.787 3.403 4.716 1.00 86.56 364 THR A N 1
ATOM 2684 C CA . THR A 1 364 ? -20.429 4.387 3.824 1.00 86.56 364 THR A CA 1
ATOM 2685 C C . THR A 1 364 ? -21.378 5.356 4.531 1.00 86.56 364 THR A C 1
ATOM 2687 O O . THR A 1 364 ? -21.778 6.341 3.920 1.00 86.56 364 THR A O 1
ATOM 2690 N N . GLY A 1 365 ? -21.753 5.084 5.785 1.00 82.94 365 GLY A N 1
ATOM 2691 C CA . GLY A 1 365 ? -22.588 5.969 6.609 1.00 82.94 365 GLY A CA 1
ATOM 2692 C C . GLY A 1 365 ? -21.804 6.903 7.537 1.00 82.94 365 GLY A C 1
ATOM 2693 O O . GLY A 1 365 ? -22.416 7.634 8.309 1.00 82.94 365 GLY A O 1
ATOM 2694 N N . GLU A 1 366 ? -20.472 6.858 7.493 1.00 84.62 366 GLU A N 1
ATOM 2695 C CA . GLU A 1 366 ? -19.601 7.594 8.412 1.00 84.62 366 GLU A CA 1
ATOM 2696 C C . GLU A 1 366 ? -19.400 9.051 7.966 1.00 84.62 366 GLU A C 1
ATOM 2698 O O . GLU A 1 366 ? -19.384 9.357 6.776 1.00 84.62 366 GLU A O 1
ATOM 2703 N N . GLU A 1 367 ? -19.184 9.972 8.905 1.00 85.06 367 GLU A N 1
ATOM 2704 C CA . GLU A 1 367 ? -18.849 11.372 8.594 1.00 85.06 367 GLU A CA 1
ATOM 2705 C C . GLU A 1 367 ? -17.427 11.526 8.048 1.00 85.06 367 GLU A C 1
ATOM 2707 O O . GLU A 1 367 ? -17.131 12.446 7.277 1.00 85.06 367 GLU A O 1
ATOM 2712 N N . ALA A 1 368 ? -16.540 10.624 8.463 1.00 89.69 368 ALA A N 1
ATOM 2713 C CA . ALA A 1 368 ? -15.177 10.537 7.977 1.00 89.69 368 ALA A CA 1
ATOM 2714 C C . ALA A 1 368 ? -14.673 9.093 8.035 1.00 89.69 368 ALA A C 1
ATOM 2716 O O . ALA A 1 368 ? -14.984 8.357 8.970 1.00 89.69 368 ALA A O 1
ATOM 2717 N N . PHE A 1 369 ? -13.840 8.727 7.066 1.00 93.88 369 PHE A N 1
ATOM 2718 C CA . PHE A 1 369 ? -13.102 7.469 7.010 1.00 93.88 369 PHE A CA 1
ATOM 2719 C C . PHE A 1 369 ? -11.623 7.765 6.777 1.00 93.88 369 PHE A C 1
ATOM 2721 O O . PHE A 1 369 ? -11.278 8.566 5.905 1.00 93.88 369 PHE A O 1
ATOM 2728 N N . TYR A 1 370 ? -10.748 7.084 7.509 1.00 95.12 370 TYR A N 1
ATOM 2729 C CA . TYR A 1 370 ? -9.305 7.140 7.308 1.00 95.12 370 TYR A CA 1
ATOM 2730 C C . TYR A 1 370 ? -8.719 5.740 7.269 1.00 95.12 370 TYR A C 1
ATOM 2732 O O . TYR A 1 370 ? -9.039 4.907 8.116 1.00 95.12 370 TYR A O 1
ATOM 2740 N N . LEU A 1 371 ? -7.783 5.537 6.345 1.00 96.62 371 LEU A N 1
ATOM 2741 C CA . LEU A 1 371 ? -6.875 4.397 6.355 1.00 96.62 371 LEU A CA 1
ATOM 2742 C C . LEU A 1 371 ? -5.466 4.905 6.661 1.00 96.62 371 LEU A C 1
ATOM 2744 O O . LEU A 1 371 ? -4.908 5.724 5.920 1.00 96.62 371 LEU A O 1
ATOM 2748 N N . LEU A 1 372 ? -4.901 4.431 7.766 1.00 95.06 372 LEU A N 1
ATOM 2749 C CA . LEU A 1 372 ? -3.581 4.806 8.252 1.00 95.06 372 LEU A CA 1
ATOM 2750 C C . LEU A 1 372 ? -2.684 3.570 8.321 1.00 95.06 372 LEU A C 1
ATOM 2752 O O . LEU A 1 372 ? -3.141 2.472 8.620 1.00 95.06 372 LEU A O 1
ATOM 2756 N N . ARG A 1 373 ? -1.390 3.761 8.094 1.00 93.31 373 ARG A N 1
ATOM 2757 C CA . ARG A 1 373 ? -0.372 2.714 8.143 1.00 93.31 373 ARG A CA 1
ATOM 2758 C C . ARG A 1 373 ? 0.719 3.091 9.140 1.00 93.31 373 ARG A C 1
ATOM 2760 O O . ARG A 1 373 ? 1.186 4.227 9.097 1.00 93.31 373 ARG A O 1
ATOM 2767 N N . PRO A 1 374 ? 1.157 2.185 10.022 1.00 91.19 374 PRO A N 1
ATOM 2768 C CA . PRO A 1 374 ? 2.284 2.444 10.912 1.00 91.19 374 PRO A CA 1
ATOM 2769 C C . PRO A 1 374 ? 3.559 2.800 10.136 1.00 91.19 374 PRO A C 1
ATOM 2771 O O . PRO A 1 374 ? 3.934 2.109 9.187 1.00 91.19 374 PRO A O 1
ATOM 2774 N N . ALA A 1 375 ? 4.217 3.886 10.537 1.00 85.50 375 ALA A N 1
ATOM 2775 C CA . ALA A 1 375 ? 5.471 4.348 9.956 1.00 85.50 375 ALA A CA 1
ATOM 2776 C C . ALA A 1 375 ? 6.681 3.649 10.594 1.00 85.50 375 ALA A C 1
ATOM 2778 O O . ALA A 1 375 ? 6.630 3.189 11.734 1.00 85.50 375 ALA A O 1
ATOM 2779 N N . ILE A 1 376 ? 7.797 3.624 9.866 1.00 73.38 376 ILE A N 1
ATOM 2780 C CA . ILE A 1 376 ? 9.103 3.190 10.382 1.00 73.38 376 ILE A CA 1
ATOM 2781 C C . ILE A 1 376 ? 9.484 4.049 11.588 1.00 73.38 376 ILE A C 1
ATOM 2783 O O . ILE A 1 376 ? 9.523 5.274 11.467 1.00 73.38 376 ILE A O 1
ATOM 2787 N N . ALA A 1 377 ? 9.810 3.417 12.717 1.00 61.25 377 ALA A N 1
ATOM 2788 C CA . ALA A 1 377 ? 10.477 4.107 13.815 1.00 61.25 377 ALA A CA 1
ATOM 2789 C C . ALA A 1 377 ? 11.862 4.555 13.318 1.00 61.25 377 ALA A C 1
ATOM 2791 O O . ALA A 1 377 ? 12.699 3.709 12.996 1.00 61.25 377 ALA A O 1
ATOM 2792 N N . ARG A 1 378 ? 12.057 5.869 13.170 1.00 54.47 378 ARG A N 1
ATOM 2793 C CA . ARG A 1 378 ? 13.347 6.464 12.802 1.00 54.47 378 ARG A CA 1
ATOM 2794 C C . ARG A 1 378 ? 14.220 6.686 14.025 1.00 54.47 378 ARG A C 1
ATOM 2796 O O . ARG A 1 378 ? 13.657 7.068 15.076 1.00 54.47 378 ARG A O 1
#

Radius of gyration: 23.05 Å; Cα contacts (8 Å, |Δi|>4): 810; chains: 1; bounding box: 62×37×63 Å

Sequence (378 aa):
MPTRISDAVRRALSDAKITPAEINALRGAVSRGEVKPEELKLLSERYGDLFQAGAGKALTAISPPQAHTVMLPPLRSIGDTRAAAEVLSGARTLGQGRGSPKEAVRTFQRALNALAARMNQPEWALLGAGADGDYGPETARAVTAFQNANGLPATGQIDQMTALKMEELMMDHPAPGVGGVIGATLPVPDGNRIAQAARDLIATRAADYGVSGTWRSPNPNVPHNAVPNQTPLGAENRWKCNLFGMDALYAGGAQPPHYPGGNYPIAIEIPNYSRGENAPLIKLGEVWPGKTTPEEARAKIDALLKIARPGDVIIVNHPGSDTSDGGHTRIVVANNYKTDGTVDCAQASSDAARIRGETLGSFTGEEAFYLLRPAIAR

Solvent-accessible surface area (backbone atoms only — not comparable to full-atom values): 19587 Å² total; per-residue (Å²): 127,83,82,78,77,46,71,73,60,51,61,40,42,71,72,29,48,28,37,36,65,48,45,52,65,44,42,64,39,39,77,69,61,70,46,49,66,69,50,60,35,46,46,30,62,30,43,38,34,19,40,30,58,39,16,39,36,35,43,49,74,65,43,55,79,90,46,49,82,50,54,60,72,64,72,55,62,53,72,81,40,68,63,34,10,35,22,38,32,52,80,34,66,38,41,74,71,93,79,51,54,42,70,24,42,21,49,51,40,36,47,34,20,30,48,11,35,72,69,75,36,51,71,30,33,48,77,86,73,35,27,72,23,70,54,44,74,67,54,26,52,16,43,23,48,50,22,54,78,67,78,39,84,62,75,30,48,44,35,29,69,55,37,39,52,51,39,36,50,33,62,77,49,66,62,62,68,23,48,61,72,78,85,69,79,76,73,57,52,51,26,62,45,17,22,46,31,38,51,51,46,34,77,76,43,15,50,36,27,4,17,78,18,60,30,50,48,72,46,58,87,43,72,87,28,87,44,55,62,70,34,76,73,55,56,56,75,30,87,27,20,40,60,48,38,42,40,16,32,37,69,22,69,37,62,50,80,78,52,74,94,69,46,78,66,42,32,74,51,53,69,58,38,36,52,70,96,85,27,43,29,34,44,42,33,66,41,46,41,90,80,47,54,69,67,57,34,45,52,50,50,50,49,50,56,62,58,48,43,35,32,24,36,39,36,36,31,66,72,64,90,80,52,84,64,38,40,44,26,27,30,23,52,40,61,41,40,90,82,76,46,22,37,30,26,35,30,36,37,71,66,37,27,44,75,44,75,40,40,66,78,76,56,69,78,32,52,28,43,34,40,32,34,62,32,54,88,127

Mean predicted aligned error: 6.28 Å

pLDDT: mean 87.92, std 11.72, range [34.38, 98.81]

Nearest PDB structures (foldseek):
  4c2g-assembly1_A-2  TM=9.559E-01  e=1.357E-02  Bacillus subtilis subsp. subtilis str. 168
  4c2c-assembly1_A  TM=8.895E-01  e=1.357E-02  Bacillus subtilis subsp. subtilis str. 168
  4c2h-assembly1_B  TM=8.350E-01  e=1.215E-02  Bacillus subtilis subsp. subtilis str. 168
  5tv7-assembly2_B  TM=8.752E-01  e=3.883E-02  Clostridioides difficile 630

Secondary structure (DSSP, 8-state):
---PPPHHHHHHTTTS-B-HHHHHHTHHHHHTTSS-HHHHHHHHHHHGGGBPTTHHHHHHHHS-GGGGGG-PPPP--STTSHHHHHHHTTS--B-SSTTS-HHHHHHHHHHHHHHHHHHT-GGG--TTT-S-S---HHHHHHHHHHHHHTTS---SSB-HHHHHHHHHHHHHSPPP------S-------HHHHHHHHHHHHHHHGGGGSTTSPP--S-TTSTT-SSTTTS--S-TTS--HHHHHHHHHHHTT------GGGPPPPTTTGGGGG-STT-SEEEEEEE-GGGS-HHHHHHHHHHHHHH--TT-EEEEE--STTGGG--EEEEEEEEEHHHHSEEEEEE--SS--EEEEEEGGGTTT-SEEEEEEEPP--

Foldseek 3Di:
DPPDAAPLVLVCPPQLARELVSLLSCLVCLVVCVGPLVNLLVCQQFQVLNYAAQNLVSSCVSHDPVSLQRHDDQQLAQLQDQLLLCQLAQVDKAAADPDRFLVNQLSVLSLLSNLCNQVVPSQSHQSPNGSRSHHDPSQLRSLLVQCVVVVHPSRSMRHNVSSLVSRLSSNVRGGHNNDSPPDDPDLFQPLLLLLVLLVVCQVPPFQLQALQHFDFAQDCQQPPNVDGPPDRLDRHNHHCQQVSLCSSCVSSPAHADHAPPRHRDFLQCRVVLCDDDQRQKRWSYKAACVVDPLVVSLVSLLSLLSNAARNKKKWFAADDPVCPRRTGIWGFNHRCCVPPQFTWTFGHDNRTTDIDTDHSVNHSRTRMITIMGGHRND